Protein AF-0000000080717511 (afdb_homodimer)

InterPro domains:
  IPR002204 3-hydroxyisobutyrate dehydrogenase-related, conserved site [PS00895] (6-19)
  IPR006115 6-phosphogluconate dehydrogenase, NADP-binding [PF03446] (3-182)
  IPR008927 6-phosphogluconate dehydrogenase-like, C-terminal domain superfamily [SSF48179] (184-317)
  IPR013328 6-phosphogluconate dehydrogenase, domain 2 [G3DSA:1.10.1040.10] (183-320)
  IPR015815 3-hydroxyisobutyrate dehydrogenase-related [PIRSF000103] (1-317)
  IPR029154 3-hydroxyisobutyrate dehydrogenase-like, NAD-binding domain [PF14833] (185-311)
  IPR036291 NAD(P)-binding domain superfamily [SSF51735] (3-183)

Nearest PDB structures (foldseek):
  3w6z-assembly1_A  TM=9.428E-01  e=1.116E-25  Pyrobaculum calidifontis JCM 11548
  1vpd-assembly1_A  TM=9.457E-01  e=1.893E-23  Salmonella enterica subsp. enterica serovar Typhimurium
  3obb-assembly1_A  TM=8.689E-01  e=4.258E-23  Pseudomonas aeruginosa
  3q3c-assembly1_A  TM=8.573E-01  e=1.324E-22  Pseudomonas aeruginosa
  6sgb-assembly1_FN  TM=7.618E-01  e=2.979E-22  Trypanosoma brucei brucei

Sequence (660 aa):
MLRVGVVGLGRMGSGMALNVAKAGFPLAIYDAEEGRTQELREGWVKDKHLPTGPGGLSTPHLHLLESPADVMLASDVCLVCVHTEQQSVEALAGEDGLLAVGSKVMADKIIVDHGTVSPSFARSMSKAVIKGGGAFLDAPISGGPQGALEGTLSIMVGGKGEHLKTCLPVLEAMGSRIEHMGGYGAGAAAKLVNQHLVIINTVAACEAYVLARRLGLSDMGKLKALLGASWGHSQMLDQVLGDLLKVEEAGDDVEVLRRSLAPIRTLGKDAAILARAAAESGASSSLLESAQAQIDETVRSGYSDCSFASVATTIEEEFCEAVDKEGDPRMLRVGVVGLGRMGSGMALNVAKAGFPLAIYDAEEGRTQELREGWVKDKHLPTGPGGLSTPHLHLLESPADVMLASDVCLVCVHTEQQSVEALAGEDGLLAVGSKVMADKIIVDHGTVSPSFARSMSKAVIKGGGAFLDAPISGGPQGALEGTLSIMVGGKGEHLKTCLPVLEAMGSRIEHMGGYGAGAAAKLVNQHLVIINTVAACEAYVLARRLGLSDMGKLKALLGASWGHSQMLDQVLGDLLKVEEAGDDVEVLRRSLAPIRTLGKDAAILARAAAESGASSSLLESAQAQIDETVRSGYSDCSFASVATTIEEEFCEAVDKEGDPR

Secondary structure (DSSP, 8-state):
---EEEE--SHHHHHHHHHHHHTT--EEEE-SSTTHHHHHHHHHHHTTSS---TTS--SS-EEE-SSHHHHHHT-SEEEE--SSHHHHHHHHHSTTSGGGG-HHHHTT-EEEE-S---HHHHHHHHHHHHHTT-EEEE--EESHHHHHHHT-EEEEEEE-HHHHHHHHHHHHHHEEEEEEEESTTHHHHHHHHHHHHHHHHHHHHHHHHHHHHHTT---HHHHHHHHTTSTT-BHHHHHHHHHHHHHHHHS-HHHHHHT-SSBHHHHHHHHHHHHHHHHHTT---HHHHHHHHHHHHHHHTT-TTSBTTHHHHHHHHHHHHHHHHHH---/---EEEE--SHHHHHHHHHHHHTT--EEEE-SSTTHHHHHHHHHHHTT-S---TTS--SS-EEE-SSHHHHHHT-SEEEE--SSHHHHHHHHHSTTSGGGG-HHHHTT-EEEE-S---HHHHHHHHHHHHHTT-EEEE--EESHHHHHHHT-EEEEEEE-HHHHHHHHHHHHHHEEEEEEEESTTHHHHHHHHHHHHHHHHHHHHHHHHHHHHHTT---HHHHHHHHTTSTT-BHHHHHHHHHHHHHHHHT-HHHHHHT-SSBHHHHHHHHHHHHHHHHHTT---HHHHHHHHHHHHHHHTT-TTSBTTHHHHHHHHHHHHHHHHHH---

Organism: Ectocarpus siliculosus (NCBI:txid2880)

Structure (mmCIF, N/CA/C/O backbone):
data_AF-0000000080717511-model_v1
#
loop_
_entity.id
_entity.type
_entity.pdbx_description
1 polymer '6-phosphogluconate dehydrogenase NAD-binding'
#
loop_
_atom_site.group_PDB
_atom_site.id
_atom_site.type_symbol
_atom_site.label_atom_id
_atom_site.label_alt_id
_atom_site.label_comp_id
_atom_site.label_asym_id
_atom_site.label_entity_id
_atom_site.label_seq_id
_atom_site.pdbx_PDB_ins_code
_atom_site.Cartn_x
_atom_site.Cartn_y
_atom_site.Cartn_z
_atom_site.occupancy
_atom_site.B_iso_or_equiv
_atom_site.auth_seq_id
_atom_site.auth_comp_id
_atom_site.auth_asym_id
_atom_site.auth_atom_id
_atom_site.pdbx_PDB_model_num
ATOM 1 N N . MET A 1 1 ? -9.035 39.704 -3.276 1 82.25 1 MET A N 1
ATOM 2 C CA . MET A 1 1 ? -8.324 38.437 -3.133 1 82.25 1 MET A CA 1
ATOM 3 C C . MET A 1 1 ? -7.792 38.268 -1.714 1 82.25 1 MET A C 1
ATOM 5 O O . MET A 1 1 ? -7.406 39.245 -1.071 1 82.25 1 MET A O 1
ATOM 9 N N . LEU A 1 2 ? -7.779 36.978 -1.157 1 93.87 2 LEU A N 1
ATOM 10 C CA . LEU A 1 2 ? -7.332 36.715 0.206 1 93.87 2 LEU A CA 1
ATOM 11 C C . LEU A 1 2 ? -5.838 36.982 0.349 1 93.87 2 LEU A C 1
ATOM 13 O O . LEU A 1 2 ? -5.055 36.646 -0.543 1 93.87 2 LEU A O 1
ATOM 17 N N . ARG A 1 3 ? -5.501 37.712 1.379 1 97.19 3 ARG A N 1
ATOM 18 C CA . ARG A 1 3 ? -4.099 37.767 1.779 1 97.19 3 ARG A CA 1
ATOM 19 C C . ARG A 1 3 ? -3.715 36.54 2.6 1 97.19 3 ARG A C 1
ATOM 21 O O . ARG A 1 3 ? -4.401 36.192 3.563 1 97.19 3 ARG A O 1
ATOM 28 N N . VAL A 1 4 ? -2.586 35.943 2.169 1 98.16 4 VAL A N 1
ATOM 29 C CA . VAL A 1 4 ? -2.25 34.665 2.788 1 98.16 4 VAL A CA 1
ATOM 30 C C . VAL A 1 4 ? -0.931 34.789 3.547 1 98.16 4 VAL A C 1
ATOM 32 O O . VAL A 1 4 ? 0.013 35.419 3.064 1 98.16 4 VAL A O 1
ATOM 35 N N . GLY A 1 5 ? -0.902 34.281 4.752 1 98.27 5 GLY A N 1
ATOM 36 C CA . GLY A 1 5 ? 0.32 34.142 5.528 1 98.27 5 GLY A CA 1
ATOM 37 C C . GLY A 1 5 ? 0.773 32.702 5.676 1 98.27 5 GLY A C 1
ATOM 38 O O . GLY A 1 5 ? -0.054 31.791 5.756 1 98.27 5 GLY A O 1
ATOM 39 N N . VAL A 1 6 ? 2.12 32.48 5.707 1 98.45 6 VAL A N 1
ATOM 40 C CA . VAL A 1 6 ? 2.675 31.159 5.981 1 98.45 6 VAL A CA 1
ATOM 41 C C . VAL A 1 6 ? 3.715 31.256 7.095 1 98.45 6 VAL A C 1
ATOM 43 O O . VAL A 1 6 ? 4.678 32.019 6.989 1 98.45 6 VAL A O 1
ATOM 46 N N . VAL A 1 7 ? 3.432 30.545 8.141 1 98.51 7 VAL A N 1
ATOM 47 C CA . VAL A 1 7 ? 4.367 30.427 9.255 1 98.51 7 VAL A CA 1
ATOM 48 C C . VAL A 1 7 ? 4.984 29.03 9.268 1 98.51 7 VAL A C 1
ATOM 50 O O . VAL A 1 7 ? 4.28 28.036 9.461 1 98.51 7 VAL A O 1
ATOM 53 N N . GLY A 1 8 ? 6.272 28.931 9.175 1 97.96 8 GLY A N 1
ATOM 54 C CA . GLY A 1 8 ? 6.974 27.672 8.982 1 97.96 8 GLY A CA 1
ATOM 55 C C . GLY A 1 8 ? 7.318 27.398 7.53 1 97.96 8 GLY A C 1
ATOM 56 O O . GLY A 1 8 ? 6.436 27.101 6.722 1 97.96 8 GLY A O 1
ATOM 57 N N . LEU A 1 9 ? 8.626 27.491 7.258 1 96.91 9 LEU A N 1
ATOM 58 C CA . LEU A 1 9 ? 9.072 27.393 5.872 1 96.91 9 LEU A CA 1
ATOM 59 C C . LEU A 1 9 ? 10.099 26.277 5.71 1 96.91 9 LEU A C 1
ATOM 61 O O . LEU A 1 9 ? 11.15 26.481 5.099 1 96.91 9 LEU A O 1
ATOM 65 N N . GLY A 1 10 ? 9.76 25.183 6.393 1 91.97 10 GLY A N 1
ATOM 66 C CA . GLY A 1 10 ? 10.558 23.985 6.185 1 91.97 10 GLY A CA 1
ATOM 67 C C . GLY A 1 10 ? 10.309 23.329 4.84 1 91.97 10 GLY A C 1
ATOM 68 O O . GLY A 1 10 ? 9.903 23.993 3.885 1 91.97 10 GLY A O 1
ATOM 69 N N . ARG A 1 11 ? 10.538 22.066 4.762 1 87.49 11 ARG A N 1
ATOM 70 C CA . ARG A 1 11 ? 10.446 21.31 3.517 1 87.49 11 ARG A CA 1
ATOM 71 C C . ARG A 1 11 ? 9.043 21.396 2.927 1 87.49 11 ARG A C 1
ATOM 73 O O . ARG A 1 11 ? 8.877 21.411 1.706 1 87.49 11 ARG A O 1
ATOM 80 N N . MET A 1 12 ? 8.069 21.346 3.796 1 93.72 12 MET A N 1
ATOM 81 C CA . MET A 1 12 ? 6.684 21.375 3.336 1 93.72 12 MET A CA 1
ATOM 82 C C . MET A 1 12 ? 6.2 22.81 3.156 1 93.72 12 MET A C 1
ATOM 84 O O . MET A 1 12 ? 5.695 23.17 2.091 1 93.72 12 MET A O 1
ATOM 88 N N . GLY A 1 13 ? 6.454 23.643 4.144 1 96.53 13 GLY A N 1
ATOM 89 C CA . GLY A 1 13 ? 5.947 25.006 4.139 1 96.53 13 GLY A CA 1
ATOM 90 C C . GLY A 1 13 ? 6.483 25.837 2.989 1 96.53 13 GLY A C 1
ATOM 91 O O . GLY A 1 13 ? 5.771 26.681 2.441 1 96.53 13 GLY A O 1
ATOM 92 N N . SER A 1 14 ? 7.724 25.63 2.633 1 94.97 14 SER A N 1
ATOM 93 C CA . SER A 1 14 ? 8.333 26.405 1.557 1 94.97 14 SER A CA 1
ATOM 94 C C . SER A 1 14 ? 7.666 26.111 0.218 1 94.97 14 SER A C 1
ATOM 96 O O . SER A 1 14 ? 7.401 27.027 -0.564 1 94.97 14 SER A O 1
ATOM 98 N N . GLY A 1 15 ? 7.404 24.807 -0.085 1 94.65 15 GLY A N 1
ATOM 99 C CA . GLY A 1 15 ? 6.709 24.444 -1.31 1 94.65 15 GLY A CA 1
ATOM 100 C C . GLY A 1 15 ? 5.282 24.954 -1.359 1 94.65 15 GLY A C 1
ATOM 101 O O . GLY A 1 15 ? 4.824 25.434 -2.398 1 94.65 15 GLY A O 1
ATOM 102 N N . MET A 1 16 ? 4.641 24.866 -0.239 1 97.11 16 MET A N 1
ATOM 103 C CA . MET A 1 16 ? 3.276 25.375 -0.139 1 97.11 16 MET A CA 1
ATOM 104 C C . MET A 1 16 ? 3.235 26.877 -0.397 1 97.11 16 MET A C 1
ATOM 106 O O . MET A 1 16 ? 2.41 27.356 -1.177 1 97.11 16 MET A O 1
ATOM 110 N N . ALA A 1 17 ? 4.127 27.591 0.231 1 96.37 17 ALA A N 1
ATOM 111 C CA . ALA A 1 17 ? 4.207 29.041 0.071 1 96.37 17 ALA A CA 1
ATOM 112 C C . ALA A 1 17 ? 4.463 29.418 -1.386 1 96.37 17 ALA A C 1
ATOM 114 O O . ALA A 1 17 ? 3.855 30.357 -1.906 1 96.37 17 ALA A O 1
ATOM 115 N N . LEU A 1 18 ? 5.323 28.708 -2.009 1 93.85 18 LEU A N 1
ATOM 116 C CA . LEU A 1 18 ? 5.637 28.959 -3.411 1 93.85 18 LEU A CA 1
ATOM 117 C C . LEU A 1 18 ? 4.395 28.803 -4.282 1 93.85 18 LEU A C 1
ATOM 119 O O . LEU A 1 18 ? 4.141 29.629 -5.162 1 93.85 18 LEU A O 1
ATOM 123 N N . ASN A 1 19 ? 3.643 27.777 -4.059 1 95.42 19 ASN A N 1
ATOM 124 C CA . ASN A 1 19 ? 2.451 27.521 -4.86 1 95.42 19 ASN A CA 1
ATOM 125 C C . ASN A 1 19 ? 1.378 28.579 -4.621 1 95.42 19 ASN A C 1
ATOM 127 O O . ASN A 1 19 ? 0.664 28.966 -5.549 1 95.42 19 ASN A O 1
ATOM 131 N N . VAL A 1 20 ? 1.265 29.035 -3.424 1 95.59 20 VAL A N 1
ATOM 132 C CA . VAL A 1 20 ? 0.33 30.106 -3.095 1 95.59 20 VAL A CA 1
ATOM 133 C C . VAL A 1 20 ? 0.725 31.382 -3.834 1 95.59 20 VAL A C 1
ATOM 135 O O . VAL A 1 20 ? -0.128 32.067 -4.404 1 95.59 20 VAL A O 1
ATOM 138 N N . ALA A 1 21 ? 1.976 31.665 -3.827 1 92.94 21 ALA A N 1
ATOM 139 C CA . ALA A 1 21 ? 2.484 32.832 -4.544 1 92.94 21 ALA A CA 1
ATOM 140 C C . ALA A 1 21 ? 2.227 32.708 -6.043 1 92.94 21 ALA A C 1
ATOM 142 O O . ALA A 1 21 ? 1.785 33.664 -6.684 1 92.94 21 ALA A O 1
ATOM 143 N N . LYS A 1 22 ? 2.487 31.551 -6.583 1 91.27 22 LYS A N 1
ATOM 144 C CA . LYS A 1 22 ? 2.298 31.305 -8.01 1 91.27 22 LYS A CA 1
ATOM 145 C C . LYS A 1 22 ? 0.833 31.463 -8.406 1 91.27 22 LYS A C 1
ATOM 147 O O . LYS A 1 22 ? 0.528 31.873 -9.528 1 91.27 22 LYS A O 1
ATOM 152 N N . ALA A 1 23 ? 0.002 31.144 -7.469 1 93.25 23 ALA A N 1
ATOM 153 C CA . ALA A 1 23 ? -1.432 31.231 -7.734 1 93.25 23 ALA A CA 1
ATOM 154 C C . ALA A 1 23 ? -1.914 32.678 -7.678 1 93.25 23 ALA A C 1
ATOM 156 O O . ALA A 1 23 ? -3.084 32.959 -7.945 1 93.25 23 ALA A O 1
ATOM 157 N N . GLY A 1 24 ? -1.091 33.6 -7.212 1 90.84 24 GLY A N 1
ATOM 158 C CA . GLY A 1 24 ? -1.395 35.018 -7.318 1 90.84 24 GLY A CA 1
ATOM 159 C C . GLY A 1 24 ? -1.83 35.635 -6.002 1 90.84 24 GLY A C 1
ATOM 160 O O . GLY A 1 24 ? -2.204 36.808 -5.955 1 90.84 24 GLY A O 1
ATOM 161 N N . PHE A 1 25 ? -1.744 34.939 -4.914 1 94.26 25 PHE A N 1
ATOM 162 C CA . PHE A 1 25 ? -2.139 35.489 -3.623 1 94.26 25 PHE A CA 1
ATOM 163 C C . PHE A 1 25 ? -1.042 36.383 -3.056 1 94.26 25 PHE A C 1
ATOM 165 O O . PHE A 1 25 ? 0.143 36.057 -3.153 1 94.26 25 PHE A O 1
ATOM 172 N N . PRO A 1 26 ? -1.459 37.59 -2.528 1 94.87 26 PRO A N 1
ATOM 173 C CA . PRO A 1 26 ? -0.473 38.265 -1.681 1 94.87 26 PRO A CA 1
ATOM 174 C C . PRO A 1 26 ? 0.005 37.394 -0.522 1 94.87 26 PRO A C 1
ATOM 176 O O . PRO A 1 26 ? -0.809 36.761 0.156 1 94.87 26 PRO A O 1
ATOM 179 N N . LEU A 1 27 ? 1.338 37.353 -0.359 1 95.73 27 LEU A N 1
ATOM 180 C CA . LEU A 1 27 ? 1.892 36.353 0.549 1 95.73 27 LEU A CA 1
ATOM 181 C C . LEU A 1 27 ? 2.8 37.005 1.586 1 95.73 27 LEU A C 1
ATOM 183 O O . LEU A 1 27 ? 3.661 37.818 1.241 1 95.73 27 LEU A O 1
ATOM 187 N N . ALA A 1 28 ? 2.569 36.752 2.84 1 96.6 28 ALA A N 1
ATOM 188 C CA . ALA A 1 28 ? 3.46 37.089 3.947 1 96.6 28 ALA A CA 1
ATOM 189 C C . ALA A 1 28 ? 4.06 35.833 4.571 1 96.6 28 ALA A C 1
ATOM 191 O O . ALA A 1 28 ? 3.341 34.877 4.871 1 96.6 28 ALA A O 1
ATOM 192 N N . ILE A 1 29 ? 5.424 35.838 4.792 1 97.17 29 ILE A N 1
ATOM 193 C CA . ILE A 1 29 ? 6.032 34.596 5.256 1 97.17 29 ILE A CA 1
ATOM 194 C C . ILE A 1 29 ? 6.914 34.876 6.471 1 97.17 29 ILE A C 1
ATOM 196 O O . ILE A 1 29 ? 7.439 35.981 6.623 1 97.17 29 ILE A O 1
ATOM 200 N N . TYR A 1 30 ? 7.041 33.805 7.302 1 97.54 30 TYR A N 1
ATOM 201 C CA . TYR A 1 30 ? 7.916 33.825 8.47 1 97.54 30 TYR A CA 1
ATOM 202 C C . TYR A 1 30 ? 8.425 32.425 8.794 1 97.54 30 TYR A C 1
ATOM 204 O O . TYR A 1 30 ? 7.694 31.443 8.648 1 97.54 30 TYR A O 1
ATOM 212 N N . ASP A 1 31 ? 9.657 32.38 9.214 1 97.88 31 ASP A N 1
ATOM 213 C CA . ASP A 1 31 ? 10.243 31.18 9.803 1 97.88 31 ASP A CA 1
ATOM 214 C C . ASP A 1 31 ? 11.088 31.526 11.028 1 97.88 31 ASP A C 1
ATOM 216 O O . ASP A 1 31 ? 11.762 32.558 11.052 1 97.88 31 ASP A O 1
ATOM 220 N N . ALA A 1 32 ? 11.077 30.644 11.967 1 95.53 32 ALA A N 1
ATOM 221 C CA . ALA A 1 32 ? 11.81 30.889 13.206 1 95.53 32 ALA A CA 1
ATOM 222 C C . ALA A 1 32 ? 13.316 30.785 12.983 1 95.53 32 ALA A C 1
ATOM 224 O O . ALA A 1 32 ? 14.104 31.328 13.761 1 95.53 32 ALA A O 1
ATOM 225 N N . GLU A 1 33 ? 13.7 30.01 12 1 93.87 33 GLU A N 1
ATOM 226 C CA . GLU A 1 33 ? 15.119 29.904 11.672 1 93.87 33 GLU A CA 1
ATOM 227 C C . GLU A 1 33 ? 15.628 31.18 11.007 1 93.87 33 GLU A C 1
ATOM 229 O O . GLU A 1 33 ? 15.103 31.599 9.974 1 93.87 33 GLU A O 1
ATOM 234 N N . GLU A 1 34 ? 16.672 31.681 11.544 1 91.16 34 GLU A N 1
ATOM 235 C CA . GLU A 1 34 ? 17.236 32.934 11.047 1 91.16 34 GLU A CA 1
ATOM 236 C C . GLU A 1 34 ? 17.713 32.791 9.605 1 91.16 34 GLU A C 1
ATOM 238 O O . GLU A 1 34 ? 18.396 31.822 9.265 1 91.16 34 GLU A O 1
ATOM 243 N N . GLY A 1 35 ? 17.248 33.727 8.84 1 91.89 35 GLY A N 1
ATOM 244 C CA . GLY A 1 35 ? 17.75 33.783 7.476 1 91.89 35 GLY A CA 1
ATOM 245 C C . GLY A 1 35 ? 16.956 32.923 6.512 1 91.89 35 GLY A C 1
ATOM 246 O O . GLY A 1 35 ? 17.114 33.038 5.295 1 91.89 35 GLY A O 1
ATOM 247 N N . ARG A 1 36 ? 16.075 32.148 6.99 1 93.08 36 ARG A N 1
ATOM 248 C CA . ARG A 1 36 ? 15.338 31.204 6.157 1 93.08 36 ARG A CA 1
ATOM 249 C C . ARG A 1 36 ? 14.468 31.934 5.139 1 93.08 36 ARG A C 1
ATOM 251 O O . ARG A 1 36 ? 14.423 31.555 3.967 1 93.08 36 ARG A O 1
ATOM 258 N N . THR A 1 37 ? 13.782 32.969 5.52 1 93.09 37 THR A N 1
ATOM 259 C CA . THR A 1 37 ? 12.879 33.691 4.63 1 93.09 37 THR A CA 1
ATOM 260 C C . THR A 1 37 ? 13.651 34.329 3.479 1 93.09 37 THR A C 1
ATOM 262 O O . THR A 1 37 ? 13.213 34.28 2.328 1 93.09 37 THR A O 1
ATOM 265 N N . GLN A 1 38 ? 14.782 34.848 3.792 1 90.8 38 GLN A N 1
ATOM 266 C CA . GLN A 1 38 ? 15.607 35.471 2.762 1 90.8 38 GLN A CA 1
ATOM 267 C C . GLN A 1 38 ? 16.163 34.428 1.797 1 90.8 38 GLN A C 1
ATOM 269 O O . GLN A 1 38 ? 16.179 34.642 0.584 1 90.8 38 GLN A O 1
ATOM 274 N N . GLU A 1 39 ? 16.609 33.409 2.345 1 90.58 39 GLU A N 1
ATOM 275 C CA . GLU A 1 39 ? 17.143 32.323 1.529 1 90.58 39 GLU A CA 1
ATOM 276 C C . GLU A 1 39 ? 16.094 31.799 0.553 1 90.58 39 GLU A C 1
ATOM 278 O O . GLU A 1 39 ? 16.402 31.523 -0.609 1 90.58 39 GLU A O 1
ATOM 283 N N . LEU A 1 40 ? 14.974 31.633 1.072 1 89.86 40 LEU A N 1
ATOM 284 C CA . LEU A 1 40 ? 13.881 31.121 0.252 1 89.86 40 LEU A CA 1
ATOM 285 C C . LEU A 1 40 ? 13.545 32.093 -0.874 1 89.86 40 LEU A C 1
ATOM 287 O O . LEU A 1 40 ? 13.352 31.68 -2.019 1 89.86 40 LEU A O 1
ATOM 291 N N . ARG A 1 41 ? 13.405 33.33 -0.563 1 86.59 41 ARG A N 1
ATOM 292 C CA . ARG A 1 41 ? 13.118 34.347 -1.57 1 86.59 41 ARG A CA 1
ATOM 293 C C . ARG A 1 41 ? 14.167 34.334 -2.676 1 86.59 41 ARG A C 1
ATOM 295 O O . ARG A 1 41 ? 13.827 34.345 -3.861 1 86.59 41 ARG A O 1
ATOM 302 N N . GLU A 1 42 ? 15.356 34.251 -2.296 1 85.88 42 GLU A N 1
ATOM 303 C CA . GLU A 1 42 ? 16.451 34.243 -3.261 1 85.88 42 GLU A CA 1
ATOM 304 C C . GLU A 1 42 ? 16.398 33.002 -4.147 1 85.88 42 GLU A C 1
ATOM 306 O O . GLU A 1 42 ? 16.647 33.081 -5.352 1 85.88 42 GLU A O 1
ATOM 311 N N . GLY A 1 43 ? 16.051 31.931 -3.528 1 85.17 43 GLY A N 1
ATOM 312 C CA . GLY A 1 43 ? 15.921 30.699 -4.291 1 85.17 43 GLY A CA 1
ATOM 313 C C . GLY A 1 43 ? 14.793 30.742 -5.304 1 85.17 43 GLY A C 1
ATOM 314 O O . GLY A 1 43 ? 14.956 30.295 -6.441 1 85.17 43 GLY A O 1
ATOM 315 N N . TRP A 1 44 ? 13.688 31.258 -4.863 1 82.73 44 TRP A N 1
ATOM 316 C CA . TRP A 1 44 ? 12.518 31.326 -5.731 1 82.73 44 TRP A CA 1
ATOM 317 C C . TRP A 1 44 ? 12.776 32.242 -6.923 1 82.73 44 TRP A C 1
ATOM 319 O O . TRP A 1 44 ? 12.28 31.993 -8.024 1 82.73 44 TRP A O 1
ATOM 329 N N . VAL A 1 45 ? 13.522 33.19 -6.696 1 74.41 45 VAL A N 1
ATOM 330 C CA . VAL A 1 45 ? 13.867 34.127 -7.76 1 74.41 45 VAL A CA 1
ATOM 331 C C . VAL A 1 45 ? 14.875 33.483 -8.71 1 74.41 45 VAL A C 1
ATOM 333 O O . VAL A 1 45 ? 14.703 33.528 -9.93 1 74.41 45 VAL A O 1
ATOM 336 N N . LYS A 1 46 ? 15.852 32.896 -8.173 1 73.21 46 LYS A N 1
ATOM 337 C CA . LYS A 1 46 ? 16.91 32.265 -8.957 1 73.21 46 LYS A CA 1
ATOM 338 C C . LYS A 1 46 ? 16.346 31.172 -9.861 1 73.21 46 LYS A C 1
ATOM 340 O O . LYS A 1 46 ? 16.739 31.057 -11.024 1 73.21 46 LYS A O 1
ATOM 345 N N . ASP A 1 47 ? 15.418 30.489 -9.287 1 73.87 47 ASP A N 1
ATOM 346 C CA . ASP A 1 47 ? 14.875 29.352 -10.025 1 73.87 47 ASP A CA 1
ATOM 347 C C . ASP A 1 47 ? 13.715 29.782 -10.92 1 73.87 47 ASP A C 1
ATOM 349 O O . ASP A 1 47 ? 13.086 28.947 -11.573 1 73.87 47 ASP A O 1
ATOM 353 N N . LYS A 1 48 ? 13.398 31.128 -11.01 1 66.45 48 LYS A N 1
ATOM 354 C CA . LYS A 1 48 ? 12.42 31.754 -11.895 1 66.45 48 LYS A CA 1
ATOM 355 C C . LYS A 1 48 ? 11.013 31.234 -11.615 1 66.45 48 LYS A C 1
ATOM 357 O O . LYS A 1 48 ? 10.213 31.062 -12.537 1 66.45 48 LYS A O 1
ATOM 362 N N . HIS A 1 49 ? 10.877 30.745 -10.471 1 71.42 49 HIS A N 1
ATOM 363 C CA . HIS A 1 49 ? 9.533 30.313 -10.104 1 71.42 49 HIS A CA 1
ATOM 364 C C . HIS A 1 49 ? 8.597 31.505 -9.939 1 71.42 49 HIS A C 1
ATOM 366 O O . HIS A 1 49 ? 7.383 31.376 -10.116 1 71.42 49 HIS A O 1
ATOM 372 N N . LEU A 1 50 ? 9.102 32.601 -9.62 1 64.38 50 LEU A N 1
ATOM 373 C CA . LEU A 1 50 ? 8.327 33.826 -9.456 1 64.38 50 LEU A CA 1
ATOM 374 C C . LEU A 1 50 ? 8.874 34.939 -10.343 1 64.38 50 LEU A C 1
ATOM 376 O O . LEU A 1 50 ? 10.09 35.085 -10.484 1 64.38 50 LEU A O 1
ATOM 380 N N . PRO A 1 51 ? 7.95 35.375 -11.5 1 55.54 51 PRO A N 1
ATOM 381 C CA . PRO A 1 51 ? 8.455 36.426 -12.386 1 55.54 51 PRO A CA 1
ATOM 382 C C . PRO A 1 51 ? 9.066 37.598 -11.621 1 55.54 51 PRO A C 1
ATOM 384 O O . PRO A 1 51 ? 8.632 37.908 -10.509 1 55.54 51 PRO A O 1
ATOM 387 N N . THR A 1 52 ? 10.344 37.827 -12.131 1 48.95 52 THR A N 1
ATOM 388 C CA . THR A 1 52 ? 10.908 39.082 -11.648 1 48.95 52 THR A CA 1
ATOM 389 C C . THR A 1 52 ? 10.332 40.267 -12.419 1 48.95 52 THR A C 1
ATOM 391 O O . THR A 1 52 ? 10.36 40.284 -13.651 1 48.95 52 THR A O 1
ATOM 394 N N . GLY A 1 53 ? 9.002 40.551 -12.418 1 41.95 53 GLY A N 1
ATOM 395 C CA . GLY A 1 53 ? 8.564 41.7 -13.195 1 41.95 53 GLY A CA 1
ATOM 396 C C . GLY A 1 53 ? 9.61 42.795 -13.281 1 41.95 53 GLY A C 1
ATOM 397 O O . GLY A 1 53 ? 10.589 42.786 -12.533 1 41.95 53 GLY A O 1
ATOM 398 N N . PRO A 1 54 ? 9.57 43.61 -14.472 1 36.06 54 PRO A N 1
ATOM 399 C CA . PRO A 1 54 ? 10.228 44.918 -14.438 1 36.06 54 PRO A CA 1
ATOM 400 C C . PRO A 1 54 ? 9.957 45.682 -13.144 1 36.06 54 PRO A C 1
ATOM 402 O O . PRO A 1 54 ? 8.81 45.755 -12.695 1 36.06 54 PRO A O 1
ATOM 405 N N . GLY A 1 55 ? 10.782 45.932 -12.282 1 36.37 55 GLY A N 1
ATOM 406 C CA . GLY A 1 55 ? 11.02 46.322 -10.902 1 36.37 55 GLY A CA 1
ATOM 407 C C . GLY A 1 55 ? 11.131 45.139 -9.958 1 36.37 55 GLY A C 1
ATOM 408 O O . GLY A 1 55 ? 11.183 45.314 -8.739 1 36.37 55 GLY A O 1
ATOM 409 N N . GLY A 1 56 ? 11.55 43.954 -10.506 1 38.07 56 GLY A N 1
ATOM 410 C CA . GLY A 1 56 ? 11.883 42.686 -9.877 1 38.07 56 GLY A CA 1
ATOM 411 C C . GLY A 1 56 ? 10.683 41.993 -9.258 1 38.07 56 GLY A C 1
ATOM 412 O O . GLY A 1 56 ? 10.728 40.793 -8.979 1 38.07 56 GLY A O 1
ATOM 413 N N . LEU A 1 57 ? 9.961 42.559 -8.412 1 39.77 57 LEU A N 1
ATOM 414 C CA . LEU A 1 57 ? 8.92 42.096 -7.501 1 39.77 57 LEU A CA 1
ATOM 415 C C . LEU A 1 57 ? 7.673 41.673 -8.27 1 39.77 57 LEU A C 1
ATOM 417 O O . LEU A 1 57 ? 6.571 41.663 -7.717 1 39.77 57 LEU A O 1
ATOM 421 N N . SER A 1 58 ? 7.672 41.549 -9.549 1 42 58 SER A N 1
ATOM 422 C CA . SER A 1 58 ? 6.269 41.495 -9.946 1 42 58 SER A CA 1
ATOM 423 C C . SER A 1 58 ? 5.517 40.414 -9.177 1 42 58 SER A C 1
ATOM 425 O O . SER A 1 58 ? 4.369 40.101 -9.498 1 42 58 SER A O 1
ATOM 427 N N . THR A 1 59 ? 6.115 39.244 -8.865 1 47.89 59 THR A N 1
ATOM 428 C CA . THR A 1 59 ? 5.238 38.325 -8.15 1 47.89 59 THR A CA 1
ATOM 429 C C . THR A 1 59 ? 4.367 39.077 -7.148 1 47.89 59 THR A C 1
ATOM 431 O O . THR A 1 59 ? 4.827 40.023 -6.504 1 47.89 59 THR A O 1
ATOM 434 N N . PRO A 1 60 ? 3.117 39.168 -7.427 1 53.73 60 PRO A N 1
ATOM 435 C CA . PRO A 1 60 ? 2.256 39.755 -6.398 1 53.73 60 PRO A CA 1
ATOM 436 C C . PRO A 1 60 ? 2.816 39.577 -4.988 1 53.73 60 PRO A C 1
ATOM 438 O O . PRO A 1 60 ? 3.299 38.496 -4.644 1 53.73 60 PRO A O 1
ATOM 441 N N . HIS A 1 61 ? 3.021 40.658 -3.915 1 78.3 61 HIS A N 1
ATOM 442 C CA . HIS A 1 61 ? 3.166 41.185 -2.563 1 78.3 61 HIS A CA 1
ATOM 443 C C . HIS A 1 61 ? 3.648 40.107 -1.599 1 78.3 61 HIS A C 1
ATOM 445 O O . HIS A 1 61 ? 2.872 39.604 -0.783 1 78.3 61 HIS A O 1
ATOM 451 N N . LEU A 1 62 ? 4.94 39.647 -1.922 1 88.53 62 LEU A N 1
ATOM 452 C CA . LEU A 1 62 ? 5.599 38.796 -0.936 1 88.53 62 LEU A CA 1
ATOM 453 C C . LEU A 1 62 ? 6.227 39.635 0.172 1 88.53 62 LEU A C 1
ATOM 455 O O . LEU A 1 62 ? 7.089 40.476 -0.093 1 88.53 62 LEU A O 1
ATOM 459 N N . HIS A 1 63 ? 5.866 39.438 1.299 1 92.86 63 HIS A N 1
ATOM 460 C CA . HIS A 1 63 ? 6.368 40.15 2.47 1 92.86 63 HIS A CA 1
ATOM 461 C C . HIS A 1 63 ? 7.093 39.204 3.421 1 92.86 63 HIS A C 1
ATOM 463 O O . HIS A 1 63 ? 6.535 38.184 3.832 1 92.86 63 HIS A O 1
ATOM 469 N N . LEU A 1 64 ? 8.325 39.569 3.668 1 95.1 64 LEU A N 1
ATOM 470 C CA . LEU A 1 64 ? 9.077 38.862 4.699 1 95.1 64 LEU A CA 1
ATOM 471 C C . LEU A 1 64 ? 8.897 39.529 6.058 1 95.1 64 LEU A C 1
ATOM 473 O O . LEU A 1 64 ? 9.212 40.711 6.221 1 95.1 64 LEU A O 1
ATOM 477 N N . LEU A 1 65 ? 8.397 38.746 6.937 1 96.22 65 LEU A N 1
ATOM 478 C CA . LEU A 1 65 ? 8.05 39.369 8.21 1 96.22 65 LEU A CA 1
ATOM 479 C C . LEU A 1 65 ? 8.878 38.78 9.347 1 96.22 65 LEU A C 1
ATOM 481 O O . LEU A 1 65 ? 9.579 37.784 9.158 1 96.22 65 LEU A O 1
ATOM 485 N N . GLU A 1 66 ? 8.8 39.364 10.583 1 95.05 66 GLU A N 1
ATOM 486 C CA . GLU A 1 66 ? 9.769 39.062 11.632 1 95.05 66 GLU A CA 1
ATOM 487 C C . GLU A 1 66 ? 9.134 38.236 12.748 1 95.05 66 GLU A C 1
ATOM 489 O O . GLU A 1 66 ? 9.833 37.741 13.635 1 95.05 66 GLU A O 1
ATOM 494 N N . SER A 1 67 ? 7.817 38.157 12.672 1 97.25 67 SER A N 1
ATOM 495 C CA . SER A 1 67 ? 7.131 37.362 13.685 1 97.25 67 SER A CA 1
ATOM 496 C C . SER A 1 67 ? 5.811 36.811 13.156 1 97.25 67 SER A C 1
ATOM 498 O O . SER A 1 67 ? 5.256 37.337 12.188 1 97.25 67 SER A O 1
ATOM 500 N N . PRO A 1 68 ? 5.276 35.765 13.872 1 98.53 68 PRO A N 1
ATOM 501 C CA . PRO A 1 68 ? 3.951 35.273 13.489 1 98.53 68 PRO A CA 1
ATOM 502 C C . PRO A 1 68 ? 2.862 36.333 13.635 1 98.53 68 PRO A C 1
ATOM 504 O O . PRO A 1 68 ? 1.939 36.392 12.819 1 98.53 68 PRO A O 1
ATOM 507 N N . ALA A 1 69 ? 2.942 37.165 14.621 1 98.3 69 ALA A N 1
ATOM 508 C CA . ALA A 1 69 ? 1.971 38.239 14.811 1 98.3 69 ALA A CA 1
ATOM 509 C C . ALA A 1 69 ? 1.952 39.181 13.611 1 98.3 69 ALA A C 1
ATOM 511 O O . ALA A 1 69 ? 0.883 39.592 13.153 1 98.3 69 ALA A O 1
ATOM 512 N N . ASP A 1 70 ? 3.147 39.512 13.127 1 97.91 70 ASP A N 1
ATOM 513 C CA . ASP A 1 70 ? 3.245 40.37 11.95 1 97.91 70 ASP A CA 1
ATOM 514 C C . ASP A 1 70 ? 2.593 39.711 10.736 1 97.91 70 ASP A C 1
ATOM 516 O O . ASP A 1 70 ? 1.954 40.386 9.926 1 97.91 70 ASP A O 1
ATOM 520 N N . VAL A 1 71 ? 2.772 38.424 10.629 1 98.11 71 VAL A N 1
ATOM 521 C CA . VAL A 1 71 ? 2.166 37.678 9.531 1 98.11 71 VAL A CA 1
ATOM 522 C C . VAL A 1 71 ? 0.644 37.744 9.64 1 98.11 71 VAL A C 1
ATOM 524 O O . VAL A 1 71 ? -0.047 37.966 8.643 1 98.11 71 VAL A O 1
ATOM 527 N N . MET A 1 72 ? 0.154 37.524 10.835 1 98.25 72 MET A N 1
ATOM 528 C CA . MET A 1 72 ? -1.294 37.538 11.027 1 98.25 72 MET A CA 1
ATOM 529 C C . MET A 1 72 ? -1.874 38.907 10.686 1 98.25 72 MET A C 1
ATOM 531 O O . MET A 1 72 ? -2.95 38.998 10.092 1 98.25 72 MET A O 1
ATOM 535 N N . LEU A 1 73 ? -1.175 39.987 11.035 1 97.22 73 LEU A N 1
ATOM 536 C CA . LEU A 1 73 ? -1.618 41.344 10.735 1 97.22 73 LEU A CA 1
ATOM 537 C C . LEU A 1 73 ? -1.71 41.565 9.229 1 97.22 73 LEU A C 1
ATOM 539 O O . LEU A 1 73 ? -2.576 42.306 8.758 1 97.22 73 LEU A O 1
ATOM 543 N N . ALA A 1 74 ? -0.915 40.867 8.531 1 96.46 74 ALA A N 1
ATOM 544 C CA . ALA A 1 74 ? -0.792 41.103 7.095 1 96.46 74 ALA A CA 1
ATOM 545 C C . ALA A 1 74 ? -1.607 40.088 6.3 1 96.46 74 ALA A C 1
ATOM 547 O O . ALA A 1 74 ? -1.535 40.051 5.069 1 96.46 74 ALA A O 1
ATOM 548 N N . SER A 1 75 ? -2.423 39.226 6.979 1 97.37 75 SER A N 1
ATOM 549 C CA . SER A 1 75 ? -3.079 38.142 6.254 1 97.37 75 SER A CA 1
ATOM 550 C C . SER A 1 75 ? -4.534 37.99 6.686 1 97.37 75 SER A C 1
ATOM 552 O O . SER A 1 75 ? -4.922 38.464 7.756 1 97.37 75 SER A O 1
ATOM 554 N N . ASP A 1 76 ? -5.329 37.388 5.826 1 98.14 76 ASP A N 1
ATOM 555 C CA . ASP A 1 76 ? -6.693 36.966 6.13 1 98.14 76 ASP A CA 1
ATOM 556 C C . ASP A 1 76 ? -6.733 35.498 6.551 1 98.14 76 ASP A C 1
ATOM 558 O O . ASP A 1 76 ? -7.531 35.115 7.409 1 98.14 76 ASP A O 1
ATOM 562 N N . VAL A 1 77 ? -5.912 34.722 5.935 1 98.55 77 VAL A N 1
ATOM 563 C CA . VAL A 1 77 ? -5.723 33.303 6.22 1 98.55 77 VAL A CA 1
ATOM 564 C C . VAL A 1 77 ? -4.248 33.025 6.504 1 98.55 77 VAL A C 1
ATOM 566 O O . VAL A 1 77 ? -3.376 33.402 5.717 1 98.55 77 VAL A O 1
ATOM 569 N N . CYS A 1 78 ? -4.018 32.403 7.597 1 98.75 78 CYS A N 1
ATOM 570 C CA . CYS A 1 78 ? -2.637 32.086 7.943 1 98.75 78 CYS A CA 1
ATOM 571 C C . CYS A 1 78 ? -2.426 30.578 8.016 1 98.75 78 CYS A C 1
ATOM 573 O O . CYS A 1 78 ? -3.09 29.891 8.794 1 98.75 78 CYS A O 1
ATOM 575 N N . LEU A 1 79 ? -1.506 30.058 7.211 1 98.83 79 LEU A N 1
ATOM 576 C CA . LEU A 1 79 ? -1.117 28.652 7.202 1 98.83 79 LEU A CA 1
ATOM 577 C C . LEU A 1 79 ? 0.046 28.404 8.156 1 98.83 79 LEU A C 1
ATOM 579 O O . LEU A 1 79 ? 1.073 29.083 8.08 1 98.83 79 LEU A O 1
ATOM 583 N N . VAL A 1 80 ? -0.149 27.49 9.045 1 98.78 80 VAL A N 1
ATOM 584 C CA . VAL A 1 80 ? 0.907 27.118 9.981 1 98.78 80 VAL A CA 1
ATOM 585 C C . VAL A 1 80 ? 1.432 25.725 9.641 1 98.78 80 VAL A C 1
ATOM 587 O O . VAL A 1 80 ? 0.68 24.749 9.663 1 98.78 80 VAL A O 1
ATOM 590 N N . CYS A 1 81 ? 2.662 25.609 9.32 1 98.04 81 CYS A N 1
ATOM 591 C CA . CYS A 1 81 ? 3.302 24.35 8.954 1 98.04 81 CYS A CA 1
ATOM 592 C C . CYS A 1 81 ? 4.615 24.168 9.704 1 98.04 81 CYS A C 1
ATOM 594 O O . CYS A 1 81 ? 5.679 24.533 9.2 1 98.04 81 CYS A O 1
ATOM 596 N N . VAL A 1 82 ? 4.5 23.574 10.914 1 96.51 82 VAL A N 1
ATOM 597 C CA . VAL A 1 82 ? 5.664 23.386 11.773 1 96.51 82 VAL A CA 1
ATOM 598 C C . VAL A 1 82 ? 5.774 21.918 12.181 1 96.51 82 VAL A C 1
ATOM 600 O O . VAL A 1 82 ? 4.865 21.126 11.92 1 96.51 82 VAL A O 1
ATOM 603 N N . HIS A 1 83 ? 6.818 21.49 12.824 1 92.28 83 HIS A N 1
ATOM 604 C CA . HIS A 1 83 ? 7.205 20.09 12.96 1 92.28 83 HIS A CA 1
ATOM 605 C C . HIS A 1 83 ? 6.551 19.454 14.182 1 92.28 83 HIS A C 1
ATOM 607 O O . HIS A 1 83 ? 6.19 18.275 14.155 1 92.28 83 HIS A O 1
ATOM 613 N N . THR A 1 84 ? 6.432 20.22 15.273 1 93.55 84 THR A N 1
ATOM 614 C CA . THR A 1 84 ? 5.995 19.611 16.524 1 93.55 84 THR A CA 1
ATOM 615 C C . THR A 1 84 ? 4.79 20.353 17.095 1 93.55 84 THR A C 1
ATOM 617 O O . THR A 1 84 ? 4.532 21.502 16.73 1 93.55 84 THR A O 1
ATOM 620 N N . GLU A 1 85 ? 4.137 19.682 17.987 1 95.23 85 GLU A N 1
ATOM 621 C CA . GLU A 1 85 ? 3.036 20.319 18.704 1 95.23 85 GLU A CA 1
ATOM 622 C C . GLU A 1 85 ? 3.52 21.533 19.492 1 95.23 85 GLU A C 1
ATOM 624 O O . GLU A 1 85 ? 2.832 22.554 19.553 1 95.23 85 GLU A O 1
ATOM 629 N N . GLN A 1 86 ? 4.676 21.459 20.049 1 95.15 86 GLN A N 1
ATOM 630 C CA . GLN A 1 86 ? 5.249 22.582 20.783 1 95.15 86 GLN A CA 1
ATOM 631 C C . GLN A 1 86 ? 5.473 23.781 19.866 1 95.15 86 GLN A C 1
ATOM 633 O O . GLN A 1 86 ? 5.194 24.92 20.246 1 95.15 86 GLN A O 1
ATOM 638 N N . GLN A 1 87 ? 5.962 23.535 18.737 1 96.28 87 GLN A N 1
ATOM 639 C CA . GLN A 1 87 ? 6.176 24.609 17.773 1 96.28 87 GLN A CA 1
ATOM 640 C C . GLN A 1 87 ? 4.852 25.235 17.343 1 96.28 87 GLN A C 1
ATOM 642 O O . GLN A 1 87 ? 4.783 26.438 17.083 1 96.28 87 GLN A O 1
ATOM 647 N N . SER A 1 88 ? 3.848 24.432 17.239 1 96.85 88 SER A N 1
ATOM 648 C CA . SER A 1 88 ? 2.521 24.961 16.943 1 96.85 88 SER A CA 1
ATOM 649 C C . SER A 1 88 ? 2.037 25.891 18.05 1 96.85 88 SER A C 1
ATOM 651 O O . SER A 1 88 ? 1.484 26.958 17.774 1 96.85 88 SER A O 1
ATOM 653 N N . VAL A 1 89 ? 2.215 25.469 19.267 1 96.85 89 VAL A N 1
ATOM 654 C CA . VAL A 1 89 ? 1.829 26.294 20.407 1 96.85 89 VAL A CA 1
ATOM 655 C C . VAL A 1 89 ? 2.579 27.623 20.362 1 96.85 89 VAL A C 1
ATOM 657 O O . VAL A 1 89 ? 1.984 28.686 20.555 1 96.85 89 VAL A O 1
ATOM 660 N N . GLU A 1 90 ? 3.847 27.554 20.107 1 96.75 90 GLU A N 1
ATOM 661 C CA . GLU A 1 90 ? 4.664 28.761 20.042 1 96.75 90 GLU A CA 1
ATOM 662 C C . GLU A 1 90 ? 4.203 29.68 18.915 1 96.75 90 GLU A C 1
ATOM 664 O O . GLU A 1 90 ? 4.126 30.898 19.092 1 96.75 90 GLU A O 1
ATOM 669 N N . ALA A 1 91 ? 3.918 29.146 17.786 1 97.61 91 ALA A N 1
ATOM 670 C CA . ALA A 1 91 ? 3.478 29.924 16.631 1 97.61 91 ALA A CA 1
ATOM 671 C C . ALA A 1 91 ? 2.125 30.579 16.893 1 97.61 91 ALA A C 1
ATOM 673 O O . ALA A 1 91 ? 1.887 31.714 16.475 1 97.61 91 ALA A O 1
ATOM 674 N N . LEU A 1 92 ? 1.279 29.92 17.595 1 96.96 92 LEU A N 1
ATOM 675 C CA . LEU A 1 92 ? -0.089 30.384 17.797 1 96.96 92 LEU A CA 1
ATOM 676 C C . LEU A 1 92 ? -0.18 31.294 19.017 1 96.96 92 LEU A C 1
ATOM 678 O O . LEU A 1 92 ? -0.637 32.435 18.913 1 96.96 92 LEU A O 1
ATOM 682 N N . ALA A 1 93 ? 0.353 30.82 20.164 1 94.65 93 ALA A N 1
ATOM 683 C CA . ALA A 1 93 ? 0.028 31.443 21.444 1 94.65 93 ALA A CA 1
ATOM 684 C C . ALA A 1 93 ? 1.283 31.977 22.129 1 94.65 93 ALA A C 1
ATOM 686 O O . ALA A 1 93 ? 1.226 32.437 23.272 1 94.65 93 ALA A O 1
ATOM 687 N N . GLY A 1 94 ? 2.349 31.824 21.53 1 94.41 94 GLY A N 1
ATOM 688 C CA . GLY A 1 94 ? 3.544 32.43 22.096 1 94.41 94 GLY A CA 1
ATOM 689 C C . GLY A 1 94 ? 3.448 33.939 22.216 1 94.41 94 GLY A C 1
ATOM 690 O O . GLY A 1 94 ? 2.476 34.543 21.759 1 94.41 94 GLY A O 1
ATOM 691 N N . GLU A 1 95 ? 4.466 34.597 22.763 1 94.15 95 GLU A N 1
ATOM 692 C CA . GLU A 1 95 ? 4.49 36.036 23.007 1 94.15 95 GLU A CA 1
ATOM 693 C C . GLU A 1 95 ? 4.289 36.819 21.713 1 94.15 95 GLU A C 1
ATOM 695 O O . GLU A 1 95 ? 3.547 37.802 21.685 1 94.15 95 GLU A O 1
ATOM 700 N N . ASP A 1 96 ? 4.896 36.437 20.637 1 96.36 96 ASP A N 1
ATOM 701 C CA . ASP A 1 96 ? 4.749 37.058 19.324 1 96.36 96 ASP A CA 1
ATOM 702 C C . ASP A 1 96 ? 4.018 36.13 18.356 1 96.36 96 ASP A C 1
ATOM 704 O O . ASP A 1 96 ? 4.305 36.124 17.157 1 96.36 96 ASP A O 1
ATOM 708 N N . GLY A 1 97 ? 3.131 35.317 18.993 1 98.04 97 GLY A N 1
ATOM 709 C CA . GLY A 1 97 ? 2.384 34.365 18.187 1 98.04 97 GLY A CA 1
ATOM 710 C C . GLY A 1 97 ? 1.227 34.997 17.436 1 98.04 97 GLY A C 1
ATOM 711 O O . GLY A 1 97 ? 0.972 36.196 17.573 1 98.04 97 GLY A O 1
ATOM 712 N N . LEU A 1 98 ? 0.543 34.25 16.674 1 98.32 98 LEU A N 1
ATOM 713 C CA . LEU A 1 98 ? -0.539 34.704 15.807 1 98.32 98 LEU A CA 1
ATOM 714 C C . LEU A 1 98 ? -1.652 35.354 16.622 1 98.32 98 LEU A C 1
ATOM 716 O O . LEU A 1 98 ? -2.293 36.301 16.161 1 98.32 98 LEU A O 1
ATOM 720 N N . LEU A 1 99 ? -1.902 34.883 17.812 1 97.58 99 LEU A N 1
ATOM 721 C CA . LEU A 1 99 ? -3.022 35.348 18.623 1 97.58 99 LEU A CA 1
ATOM 722 C C . LEU A 1 99 ? -2.666 36.639 19.353 1 97.58 99 LEU A C 1
ATOM 724 O O . LEU A 1 99 ? -3.54 37.295 19.923 1 97.58 99 LEU A O 1
ATOM 728 N N . ALA A 1 100 ? -1.439 36.993 19.304 1 97.06 100 ALA A N 1
ATOM 729 C CA . ALA A 1 100 ? -0.981 38.186 20.011 1 97.06 100 ALA A CA 1
ATOM 730 C C . ALA A 1 100 ? -1.556 39.451 19.382 1 97.06 100 ALA A C 1
ATOM 732 O O . ALA A 1 100 ? -1.508 40.528 19.982 1 97.06 100 ALA A O 1
ATOM 733 N N . VAL A 1 101 ? -2.164 39.393 18.21 1 96.44 101 VAL A N 1
ATOM 734 C CA . VAL A 1 101 ? -2.675 40.553 17.486 1 96.44 101 VAL A CA 1
ATOM 735 C C . VAL A 1 101 ? -3.966 41.043 18.139 1 96.44 101 VAL A C 1
ATOM 737 O O . VAL A 1 101 ? -4.428 42.152 17.861 1 96.44 101 VAL A O 1
ATOM 740 N N . GLY A 1 102 ? -4.595 40.205 18.951 1 94.65 102 GLY A N 1
ATOM 741 C CA . GLY A 1 102 ? -5.785 40.603 19.686 1 94.65 102 GLY A CA 1
ATOM 742 C C . GLY A 1 102 ? -7.074 40.193 19.001 1 94.65 102 GLY A C 1
ATOM 743 O O . GLY A 1 102 ? -7.103 40.001 17.783 1 94.65 102 GLY A O 1
ATOM 744 N N . SER A 1 103 ? -8.132 40.147 19.745 1 94.86 103 SER A N 1
ATOM 745 C CA . SER A 1 103 ? -9.408 39.576 19.327 1 94.86 103 SER A CA 1
ATOM 746 C C . SER A 1 103 ? -10.054 40.413 18.228 1 94.86 103 SER A C 1
ATOM 748 O O . SER A 1 103 ? -10.714 39.874 17.337 1 94.86 103 SER A O 1
ATOM 750 N N . LYS A 1 104 ? -9.919 41.623 18.284 1 95.05 104 LYS A N 1
ATOM 751 C CA . LYS A 1 104 ? -10.53 42.489 17.28 1 95.05 104 LYS A CA 1
ATOM 752 C C . LYS A 1 104 ? -9.963 42.206 15.892 1 95.05 104 LYS A C 1
ATOM 754 O O . LYS A 1 104 ? -10.708 42.146 14.912 1 95.05 104 LYS A O 1
ATOM 759 N N . VAL A 1 105 ? -8.701 42.04 15.842 1 95.59 105 VAL A N 1
ATOM 760 C CA . VAL A 1 105 ? -8.036 41.757 14.574 1 95.59 105 VAL A CA 1
ATOM 761 C C . VAL A 1 105 ? -8.374 40.34 14.118 1 95.59 105 VAL A C 1
ATOM 763 O O . VAL A 1 105 ? -8.568 40.095 12.925 1 95.59 105 VAL A O 1
ATOM 766 N N . MET A 1 106 ? -8.568 39.453 15.057 1 96.46 106 MET A N 1
ATOM 767 C CA . MET A 1 106 ? -8.747 38.033 14.771 1 96.46 106 MET A CA 1
ATOM 768 C C . MET A 1 106 ? -10.142 37.761 14.217 1 96.46 106 MET A C 1
ATOM 770 O O . MET A 1 106 ? -10.373 36.729 13.584 1 96.46 106 MET A O 1
ATOM 774 N N . ALA A 1 107 ? -11.123 38.553 14.432 1 93.81 107 ALA A N 1
ATOM 775 C CA . ALA A 1 107 ? -12.535 38.319 14.141 1 93.81 107 ALA A CA 1
ATOM 776 C C . ALA A 1 107 ? -12.731 37.881 12.693 1 93.81 107 ALA A C 1
ATOM 778 O O . ALA A 1 107 ? -13.616 37.074 12.397 1 93.81 107 ALA A O 1
ATOM 779 N N . ASP A 1 108 ? -11.91 38.296 11.741 1 90.6 108 ASP A N 1
ATOM 780 C CA . ASP A 1 108 ? -12.103 37.92 10.344 1 90.6 108 ASP A CA 1
ATOM 781 C C . ASP A 1 108 ? -10.922 37.103 9.827 1 90.6 108 ASP A C 1
ATOM 783 O O . ASP A 1 108 ? -10.682 37.045 8.619 1 90.6 108 ASP A O 1
ATOM 787 N N . LYS A 1 109 ? -10.233 36.492 10.797 1 97.82 109 LYS A N 1
ATOM 788 C CA . LYS A 1 109 ? -9.037 35.753 10.404 1 97.82 109 LYS A CA 1
ATOM 789 C C . LYS A 1 109 ? -9.242 34.249 10.564 1 97.82 109 LYS A C 1
ATOM 791 O O . LYS A 1 109 ? -10.002 33.81 11.43 1 97.82 109 LYS A O 1
ATOM 796 N N . ILE A 1 110 ? -8.654 33.469 9.716 1 98.69 110 ILE A N 1
ATOM 797 C CA . ILE A 1 110 ? -8.684 32.013 9.791 1 98.69 110 ILE A CA 1
ATOM 798 C C . ILE A 1 110 ? -7.261 31.472 9.907 1 98.69 110 ILE A C 1
ATOM 800 O O . ILE A 1 110 ? -6.378 31.861 9.138 1 98.69 110 ILE A O 1
ATOM 804 N N . ILE A 1 111 ? -7.044 30.651 10.89 1 98.82 111 ILE A N 1
ATOM 805 C CA . ILE A 1 111 ? -5.784 29.929 11.025 1 98.82 111 ILE A CA 1
ATOM 806 C C . ILE A 1 111 ? -5.963 28.486 10.557 1 98.82 111 ILE A C 1
ATOM 808 O O . ILE A 1 111 ? -6.911 27.809 10.961 1 98.82 111 ILE A O 1
ATOM 812 N N . VAL A 1 112 ? -5.094 28.05 9.673 1 98.84 112 VAL A N 1
ATOM 813 C CA . VAL A 1 112 ? -5.088 26.682 9.166 1 98.84 112 VAL A CA 1
ATOM 814 C C . VAL A 1 112 ? -3.816 25.968 9.62 1 98.84 112 VAL A C 1
ATOM 816 O O . VAL A 1 112 ? -2.712 26.33 9.205 1 98.84 112 VAL A O 1
ATOM 819 N N . ASP A 1 113 ? -3.949 24.996 10.417 1 98.64 113 ASP A N 1
ATOM 820 C CA . ASP A 1 113 ? -2.802 24.254 10.931 1 98.64 113 ASP A CA 1
ATOM 821 C C . ASP A 1 113 ? -2.552 22.991 10.11 1 98.64 113 ASP A C 1
ATOM 823 O O . ASP A 1 113 ? -3.408 22.107 10.045 1 98.64 113 ASP A O 1
ATOM 827 N N . HIS A 1 114 ? -1.355 22.841 9.572 1 98.41 114 HIS A N 1
ATOM 828 C CA . HIS A 1 114 ? -1.039 21.738 8.671 1 98.41 114 HIS A CA 1
ATOM 829 C C . HIS A 1 114 ? -0.148 20.706 9.354 1 98.41 114 HIS A C 1
ATOM 831 O O . HIS A 1 114 ? 0.343 19.779 8.707 1 98.41 114 HIS A O 1
ATOM 837 N N . GLY A 1 115 ? 0.1 20.864 10.596 1 95.49 115 GLY A N 1
ATOM 838 C CA . GLY A 1 115 ? 1.002 19.978 11.314 1 95.49 115 GLY A CA 1
ATOM 839 C C . GLY A 1 115 ? 0.4 18.616 11.598 1 95.49 115 GLY A C 1
ATOM 840 O O . GLY A 1 115 ? -0.82 18.447 11.547 1 95.49 115 GLY A O 1
ATOM 841 N N . THR A 1 116 ? 1.281 17.634 11.81 1 95.3 116 THR A N 1
ATOM 842 C CA . THR A 1 116 ? 0.864 16.327 12.306 1 95.3 116 THR A CA 1
ATOM 843 C C . THR A 1 116 ? 0.723 16.345 13.825 1 95.3 116 THR A C 1
ATOM 845 O O . THR A 1 116 ? 1.721 16.411 14.546 1 95.3 116 THR A O 1
ATOM 848 N N . VAL A 1 117 ? -0.503 16.281 14.294 1 96.62 117 VAL A N 1
ATOM 849 C CA . VAL A 1 117 ? -0.794 16.398 15.719 1 96.62 117 VAL A CA 1
ATOM 850 C C . VAL A 1 117 ? -1.907 15.424 16.101 1 96.62 117 VAL A C 1
ATOM 852 O O . VAL A 1 117 ? -2.548 14.832 15.23 1 96.62 117 VAL A O 1
ATOM 855 N N . SER A 1 118 ? -2.106 15.229 17.37 1 96.57 118 SER A N 1
ATOM 856 C CA . SER A 1 118 ? -3.218 14.411 17.843 1 96.57 118 SER A CA 1
ATOM 857 C C . SER A 1 118 ? -4.547 15.145 17.695 1 96.57 118 SER A C 1
ATOM 859 O O . SER A 1 118 ? -4.582 16.377 17.675 1 96.57 118 SER A O 1
ATOM 861 N N . PRO A 1 119 ? -5.618 14.377 17.581 1 96.97 119 PRO A N 1
ATOM 862 C CA . PRO A 1 119 ? -6.938 15.01 17.519 1 96.97 119 PRO A CA 1
ATOM 863 C C . PRO A 1 119 ? -7.235 15.877 18.741 1 96.97 119 PRO A C 1
ATOM 865 O O . PRO A 1 119 ? -7.797 16.967 18.606 1 96.97 119 PRO A O 1
ATOM 868 N N . SER A 1 120 ? -6.863 15.4 19.893 1 96.37 120 SER A N 1
ATOM 869 C CA . SER A 1 120 ? -7.082 16.162 21.119 1 96.37 120 SER A CA 1
ATOM 870 C C . SER A 1 120 ? -6.322 17.484 21.091 1 96.37 120 SER A C 1
ATOM 872 O O . SER A 1 120 ? -6.846 18.516 21.515 1 96.37 120 SER A O 1
ATOM 874 N N . PHE A 1 121 ? -5.118 17.467 20.655 1 96.77 121 PHE A N 1
ATOM 875 C CA . PHE A 1 121 ? -4.331 18.688 20.529 1 96.77 121 PHE A CA 1
ATOM 876 C C . PHE A 1 121 ? -4.988 19.657 19.553 1 96.77 121 PHE A C 1
ATOM 878 O O . PHE A 1 121 ? -5.096 20.853 19.834 1 96.77 121 PHE A O 1
ATOM 885 N N . ALA A 1 122 ? -5.41 19.183 18.381 1 97.85 122 ALA A N 1
ATOM 886 C CA . ALA A 1 122 ? -6.065 20.024 17.382 1 97.85 122 ALA A CA 1
ATOM 887 C C . ALA A 1 122 ? -7.309 20.693 17.959 1 97.85 122 ALA A C 1
ATOM 889 O O . ALA A 1 122 ? -7.565 21.872 17.7 1 97.85 122 ALA A O 1
ATOM 890 N N . ARG A 1 123 ? -8.092 19.947 18.693 1 97.97 123 ARG A N 1
ATOM 891 C CA . ARG A 1 123 ? -9.279 20.5 19.338 1 97.97 123 ARG A CA 1
ATOM 892 C C . ARG A 1 123 ? -8.901 21.587 20.339 1 97.97 123 ARG A C 1
ATOM 894 O O . ARG A 1 123 ? -9.571 22.619 20.425 1 97.97 123 ARG A O 1
ATOM 901 N N . SER A 1 124 ? -7.85 21.317 21.088 1 97.99 124 SER A N 1
ATOM 902 C CA . SER A 1 124 ? -7.385 22.314 22.047 1 97.99 124 SER A CA 1
ATOM 903 C C . SER A 1 124 ? -6.956 23.598 21.345 1 97.99 124 SER A C 1
ATOM 905 O O . SER A 1 124 ? -7.245 24.698 21.821 1 97.99 124 SER A O 1
ATOM 907 N N . MET A 1 125 ? -6.254 23.498 20.279 1 97.73 125 MET A N 1
ATOM 908 C CA . MET A 1 125 ? -5.825 24.666 19.516 1 97.73 125 MET A CA 1
ATOM 909 C C . MET A 1 125 ? -7.026 25.415 18.947 1 97.73 125 MET A C 1
ATOM 911 O O . MET A 1 125 ? -7.045 26.647 18.934 1 97.73 125 MET A O 1
ATOM 915 N N . SER A 1 126 ? -7.994 24.658 18.432 1 98.28 126 SER A N 1
ATOM 916 C CA . SER A 1 126 ? -9.196 25.295 17.906 1 98.28 126 SER A CA 1
ATOM 917 C C . SER A 1 126 ? -9.893 26.13 18.975 1 98.28 126 SER A C 1
ATOM 919 O O . SER A 1 126 ? -10.328 27.252 18.708 1 98.28 126 SER A O 1
ATOM 921 N N . LYS A 1 127 ? -9.988 25.625 20.179 1 98.13 127 LYS A N 1
ATOM 922 C CA . LYS A 1 127 ? -10.605 26.351 21.285 1 98.13 127 LYS A CA 1
ATOM 923 C C . LYS A 1 127 ? -9.846 27.64 21.587 1 98.13 127 LYS A C 1
ATOM 925 O O . LYS A 1 127 ? -10.456 28.683 21.832 1 98.13 127 LYS A O 1
ATOM 930 N N . ALA A 1 128 ? -8.556 27.533 21.602 1 97.56 128 ALA A N 1
ATOM 931 C CA . ALA A 1 128 ? -7.723 28.701 21.876 1 97.56 128 ALA A CA 1
ATOM 932 C C . ALA A 1 128 ? -7.94 29.787 20.826 1 97.56 128 ALA A C 1
ATOM 934 O O . ALA A 1 128 ? -8.056 30.968 21.16 1 97.56 128 ALA A O 1
ATOM 935 N N . VAL A 1 129 ? -8.008 29.441 19.582 1 98.26 129 VAL A N 1
ATOM 936 C CA . VAL A 1 129 ? -8.15 30.394 18.486 1 98.26 129 VAL A CA 1
ATOM 937 C C . VAL A 1 129 ? -9.537 31.029 18.53 1 98.26 129 VAL A C 1
ATOM 939 O O . VAL A 1 129 ? -9.679 32.24 18.344 1 98.26 129 VAL A O 1
ATOM 942 N N . ILE A 1 130 ? -10.546 30.17 18.751 1 97.48 130 ILE A N 1
ATOM 943 C CA . ILE A 1 130 ? -11.919 30.657 18.818 1 97.48 130 ILE A CA 1
ATOM 944 C C . ILE A 1 130 ? -12.068 31.623 19.991 1 97.48 130 ILE A C 1
ATOM 946 O O . ILE A 1 130 ? -12.697 32.676 19.861 1 97.48 130 ILE A O 1
ATOM 950 N N . LYS A 1 131 ? -11.463 31.273 21.113 1 96.97 131 LYS A N 1
ATOM 951 C CA . LYS A 1 131 ? -11.467 32.162 22.271 1 96.97 131 LYS A CA 1
ATOM 952 C C . LYS A 1 131 ? -10.79 33.491 21.947 1 96.97 131 LYS A C 1
ATOM 954 O O . LYS A 1 131 ? -11.194 34.539 22.454 1 96.97 131 LYS A O 1
ATOM 959 N N . GLY A 1 132 ? -9.819 33.429 21.108 1 96.29 132 GLY A N 1
ATOM 960 C CA . GLY A 1 132 ? -9.11 34.627 20.687 1 96.29 132 GLY A CA 1
ATOM 961 C C . GLY A 1 132 ? -9.858 35.425 19.637 1 96.29 132 GLY A C 1
ATOM 962 O O . GLY A 1 132 ? -9.424 36.512 19.249 1 96.29 132 GLY A O 1
ATOM 963 N N . GLY A 1 133 ? -10.951 34.864 19.093 1 96.89 133 GLY A N 1
ATOM 964 C CA . GLY A 1 133 ? -11.82 35.609 18.197 1 96.89 133 GLY A CA 1
ATOM 965 C C . GLY A 1 133 ? -11.729 35.146 16.755 1 96.89 133 GLY A C 1
ATOM 966 O O . GLY A 1 133 ? -12.441 35.655 15.887 1 96.89 133 GLY A O 1
ATOM 967 N N . GLY A 1 134 ? -10.879 34.237 16.506 1 97.91 134 GLY A N 1
ATOM 968 C CA . GLY A 1 134 ? -10.658 33.804 15.135 1 97.91 134 GLY A CA 1
ATOM 969 C C . GLY A 1 134 ? -11.321 32.478 14.814 1 97.91 134 GLY A C 1
ATOM 970 O O . GLY A 1 134 ? -12.102 31.959 15.614 1 97.91 134 GLY A O 1
ATOM 971 N N . ALA A 1 135 ? -11.085 32 13.616 1 98.56 135 ALA A N 1
ATOM 972 C CA . ALA A 1 135 ? -11.529 30.689 13.151 1 98.56 135 ALA A CA 1
ATOM 973 C C . ALA A 1 135 ? -10.344 29.75 12.943 1 98.56 135 ALA A C 1
ATOM 975 O O . ALA A 1 135 ? -9.208 30.202 12.776 1 98.56 135 ALA A O 1
ATOM 976 N N . PHE A 1 136 ? -10.64 28.431 12.986 1 98.63 136 PHE A N 1
ATOM 977 C CA . PHE A 1 136 ? -9.567 27.445 12.944 1 98.63 136 PHE A CA 1
ATOM 978 C C . PHE A 1 136 ? -9.947 26.269 12.053 1 98.63 136 PHE A C 1
ATOM 980 O O . PHE A 1 136 ? -11.104 25.843 12.038 1 98.63 136 PHE A O 1
ATOM 987 N N . LEU A 1 137 ? -8.979 25.799 11.29 1 98.82 137 LEU A N 1
ATOM 988 C CA . LEU A 1 137 ? -9.046 24.519 10.593 1 98.82 137 LEU A CA 1
ATOM 989 C C . LEU A 1 137 ? -7.817 23.669 10.898 1 98.82 137 LEU A C 1
ATOM 991 O O . LEU A 1 137 ? -6.687 24.158 10.837 1 98.82 137 LEU A O 1
ATOM 995 N N . ASP A 1 138 ? -7.994 22.464 11.387 1 98.7 138 ASP A N 1
ATOM 996 C CA . ASP A 1 138 ? -6.896 21.508 11.284 1 98.7 138 ASP A CA 1
ATOM 997 C C . ASP A 1 138 ? -6.896 20.815 9.923 1 98.7 138 ASP A C 1
ATOM 999 O O . ASP A 1 138 ? -7.863 20.139 9.565 1 98.7 138 ASP A O 1
ATOM 1003 N N . ALA A 1 139 ? -5.788 20.972 9.191 1 98.7 139 ALA A N 1
ATOM 1004 C CA . ALA A 1 139 ? -5.732 20.547 7.794 1 98.7 139 ALA A CA 1
ATOM 1005 C C . ALA A 1 139 ? -4.381 19.917 7.467 1 98.7 139 ALA A C 1
ATOM 1007 O O . ALA A 1 139 ? -3.676 20.378 6.566 1 98.7 139 ALA A O 1
ATOM 1008 N N . PRO A 1 140 ? -4.075 18.829 8.164 1 98.4 140 PRO A N 1
ATOM 1009 C CA . PRO A 1 140 ? -2.814 18.166 7.822 1 98.4 140 PRO A CA 1
ATOM 1010 C C . PRO A 1 140 ? -2.761 17.717 6.363 1 98.4 140 PRO A C 1
ATOM 1012 O O . PRO A 1 140 ? -3.777 17.752 5.665 1 98.4 140 PRO A O 1
ATOM 1015 N N . ILE A 1 141 ? -1.531 17.408 5.957 1 98 141 ILE A N 1
ATOM 1016 C CA . ILE A 1 141 ? -1.302 17.196 4.531 1 98 141 ILE A CA 1
ATOM 1017 C C . ILE A 1 141 ? -0.555 15.882 4.318 1 98 141 ILE A C 1
ATOM 1019 O O . ILE A 1 141 ? 0.07 15.359 5.243 1 98 141 ILE A O 1
ATOM 1023 N N . SER A 1 142 ? -0.691 15.313 3.147 1 97.04 142 SER A N 1
ATOM 1024 C CA . SER A 1 142 ? 0.049 14.148 2.673 1 97.04 142 SER A CA 1
ATOM 1025 C C . SER A 1 142 ? 0.5 14.33 1.228 1 97.04 142 SER A C 1
ATOM 1027 O O . SER A 1 142 ? -0.209 14.937 0.423 1 97.04 142 SER A O 1
ATOM 1029 N N . GLY A 1 143 ? 1.658 13.74 0.853 1 93.77 143 GLY A N 1
ATOM 1030 C CA . GLY A 1 143 ? 2.217 13.841 -0.485 1 93.77 143 GLY A CA 1
ATOM 1031 C C . GLY A 1 143 ? 3.703 14.146 -0.489 1 93.77 143 GLY A C 1
ATOM 1032 O O . GLY A 1 143 ? 4.345 14.117 -1.541 1 93.77 143 GLY A O 1
ATOM 1033 N N . GLY A 1 144 ? 4.227 14.455 0.652 1 90.86 144 GLY A N 1
ATOM 1034 C CA . GLY A 1 144 ? 5.658 14.651 0.819 1 90.86 144 GLY A CA 1
ATOM 1035 C C . GLY A 1 144 ? 6.155 15.954 0.223 1 90.86 144 GLY A C 1
ATOM 1036 O O . GLY A 1 144 ? 5.363 16.762 -0.266 1 90.86 144 GLY A O 1
ATOM 1037 N N . PRO A 1 145 ? 7.428 16.138 0.317 1 90.26 145 PRO A N 1
ATOM 1038 C CA . PRO A 1 145 ? 8.027 17.371 -0.199 1 90.26 145 PRO A CA 1
ATOM 1039 C C . PRO A 1 145 ? 7.766 17.575 -1.69 1 90.26 145 PRO A C 1
ATOM 1041 O O . PRO A 1 145 ? 7.537 18.704 -2.131 1 90.26 145 PRO A O 1
ATOM 1044 N N . GLN A 1 146 ? 7.797 16.53 -2.433 1 89.34 146 GLN A N 1
ATOM 1045 C CA . GLN A 1 146 ? 7.509 16.644 -3.859 1 89.34 146 GLN A CA 1
ATOM 1046 C C . GLN A 1 146 ? 6.077 17.116 -4.095 1 89.34 146 GLN A C 1
ATOM 1048 O O . GLN A 1 146 ? 5.832 17.966 -4.954 1 89.34 146 GLN A O 1
ATOM 1053 N N . GLY A 1 147 ? 5.162 16.52 -3.354 1 93.05 147 GLY A N 1
ATOM 1054 C CA . GLY A 1 147 ? 3.785 16.977 -3.458 1 93.05 147 GLY A CA 1
ATOM 1055 C C . GLY A 1 147 ? 3.611 18.436 -3.083 1 93.05 147 GLY A C 1
ATOM 1056 O O . GLY A 1 147 ? 2.836 19.157 -3.715 1 93.05 147 GLY A O 1
ATOM 1057 N N . ALA A 1 148 ? 4.311 18.891 -2.084 1 94.37 148 ALA A N 1
ATOM 1058 C CA . ALA A 1 148 ? 4.261 20.287 -1.658 1 94.37 148 ALA A CA 1
ATOM 1059 C C . ALA A 1 148 ? 4.789 21.213 -2.751 1 94.37 148 ALA A C 1
ATOM 1061 O O . ALA A 1 148 ? 4.224 22.282 -2.994 1 94.37 148 ALA A O 1
ATOM 1062 N N . LEU A 1 149 ? 5.831 20.772 -3.404 1 92.32 149 LEU A N 1
ATOM 1063 C CA . LEU A 1 149 ? 6.455 21.565 -4.457 1 92.32 149 LEU A CA 1
ATOM 1064 C C . LEU A 1 149 ? 5.564 21.626 -5.693 1 92.32 149 LEU A C 1
ATOM 1066 O O . LEU A 1 149 ? 5.487 22.663 -6.357 1 92.32 149 LEU A O 1
ATOM 1070 N N . GLU A 1 150 ? 4.887 20.535 -5.983 1 94.72 150 GLU A N 1
ATOM 1071 C CA . GLU A 1 150 ? 4.127 20.409 -7.223 1 94.72 150 GLU A CA 1
ATOM 1072 C C . GLU A 1 150 ? 2.684 20.867 -7.034 1 94.72 150 GLU A C 1
ATOM 1074 O O . GLU A 1 150 ? 1.94 21.008 -8.007 1 94.72 150 GLU A O 1
ATOM 1079 N N . GLY A 1 151 ? 2.316 21.097 -5.829 1 96.61 151 GLY A N 1
ATOM 1080 C CA . GLY A 1 151 ? 0.955 21.53 -5.556 1 96.61 151 GLY A CA 1
ATOM 1081 C C . GLY A 1 151 ? -0.064 20.415 -5.69 1 96.61 151 GLY A C 1
ATOM 1082 O O . GLY A 1 151 ? -1.174 20.637 -6.178 1 96.61 151 GLY A O 1
ATOM 1083 N N . THR A 1 152 ? 0.326 19.191 -5.299 1 96.68 152 THR A N 1
ATOM 1084 C CA . THR A 1 152 ? -0.548 18.038 -5.489 1 96.68 152 THR A CA 1
ATOM 1085 C C . THR A 1 152 ? -0.852 17.364 -4.154 1 96.68 152 THR A C 1
ATOM 1087 O O . THR A 1 152 ? -1.201 16.183 -4.115 1 96.68 152 THR A O 1
ATOM 1090 N N . LEU A 1 153 ? -0.801 18.081 -3.09 1 97.77 153 LEU A N 1
ATOM 1091 C CA . LEU A 1 153 ? -0.983 17.519 -1.757 1 97.77 153 LEU A CA 1
ATOM 1092 C C . LEU A 1 153 ? -2.417 17.037 -1.561 1 97.77 153 LEU A C 1
ATOM 1094 O O . LEU A 1 153 ? -3.345 17.575 -2.169 1 97.77 153 LEU A O 1
ATOM 1098 N N . SER A 1 154 ? -2.539 15.989 -0.763 1 98.03 154 SER A N 1
ATOM 1099 C CA . SER A 1 154 ? -3.825 15.662 -0.157 1 98.03 154 SER A CA 1
ATOM 1100 C C . SER A 1 154 ? -4.014 16.392 1.168 1 98.03 154 SER A C 1
ATOM 1102 O O . SER A 1 154 ? -3.151 16.331 2.045 1 98.03 154 SER A O 1
ATOM 1104 N N . ILE A 1 155 ? -5.136 17.085 1.307 1 98.61 155 ILE A N 1
ATOM 1105 C CA . ILE A 1 155 ? -5.372 17.91 2.487 1 98.61 155 ILE A CA 1
ATOM 1106 C C . ILE A 1 155 ? -6.621 17.421 3.217 1 98.61 155 ILE A C 1
ATOM 1108 O O . ILE A 1 155 ? -7.711 17.388 2.64 1 98.61 155 ILE A O 1
ATOM 1112 N N . MET A 1 156 ? -6.486 17.036 4.487 1 98.33 156 MET A N 1
ATOM 1113 C CA . MET A 1 156 ? -7.541 16.54 5.366 1 98.33 156 MET A CA 1
ATOM 1114 C C . MET A 1 156 ? -8.027 17.637 6.306 1 98.33 156 MET A C 1
ATOM 1116 O O . MET A 1 156 ? -7.279 18.097 7.17 1 98.33 156 MET A O 1
ATOM 1120 N N . VAL A 1 157 ? -9.315 17.938 6.197 1 98.6 157 VAL A N 1
ATOM 1121 C CA . VAL A 1 157 ? -9.696 19.179 6.864 1 98.6 157 VAL A CA 1
ATOM 1122 C C . VAL A 1 157 ? -10.723 18.885 7.955 1 98.6 157 VAL A C 1
ATOM 1124 O O . VAL A 1 157 ? -11.753 18.261 7.695 1 98.6 157 VAL A O 1
ATOM 1127 N N . GLY A 1 158 ? -10.438 19.257 9.125 1 98.63 158 GLY A N 1
ATOM 1128 C CA . GLY A 1 158 ? -11.384 19.312 10.228 1 98.63 158 GLY A CA 1
ATOM 1129 C C . GLY A 1 158 ? -11.766 20.728 10.616 1 98.63 158 GLY A C 1
ATOM 1130 O O . GLY A 1 158 ? -10.929 21.632 10.589 1 98.63 158 GLY A O 1
ATOM 1131 N N . GLY A 1 159 ? -12.992 20.952 11.066 1 98.57 159 GLY A N 1
ATOM 1132 C CA . GLY A 1 159 ? -13.504 22.266 11.42 1 98.57 159 GLY A CA 1
ATOM 1133 C C . GLY A 1 159 ? -14.82 22.596 10.741 1 98.57 159 GLY A C 1
ATOM 1134 O O . GLY A 1 159 ? -15.488 21.71 10.205 1 98.57 159 GLY A O 1
ATOM 1135 N N . LYS A 1 160 ? -15.195 23.884 10.715 1 98.25 160 LYS A N 1
ATOM 1136 C CA . LYS A 1 160 ? -16.48 24.305 10.164 1 98.25 160 LYS A CA 1
ATOM 1137 C C . LYS A 1 160 ? -16.412 24.427 8.644 1 98.25 160 LYS A C 1
ATOM 1139 O O . LYS A 1 160 ? -15.461 24.994 8.104 1 98.25 160 LYS A O 1
ATOM 1144 N N . GLY A 1 161 ? -17.413 23.962 8.016 1 97.83 161 GLY A N 1
ATOM 1145 C CA . GLY A 1 161 ? -17.49 23.964 6.564 1 97.83 161 GLY A CA 1
ATOM 1146 C C . GLY A 1 161 ? -17.412 25.356 5.965 1 97.83 161 GLY A C 1
ATOM 1147 O O . GLY A 1 161 ? -16.874 25.537 4.87 1 97.83 161 GLY A O 1
ATOM 1148 N N . GLU A 1 162 ? -17.932 26.323 6.642 1 97.89 162 GLU A N 1
ATOM 1149 C CA . GLU A 1 162 ? -17.931 27.69 6.132 1 97.89 162 GLU A CA 1
ATOM 1150 C C . GLU A 1 162 ? -16.511 28.234 6.011 1 97.89 162 GLU A C 1
ATOM 1152 O O . GLU A 1 162 ? -16.2 28.97 5.073 1 97.89 162 GLU A O 1
ATOM 1157 N N . HIS A 1 163 ? -15.713 27.949 6.973 1 98.26 163 HIS A N 1
ATOM 1158 C CA . HIS A 1 163 ? -14.328 28.405 6.921 1 98.26 163 HIS A CA 1
ATOM 1159 C C . HIS A 1 163 ? -13.545 27.666 5.841 1 98.26 163 HIS A C 1
ATOM 1161 O O . HIS A 1 163 ? -12.667 28.245 5.198 1 98.26 163 HIS A O 1
ATOM 1167 N N . LEU A 1 164 ? -13.859 26.358 5.684 1 98.52 164 LEU A N 1
ATOM 1168 C CA . LEU A 1 164 ? -13.247 25.624 4.582 1 98.52 164 LEU A CA 1
ATOM 1169 C C . LEU A 1 164 ? -13.601 26.26 3.242 1 98.52 164 LEU A C 1
ATOM 1171 O O . LEU A 1 164 ? -12.738 26.414 2.375 1 98.52 164 LEU A O 1
ATOM 1175 N N . LYS A 1 165 ? -14.816 26.594 3.034 1 98.1 165 LYS A N 1
ATOM 1176 C CA . LYS A 1 165 ? -15.246 27.238 1.797 1 98.1 165 LYS A CA 1
ATOM 1177 C C . LYS A 1 165 ? -14.446 28.51 1.532 1 98.1 165 LYS A C 1
ATOM 1179 O O . LYS A 1 165 ? -14.042 28.771 0.397 1 98.1 165 LYS A O 1
ATOM 1184 N N . THR A 1 166 ? -14.222 29.262 2.556 1 97.9 166 THR A N 1
ATOM 1185 C CA . THR A 1 166 ? -13.463 30.502 2.439 1 97.9 166 THR A CA 1
ATOM 1186 C C . THR A 1 166 ? -12.019 30.216 2.037 1 97.9 166 THR A C 1
ATOM 1188 O O . THR A 1 166 ? -11.441 30.94 1.224 1 97.9 166 THR A O 1
ATOM 1191 N N . CYS A 1 167 ? -11.45 29.154 2.533 1 98.32 167 CYS A N 1
ATOM 1192 C CA . CYS A 1 167 ? -10.033 28.858 2.356 1 98.32 167 CYS A CA 1
ATOM 1193 C C . CYS A 1 167 ? -9.802 28.023 1.103 1 98.32 167 CYS A C 1
ATOM 1195 O O . CYS A 1 167 ? -8.658 27.802 0.7 1 98.32 167 CYS A O 1
ATOM 1197 N N . LEU A 1 168 ? -10.798 27.507 0.454 1 98.28 168 LEU A N 1
ATOM 1198 C CA . LEU A 1 168 ? -10.705 26.508 -0.605 1 98.28 168 LEU A CA 1
ATOM 1199 C C . LEU A 1 168 ? -9.786 26.986 -1.724 1 98.28 168 LEU A C 1
ATOM 1201 O O . LEU A 1 168 ? -8.932 26.233 -2.197 1 98.28 168 LEU A O 1
ATOM 1205 N N . PRO A 1 169 ? -9.883 28.267 -2.198 1 98.06 169 PRO A N 1
ATOM 1206 C CA . PRO A 1 169 ? -8.98 28.698 -3.267 1 98.06 169 PRO A CA 1
ATOM 1207 C C . PRO A 1 169 ? -7.508 28.603 -2.87 1 98.06 169 PRO A C 1
ATOM 1209 O O . PRO A 1 169 ? -6.658 28.294 -3.708 1 98.06 169 PRO A O 1
ATOM 1212 N N . VAL A 1 170 ? -7.23 28.871 -1.601 1 98.23 170 VAL A N 1
ATOM 1213 C CA . VAL A 1 170 ? -5.857 28.8 -1.111 1 98.23 170 VAL A CA 1
ATOM 1214 C C . VAL A 1 170 ? -5.403 27.343 -1.054 1 98.23 170 VAL A C 1
ATOM 1216 O O . VAL A 1 170 ? -4.295 27.015 -1.485 1 98.23 170 VAL A O 1
ATOM 1219 N N . LEU A 1 171 ? -6.275 26.456 -0.564 1 98.69 171 LEU A N 1
ATOM 1220 C CA . LEU A 1 171 ? -5.939 25.042 -0.436 1 98.69 171 LEU A CA 1
ATOM 1221 C C . LEU A 1 171 ? -5.773 24.397 -1.807 1 98.69 171 LEU A C 1
ATOM 1223 O O . LEU A 1 171 ? -4.907 23.539 -1.993 1 98.69 171 LEU A O 1
ATOM 1227 N N . GLU A 1 172 ? -6.531 24.795 -2.778 1 98.23 172 GLU A N 1
ATOM 1228 C CA . GLU A 1 172 ? -6.474 24.252 -4.132 1 98.23 172 GLU A CA 1
ATOM 1229 C C . GLU A 1 172 ? -5.175 24.646 -4.83 1 98.23 172 GLU A C 1
ATOM 1231 O O . GLU A 1 172 ? -4.735 23.97 -5.762 1 98.23 172 GLU A O 1
ATOM 1236 N N . ALA A 1 173 ? -4.558 25.724 -4.398 1 97.2 173 ALA A N 1
ATOM 1237 C CA . ALA A 1 173 ? -3.274 26.138 -4.957 1 97.2 173 ALA A CA 1
ATOM 1238 C C . ALA A 1 173 ? -2.164 25.167 -4.564 1 97.2 173 ALA A C 1
ATOM 1240 O O . ALA A 1 173 ? -1.151 25.058 -5.259 1 97.2 173 ALA A O 1
ATOM 1241 N N . MET A 1 174 ? -2.372 24.419 -3.486 1 97.41 174 MET A N 1
ATOM 1242 C CA . MET A 1 174 ? -1.289 23.589 -2.965 1 97.41 174 MET A CA 1
ATOM 1243 C C . MET A 1 174 ? -1.667 22.113 -3.005 1 97.41 174 MET A C 1
ATOM 1245 O O . MET A 1 174 ? -0.826 21.245 -2.764 1 97.41 174 MET A O 1
ATOM 1249 N N . GLY A 1 175 ? -2.95 21.838 -3.236 1 97.22 175 GLY A N 1
ATOM 1250 C CA . GLY A 1 175 ? -3.404 20.459 -3.148 1 97.22 175 GLY A CA 1
ATOM 1251 C C . GLY A 1 175 ? -4.312 20.056 -4.294 1 97.22 175 GLY A C 1
ATOM 1252 O O . GLY A 1 175 ? -5.022 20.893 -4.855 1 97.22 175 GLY A O 1
ATOM 1253 N N . SER A 1 176 ? -4.298 18.732 -4.629 1 94.53 176 SER A N 1
ATOM 1254 C CA . SER A 1 176 ? -5.141 18.206 -5.697 1 94.53 176 SER A CA 1
ATOM 1255 C C . SER A 1 176 ? -6.349 17.465 -5.134 1 94.53 176 SER A C 1
ATOM 1257 O O . SER A 1 176 ? -7.328 17.231 -5.846 1 94.53 176 SER A O 1
ATOM 1259 N N . ARG A 1 177 ? -6.248 17.113 -3.836 1 96.04 177 ARG A N 1
ATOM 1260 C CA . ARG A 1 177 ? -7.366 16.482 -3.143 1 96.04 177 ARG A CA 1
ATOM 1261 C C . ARG A 1 177 ? -7.608 17.134 -1.786 1 96.04 177 ARG A C 1
ATOM 1263 O O . ARG A 1 177 ? -6.733 17.116 -0.918 1 96.04 177 ARG A O 1
ATOM 1270 N N . ILE A 1 178 ? -8.757 17.718 -1.599 1 97.83 178 ILE A N 1
ATOM 1271 C CA . ILE A 1 178 ? -9.151 18.391 -0.366 1 97.83 178 ILE A CA 1
ATOM 1272 C C . ILE A 1 178 ? -10.465 17.803 0.145 1 97.83 178 ILE A C 1
ATOM 1274 O O . ILE A 1 178 ? -11.476 17.818 -0.562 1 97.83 178 ILE A O 1
ATOM 1278 N N . GLU A 1 179 ? -10.48 17.259 1.337 1 97.44 179 GLU A N 1
ATOM 1279 C CA . GLU A 1 179 ? -11.693 16.627 1.849 1 97.44 179 GLU A CA 1
ATOM 1280 C C . GLU A 1 179 ? -12.032 17.135 3.247 1 97.44 179 GLU A C 1
ATOM 1282 O O . GLU A 1 179 ? -11.158 17.214 4.113 1 97.44 179 GLU A O 1
ATOM 1287 N N . HIS A 1 180 ? -13.308 17.535 3.417 1 98.16 180 HIS A N 1
ATOM 1288 C CA . HIS A 1 180 ? -13.822 17.853 4.744 1 98.16 180 HIS A CA 1
ATOM 1289 C C . HIS A 1 180 ? -14.109 16.585 5.542 1 98.16 180 HIS A C 1
ATOM 1291 O O . HIS A 1 180 ? -15.054 15.855 5.235 1 98.16 180 HIS A O 1
ATOM 1297 N N . MET A 1 181 ? -13.393 16.356 6.618 1 97.94 181 MET A N 1
ATOM 1298 C CA . MET A 1 181 ? -13.45 15.088 7.34 1 97.94 181 MET A CA 1
ATOM 1299 C C . MET A 1 181 ? -14.404 15.179 8.526 1 97.94 181 MET A C 1
ATOM 1301 O O . MET A 1 181 ? -14.746 14.162 9.133 1 97.94 181 MET A O 1
ATOM 1305 N N . GLY A 1 182 ? -14.812 16.386 8.899 1 97.83 182 GLY A N 1
ATOM 1306 C CA . GLY A 1 182 ? -15.694 16.577 10.039 1 97.83 182 GLY A CA 1
ATOM 1307 C C . GLY A 1 182 ? -15.359 17.814 10.852 1 97.83 182 GLY A C 1
ATOM 1308 O O . GLY A 1 182 ? -14.835 18.792 10.315 1 97.83 182 GLY A O 1
ATOM 1309 N N . GLY A 1 183 ? -15.759 17.818 12.165 1 98.02 183 GLY A N 1
ATOM 1310 C CA . GLY A 1 183 ? -15.507 18.946 13.047 1 98.02 183 GLY A CA 1
ATOM 1311 C C . GLY A 1 183 ? -14.056 19.057 13.475 1 98.02 183 GLY A C 1
ATOM 1312 O O . GLY A 1 183 ? -13.18 18.416 12.891 1 98.02 183 GLY A O 1
ATOM 1313 N N . TYR A 1 184 ? -13.801 19.875 14.469 1 98.42 184 TYR A N 1
ATOM 1314 C CA . TYR A 1 184 ? -12.446 20.105 14.959 1 98.42 184 TYR A CA 1
ATOM 1315 C C . TYR A 1 184 ? -11.79 18.796 15.382 1 98.42 184 TYR A C 1
ATOM 1317 O O . TYR A 1 184 ? -12.38 18.011 16.128 1 98.42 184 TYR A O 1
ATOM 1325 N N . GLY A 1 185 ? -10.588 18.561 14.875 1 98.12 185 GLY A N 1
ATOM 1326 C CA . GLY A 1 185 ? -9.848 17.358 15.221 1 98.12 185 GLY A CA 1
ATOM 1327 C C . GLY A 1 185 ? -9.998 16.25 14.195 1 98.12 185 GLY A C 1
ATOM 1328 O O . GLY A 1 185 ? -9.2 15.311 14.168 1 98.12 185 GLY A O 1
ATOM 1329 N N . ALA A 1 186 ? -10.932 16.366 13.299 1 98.38 186 ALA A N 1
ATOM 1330 C CA . ALA A 1 186 ? -11.192 15.3 12.335 1 98.38 186 ALA A CA 1
ATOM 1331 C C . ALA A 1 186 ? -10.089 15.23 11.283 1 98.38 186 ALA A C 1
ATOM 1333 O O . ALA A 1 186 ? -9.751 14.147 10.8 1 98.38 186 ALA A O 1
ATOM 1334 N N . GLY A 1 187 ? -9.548 16.368 10.892 1 98.5 187 GLY A N 1
ATOM 1335 C CA . GLY A 1 187 ? -8.393 16.348 10.008 1 98.5 187 GLY A CA 1
ATOM 1336 C C . GLY A 1 187 ? -7.193 15.641 10.611 1 98.5 187 GLY A C 1
ATOM 1337 O O . GLY A 1 187 ? -6.555 14.819 9.95 1 98.5 187 GLY A O 1
ATOM 1338 N N . ALA A 1 188 ? -6.965 15.959 11.863 1 98.31 188 ALA A N 1
ATOM 1339 C CA . ALA A 1 188 ? -5.868 15.319 12.584 1 98.31 188 ALA A CA 1
ATOM 1340 C C . ALA A 1 188 ? -6.09 13.814 12.697 1 98.31 188 ALA A C 1
ATOM 1342 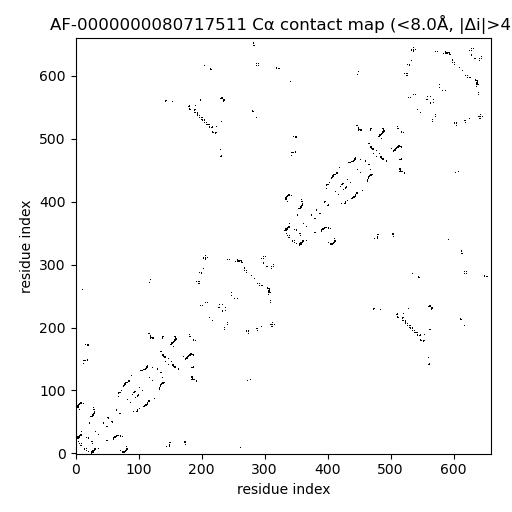O O . ALA A 1 188 ? -5.149 13.029 12.556 1 98.31 188 ALA A O 1
ATOM 1343 N N . ALA A 1 189 ? -7.288 13.422 12.951 1 98.04 189 ALA A N 1
ATOM 1344 C CA . ALA A 1 189 ? -7.613 12.001 13.043 1 98.04 189 ALA A CA 1
ATOM 1345 C C . ALA A 1 189 ? -7.334 11.289 11.722 1 98.04 189 ALA A C 1
ATOM 1347 O O . ALA A 1 189 ? -6.721 10.219 11.705 1 98.04 189 ALA A O 1
ATOM 1348 N N . ALA A 1 190 ? -7.779 11.891 10.652 1 98.44 190 ALA A N 1
ATOM 1349 C CA . ALA A 1 190 ? -7.562 11.311 9.33 1 98.44 190 ALA A CA 1
ATOM 1350 C C . ALA A 1 190 ? -6.072 11.201 9.017 1 98.44 190 ALA A C 1
ATOM 1352 O O . ALA A 1 190 ? -5.627 10.215 8.425 1 98.44 190 ALA A O 1
ATOM 1353 N N . LYS A 1 191 ? -5.314 12.19 9.406 1 98.37 191 LYS A N 1
ATOM 1354 C CA . LYS A 1 191 ? -3.869 12.168 9.202 1 98.37 191 LYS A CA 1
ATOM 1355 C C . LYS A 1 191 ? -3.225 11.004 9.95 1 98.37 191 LYS A C 1
ATOM 1357 O O . LYS A 1 191 ? -2.31 10.358 9.435 1 98.37 191 LYS A O 1
ATOM 1362 N N . LEU A 1 192 ? -3.664 10.816 11.143 1 97.81 192 LEU A N 1
ATOM 1363 C CA . LEU A 1 192 ? -3.079 9.735 11.929 1 97.81 192 LEU A CA 1
ATOM 1364 C C . LEU A 1 192 ? -3.378 8.38 11.296 1 97.81 192 LEU A C 1
ATOM 1366 O O . LEU A 1 192 ? -2.54 7.476 11.328 1 97.81 192 LEU A O 1
ATOM 1370 N N . VAL A 1 193 ? -4.577 8.192 10.753 1 98.1 193 VAL A N 1
ATOM 1371 C CA . VAL A 1 193 ? -4.893 6.968 10.024 1 98.1 193 VAL A CA 1
ATOM 1372 C C . VAL A 1 193 ? -3.954 6.821 8.829 1 98.1 193 VAL A C 1
ATOM 1374 O O . VAL A 1 193 ? -3.424 5.737 8.578 1 98.1 193 VAL A O 1
ATOM 1377 N N . ASN A 1 194 ? -3.754 7.885 8.09 1 98.45 194 ASN A N 1
ATOM 1378 C CA . ASN A 1 194 ? -2.8 7.892 6.985 1 98.45 194 ASN A CA 1
ATOM 1379 C C . ASN A 1 194 ? -1.399 7.507 7.452 1 98.45 194 ASN A C 1
ATOM 1381 O O . ASN A 1 194 ? -0.723 6.706 6.805 1 98.45 194 ASN A O 1
ATOM 1385 N N . GLN A 1 195 ? -0.997 8.072 8.555 1 97.96 195 GLN A N 1
ATOM 1386 C CA . GLN A 1 195 ? 0.357 7.832 9.043 1 97.96 195 GLN A CA 1
ATOM 1387 C C . GLN A 1 195 ? 0.514 6.4 9.545 1 97.96 195 GLN A C 1
ATOM 1389 O O . GLN A 1 195 ? 1.594 5.814 9.439 1 97.96 195 GLN A O 1
ATOM 1394 N N . HIS A 1 196 ? -0.55 5.847 10.129 1 98.15 196 HIS A N 1
ATOM 1395 C CA . HIS A 1 196 ? -0.536 4.427 10.463 1 98.15 196 HIS A CA 1
ATOM 1396 C C . HIS A 1 196 ? -0.13 3.582 9.26 1 98.15 196 HIS A C 1
ATOM 1398 O O . HIS A 1 196 ? 0.736 2.711 9.372 1 98.15 196 HIS A O 1
ATOM 1404 N N . LEU A 1 197 ? -0.715 3.845 8.166 1 98.62 197 LEU A N 1
ATOM 1405 C CA . LEU A 1 197 ? -0.45 3.115 6.931 1 98.62 197 LEU A CA 1
ATOM 1406 C C . LEU A 1 197 ? 0.943 3.434 6.398 1 98.62 197 LEU A C 1
ATOM 1408 O O . LEU A 1 197 ? 1.674 2.532 5.982 1 98.62 197 LEU A O 1
ATOM 1412 N N . VAL A 1 198 ? 1.362 4.686 6.426 1 98.54 198 VAL A N 1
ATOM 1413 C CA . VAL A 1 198 ? 2.672 5.096 5.929 1 98.54 198 VAL A CA 1
ATOM 1414 C C . VAL A 1 198 ? 3.769 4.368 6.702 1 98.54 198 VAL A C 1
ATOM 1416 O O . VAL A 1 198 ? 4.693 3.811 6.105 1 98.54 198 VAL A O 1
ATOM 1419 N N . ILE A 1 199 ? 3.626 4.354 7.992 1 98.31 199 ILE A N 1
ATOM 1420 C CA . ILE A 1 199 ? 4.64 3.782 8.871 1 98.31 199 ILE A CA 1
ATOM 1421 C C . ILE A 1 199 ? 4.777 2.286 8.594 1 98.31 199 ILE A C 1
ATOM 1423 O O . ILE A 1 199 ? 5.877 1.796 8.328 1 98.31 199 ILE A O 1
ATOM 1427 N N . ILE A 1 200 ? 3.699 1.596 8.614 1 98.38 200 ILE A N 1
ATOM 1428 C CA . ILE A 1 200 ? 3.719 0.145 8.464 1 98.38 200 ILE A CA 1
ATOM 1429 C C . ILE A 1 200 ? 4.157 -0.221 7.048 1 98.38 200 ILE A C 1
ATOM 1431 O O . ILE A 1 200 ? 4.996 -1.105 6.86 1 98.38 200 ILE A O 1
ATOM 1435 N N . ASN A 1 201 ? 3.63 0.441 6.025 1 98.63 201 ASN A N 1
ATOM 1436 C CA . ASN A 1 201 ? 3.967 0.132 4.64 1 98.63 201 ASN A CA 1
ATOM 1437 C C . ASN A 1 201 ? 5.429 0.447 4.334 1 98.63 201 ASN A C 1
ATOM 1439 O O . ASN A 1 201 ? 6.041 -0.196 3.481 1 98.63 201 ASN A O 1
ATOM 1443 N N . THR A 1 202 ? 6.016 1.451 5 1 98.22 202 THR A N 1
ATOM 1444 C CA . THR A 1 202 ? 7.433 1.753 4.829 1 98.22 202 THR A CA 1
ATOM 1445 C C . THR A 1 202 ? 8.295 0.584 5.295 1 98.22 202 THR A C 1
ATOM 1447 O O . THR A 1 202 ? 9.166 0.116 4.558 1 98.22 202 THR A O 1
ATOM 1450 N N . VAL A 1 203 ? 8.048 0.145 6.497 1 98.04 203 VAL A N 1
ATOM 1451 C CA . VAL A 1 203 ? 8.849 -0.946 7.042 1 98.04 203 VAL A CA 1
ATOM 1452 C C . VAL A 1 203 ? 8.621 -2.214 6.222 1 98.04 203 VAL A C 1
ATOM 1454 O O . VAL A 1 203 ? 9.566 -2.953 5.934 1 98.04 203 VAL A O 1
ATOM 1457 N N . ALA A 1 204 ? 7.353 -2.448 5.837 1 98.23 204 ALA A N 1
ATOM 1458 C CA . ALA A 1 204 ? 7.036 -3.607 5.007 1 98.23 204 ALA A CA 1
ATOM 1459 C C . ALA A 1 204 ? 7.817 -3.574 3.697 1 98.23 204 ALA A C 1
ATOM 1461 O O . ALA A 1 204 ? 8.33 -4.601 3.246 1 98.23 204 ALA A O 1
ATOM 1462 N N . ALA A 1 205 ? 7.875 -2.406 3.06 1 97.97 205 ALA A N 1
ATOM 1463 C CA . ALA A 1 205 ? 8.611 -2.247 1.808 1 97.97 205 ALA A CA 1
ATOM 1464 C C . ALA A 1 205 ? 10.097 -2.532 2.005 1 97.97 205 ALA A C 1
ATOM 1466 O O . ALA A 1 205 ? 10.731 -3.166 1.159 1 97.97 205 ALA A O 1
ATOM 1467 N N . CYS A 1 206 ? 10.666 -2.069 3.072 1 96.84 206 CYS A N 1
ATOM 1468 C CA . CYS A 1 206 ? 12.074 -2.307 3.371 1 96.84 206 CYS A CA 1
ATOM 1469 C C . CYS A 1 206 ? 12.342 -3.792 3.585 1 96.84 206 CYS A C 1
ATOM 1471 O O . CYS A 1 206 ? 13.323 -4.33 3.069 1 96.84 206 CYS A O 1
ATOM 1473 N N . GLU A 1 207 ? 11.47 -4.431 4.367 1 96.34 207 GLU A N 1
ATOM 1474 C CA . GLU A 1 207 ? 11.603 -5.871 4.567 1 96.34 207 GLU A CA 1
ATOM 1475 C C . GLU A 1 207 ? 11.512 -6.623 3.242 1 96.34 207 GLU A C 1
ATOM 1477 O O . GLU A 1 207 ? 12.25 -7.584 3.016 1 96.34 207 GLU A O 1
ATOM 1482 N N . ALA A 1 208 ? 10.554 -6.193 2.409 1 96.6 208 ALA A N 1
ATOM 1483 C CA . ALA A 1 208 ? 10.362 -6.833 1.11 1 96.6 208 ALA A CA 1
ATOM 1484 C C . ALA A 1 208 ? 11.63 -6.75 0.265 1 96.6 208 ALA A C 1
ATOM 1486 O O . ALA A 1 208 ? 11.993 -7.711 -0.417 1 96.6 208 ALA A O 1
ATOM 1487 N N . TYR A 1 209 ? 12.263 -5.607 0.288 1 96.45 209 TYR A N 1
ATOM 1488 C CA . TYR A 1 209 ? 13.511 -5.415 -0.442 1 96.45 209 TYR A CA 1
ATOM 1489 C C . TYR A 1 209 ? 14.58 -6.389 0.039 1 96.45 209 TYR A C 1
ATOM 1491 O O . TYR A 1 209 ? 15.247 -7.037 -0.77 1 96.45 209 TYR A O 1
ATOM 1499 N N . VAL A 1 210 ? 14.752 -6.433 1.345 1 95.32 210 VAL A N 1
ATOM 1500 C CA . VAL A 1 210 ? 15.771 -7.307 1.917 1 95.32 210 VAL A CA 1
ATOM 1501 C C . VAL A 1 210 ? 15.431 -8.764 1.615 1 95.32 210 VAL A C 1
ATOM 1503 O O . VAL A 1 210 ? 16.31 -9.554 1.264 1 95.32 210 VAL A O 1
ATOM 1506 N N . LEU A 1 211 ? 14.169 -9.115 1.755 1 95.53 211 LEU A N 1
ATOM 1507 C CA . LEU A 1 211 ? 13.71 -10.463 1.437 1 95.53 211 LEU A CA 1
ATOM 1508 C C . LEU A 1 211 ? 14.021 -10.815 -0.014 1 95.53 211 LEU A C 1
ATOM 1510 O O . LEU A 1 211 ? 14.479 -11.923 -0.304 1 95.53 211 LEU A O 1
ATOM 1514 N N . ALA A 1 212 ? 13.696 -9.905 -0.944 1 96.64 212 ALA A N 1
ATOM 1515 C CA . ALA A 1 212 ? 13.952 -10.128 -2.365 1 96.64 212 ALA A CA 1
ATOM 1516 C C . ALA A 1 212 ? 15.42 -10.461 -2.613 1 96.64 212 ALA A C 1
ATOM 1518 O O . ALA A 1 212 ? 15.734 -11.403 -3.344 1 96.64 212 ALA A O 1
ATOM 1519 N N . ARG A 1 213 ? 16.287 -9.731 -1.986 1 94.52 213 ARG A N 1
ATOM 1520 C CA . ARG A 1 213 ? 17.72 -9.963 -2.128 1 94.52 213 ARG A CA 1
ATOM 1521 C C . ARG A 1 213 ? 18.113 -11.325 -1.567 1 94.52 213 ARG A C 1
ATOM 1523 O O . ARG A 1 213 ? 18.889 -12.057 -2.186 1 94.52 213 ARG A O 1
ATOM 1530 N N . ARG A 1 214 ? 17.573 -11.646 -0.491 1 94.19 214 ARG A N 1
ATOM 1531 C CA . ARG A 1 214 ? 17.917 -12.898 0.174 1 94.19 214 ARG A CA 1
ATOM 1532 C C . ARG A 1 214 ? 17.378 -14.096 -0.601 1 94.19 214 ARG A C 1
ATOM 1534 O O . ARG A 1 214 ? 17.95 -15.186 -0.546 1 94.19 214 ARG A O 1
ATOM 1541 N N . LEU A 1 215 ? 16.307 -13.895 -1.328 1 95 215 LEU A N 1
ATOM 1542 C CA . LEU A 1 215 ? 15.718 -14.966 -2.124 1 95 215 LEU A CA 1
ATOM 1543 C C . LEU A 1 215 ? 16.398 -15.069 -3.485 1 95 215 LEU A C 1
ATOM 1545 O O . LEU A 1 215 ? 15.998 -15.879 -4.324 1 95 215 LEU A O 1
ATOM 1549 N N . GLY A 1 216 ? 17.32 -14.161 -3.782 1 94.22 216 GLY A N 1
ATOM 1550 C CA . GLY A 1 216 ? 18.184 -14.295 -4.944 1 94.22 216 GLY A CA 1
ATOM 1551 C C . GLY A 1 216 ? 17.706 -13.492 -6.139 1 94.22 216 GLY A C 1
ATOM 1552 O O . GLY A 1 216 ? 18.187 -13.687 -7.257 1 94.22 216 GLY A O 1
ATOM 1553 N N . LEU A 1 217 ? 16.767 -12.605 -5.915 1 96.33 217 LEU A N 1
ATOM 1554 C CA . LEU A 1 217 ? 16.34 -11.741 -7.01 1 96.33 217 LEU A CA 1
ATOM 1555 C C . LEU A 1 217 ? 17.365 -10.642 -7.267 1 96.33 217 LEU A C 1
ATOM 1557 O O . LEU A 1 217 ? 17.779 -9.944 -6.338 1 96.33 217 LEU A O 1
ATOM 1561 N N . SER A 1 218 ? 17.766 -10.479 -8.522 1 90.85 218 SER A N 1
ATOM 1562 C CA . SER A 1 218 ? 18.909 -9.619 -8.811 1 90.85 218 SER A CA 1
ATOM 1563 C C . SER A 1 218 ? 18.469 -8.318 -9.473 1 90.85 218 SER A C 1
ATOM 1565 O O . SER A 1 218 ? 19.192 -7.32 -9.4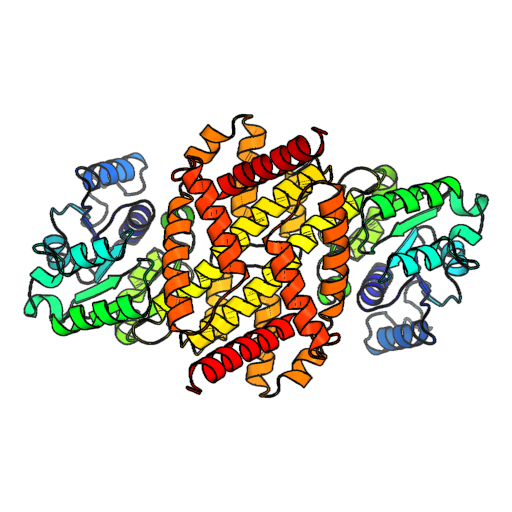35 1 90.85 218 SER A O 1
ATOM 1567 N N . ASP A 1 219 ? 17.375 -8.28 -10.09 1 94.11 219 ASP A N 1
ATOM 1568 C CA . ASP A 1 219 ? 16.929 -7.097 -10.819 1 94.11 219 ASP A CA 1
ATOM 1569 C C . ASP A 1 219 ? 15.795 -6.391 -10.079 1 94.11 219 ASP A C 1
ATOM 1571 O O . ASP A 1 219 ? 14.621 -6.589 -10.397 1 94.11 219 ASP A O 1
ATOM 1575 N N . MET A 1 220 ? 16.187 -5.462 -9.275 1 94.48 220 MET A N 1
ATOM 1576 C CA . MET A 1 220 ? 15.213 -4.777 -8.429 1 94.48 220 MET A CA 1
ATOM 1577 C C . MET A 1 220 ? 14.368 -3.807 -9.249 1 94.48 220 MET A C 1
ATOM 1579 O O . MET A 1 220 ? 13.23 -3.508 -8.884 1 94.48 220 MET A O 1
ATOM 1583 N N . GLY A 1 221 ? 14.917 -3.303 -10.311 1 94.82 221 GLY A N 1
ATOM 1584 C CA . GLY A 1 221 ? 14.128 -2.467 -11.202 1 94.82 221 GLY A CA 1
ATOM 1585 C C . GLY A 1 221 ? 12.942 -3.194 -11.807 1 94.82 221 GLY A C 1
ATOM 1586 O O . GLY A 1 221 ? 11.828 -2.665 -11.829 1 94.82 221 GLY A O 1
ATOM 1587 N N . LYS A 1 222 ? 13.186 -4.433 -12.251 1 94.73 222 LYS A N 1
ATOM 1588 C CA . LYS A 1 222 ? 12.115 -5.259 -12.799 1 94.73 222 LYS A CA 1
ATOM 1589 C C . LYS A 1 222 ? 11.096 -5.625 -11.723 1 94.73 222 LYS A C 1
ATOM 1591 O O . LYS A 1 222 ? 9.891 -5.644 -11.983 1 94.73 222 LYS A O 1
ATOM 1596 N N . LEU A 1 223 ? 11.633 -5.89 -10.601 1 96.14 223 LEU A N 1
ATOM 1597 C CA . LEU A 1 223 ? 10.741 -6.236 -9.5 1 96.14 223 LEU A CA 1
ATOM 1598 C C . LEU A 1 223 ? 9.828 -5.065 -9.152 1 96.14 223 LEU A C 1
ATOM 1600 O O . LEU A 1 223 ? 8.624 -5.248 -8.958 1 96.14 223 LEU A O 1
ATOM 1604 N N . LYS A 1 224 ? 10.415 -3.9 -9.006 1 96.27 224 LYS A N 1
ATOM 1605 C CA . LYS A 1 224 ? 9.63 -2.708 -8.7 1 96.27 224 LYS A CA 1
ATOM 1606 C C . LYS A 1 224 ? 8.526 -2.497 -9.733 1 96.27 224 LYS A C 1
ATOM 1608 O O . LYS A 1 224 ? 7.386 -2.189 -9.377 1 96.27 224 LYS A O 1
ATOM 1613 N N . ALA A 1 225 ? 8.864 -2.62 -10.974 1 94.49 225 ALA A N 1
ATOM 1614 C CA . ALA A 1 225 ? 7.891 -2.43 -12.046 1 94.49 225 ALA A CA 1
ATOM 1615 C C . ALA A 1 225 ? 6.753 -3.441 -11.939 1 94.49 225 ALA A C 1
ATOM 1617 O O . ALA A 1 225 ? 5.582 -3.087 -12.098 1 94.49 225 ALA A O 1
ATOM 1618 N N . LEU A 1 226 ? 7.094 -4.633 -11.682 1 95.21 226 LEU A N 1
ATOM 1619 C CA . LEU A 1 226 ? 6.105 -5.7 -11.567 1 95.21 226 LEU A CA 1
ATOM 1620 C C . LEU A 1 226 ? 5.197 -5.472 -10.363 1 95.21 226 LEU A C 1
ATOM 1622 O O . LEU A 1 226 ? 3.974 -5.592 -10.471 1 95.21 226 LEU A O 1
ATOM 1626 N N . LEU A 1 227 ? 5.788 -5.152 -9.21 1 96.42 227 LEU A N 1
ATOM 1627 C CA . LEU A 1 227 ? 5.021 -4.929 -7.99 1 96.42 227 LEU A CA 1
ATOM 1628 C C . LEU A 1 227 ? 4.108 -3.716 -8.136 1 96.42 227 LEU A C 1
ATOM 1630 O O . LEU A 1 227 ? 3.036 -3.663 -7.528 1 96.42 227 LEU A O 1
ATOM 1634 N N . GLY A 1 228 ? 4.551 -2.766 -8.974 1 95.34 228 GLY A N 1
ATOM 1635 C CA . GLY A 1 228 ? 3.748 -1.584 -9.243 1 95.34 228 GLY A CA 1
ATOM 1636 C C . GLY A 1 228 ? 2.399 -1.907 -9.858 1 95.34 228 GLY A C 1
ATOM 1637 O O . GLY A 1 228 ? 1.456 -1.12 -9.748 1 95.34 228 GLY A O 1
ATOM 1638 N N . ALA A 1 229 ? 2.25 -3.082 -10.431 1 94.22 229 ALA A N 1
ATOM 1639 C CA . ALA A 1 229 ? 1.014 -3.514 -11.078 1 94.22 229 ALA A CA 1
ATOM 1640 C C . ALA A 1 229 ? 0.401 -4.707 -10.349 1 94.22 229 ALA A C 1
ATOM 1642 O O . ALA A 1 229 ? -0.471 -5.39 -10.889 1 94.22 229 ALA A O 1
ATOM 1643 N N . SER A 1 230 ? 0.877 -4.986 -9.18 1 96.84 230 SER A N 1
ATOM 1644 C CA . SER A 1 230 ? 0.451 -6.159 -8.423 1 96.84 230 SER A CA 1
ATOM 1645 C C . SER A 1 230 ? -0.295 -5.758 -7.155 1 96.84 230 SER A C 1
ATOM 1647 O O . SER A 1 230 ? -0.365 -4.574 -6.818 1 96.84 230 SER A O 1
ATOM 1649 N N . TRP A 1 231 ? -0.87 -6.709 -6.472 1 97.17 231 TRP A N 1
ATOM 1650 C CA . TRP A 1 231 ? -1.604 -6.455 -5.237 1 97.17 231 TRP A CA 1
ATOM 1651 C C . TRP A 1 231 ? -0.661 -6.008 -4.125 1 97.17 231 TRP A C 1
ATOM 1653 O O . TRP A 1 231 ? -1.1 -5.447 -3.118 1 97.17 231 TRP A O 1
ATOM 1663 N N . GLY A 1 232 ? 0.639 -6.209 -4.295 1 97.84 232 GLY A N 1
ATOM 1664 C CA . GLY A 1 232 ? 1.612 -5.817 -3.289 1 97.84 232 GLY A CA 1
ATOM 1665 C C . GLY A 1 232 ? 1.966 -4.342 -3.344 1 97.84 232 GLY A C 1
ATOM 1666 O O . GLY A 1 232 ? 2.707 -3.844 -2.494 1 97.84 232 GLY A O 1
ATOM 1667 N N . HIS A 1 233 ? 1.372 -3.613 -4.227 1 98.28 233 HIS A N 1
ATOM 1668 C CA . HIS A 1 233 ? 1.751 -2.225 -4.468 1 98.28 233 HIS A CA 1
ATOM 1669 C C . HIS A 1 233 ? 1.291 -1.322 -3.328 1 98.28 233 HIS A C 1
ATOM 1671 O O . HIS A 1 233 ? 0.189 -1.492 -2.802 1 98.28 233 HIS A O 1
ATOM 1677 N N . SER A 1 234 ? 2.094 -0.336 -3.041 1 98.55 234 SER A N 1
ATOM 1678 C CA . SER A 1 234 ? 1.759 0.799 -2.186 1 98.55 234 SER A CA 1
ATOM 1679 C C . SER A 1 234 ? 2.57 2.034 -2.564 1 98.55 234 SER A C 1
ATOM 1681 O O . SER A 1 234 ? 3.602 1.926 -3.23 1 98.55 234 SER A O 1
ATOM 1683 N N . GLN A 1 235 ? 2.077 3.168 -2.196 1 97.65 235 GLN A N 1
ATOM 1684 C CA . GLN A 1 235 ? 2.829 4.393 -2.446 1 97.65 235 GLN A CA 1
ATOM 1685 C C . GLN A 1 235 ? 4.187 4.356 -1.752 1 97.65 235 GLN A C 1
ATOM 1687 O O . GLN A 1 235 ? 5.19 4.8 -2.315 1 97.65 235 GLN A O 1
ATOM 1692 N N . MET A 1 236 ? 4.248 3.82 -0.574 1 97.7 236 MET A N 1
ATOM 1693 C CA . MET A 1 236 ? 5.507 3.775 0.165 1 97.7 236 MET A CA 1
ATOM 1694 C C . MET A 1 236 ? 6.469 2.771 -0.463 1 97.7 236 MET A C 1
ATOM 1696 O O . MET A 1 236 ? 7.687 2.947 -0.395 1 97.7 236 MET A O 1
ATOM 1700 N N . LEU A 1 237 ? 5.924 1.726 -1.046 1 98.3 237 LEU A N 1
ATOM 1701 C CA . LEU A 1 237 ? 6.784 0.835 -1.816 1 98.3 237 LEU A CA 1
ATOM 1702 C C . LEU A 1 237 ? 7.511 1.598 -2.918 1 98.3 237 LEU A C 1
ATOM 1704 O O . LEU A 1 237 ? 8.719 1.432 -3.102 1 98.3 237 LEU A O 1
ATOM 1708 N N . ASP A 1 238 ? 6.773 2.391 -3.644 1 96.71 238 ASP A N 1
ATOM 1709 C CA . ASP A 1 238 ? 7.363 3.183 -4.719 1 96.71 238 ASP A CA 1
ATOM 1710 C C . ASP A 1 238 ? 8.46 4.102 -4.186 1 96.71 238 ASP A C 1
ATOM 1712 O O . ASP A 1 238 ? 9.535 4.204 -4.781 1 96.71 238 ASP A O 1
ATOM 1716 N N . GLN A 1 239 ? 8.188 4.751 -3.074 1 94.12 239 GLN A N 1
ATOM 1717 C CA . GLN A 1 239 ? 9.141 5.698 -2.504 1 94.12 239 GLN A CA 1
ATOM 1718 C C . GLN A 1 239 ? 10.403 4.987 -2.025 1 94.12 239 GLN A C 1
ATOM 1720 O O . GLN A 1 239 ? 11.517 5.399 -2.355 1 94.12 239 GLN A O 1
ATOM 1725 N N . VAL A 1 240 ? 10.237 3.938 -1.308 1 95.29 240 VAL A N 1
ATOM 1726 C CA . VAL A 1 240 ? 11.341 3.218 -0.681 1 95.29 240 VAL A CA 1
ATOM 1727 C C . VAL A 1 240 ? 12.196 2.547 -1.752 1 95.29 240 VAL A C 1
ATOM 1729 O O . VAL A 1 240 ? 13.42 2.698 -1.764 1 95.29 240 VAL A O 1
ATOM 1732 N N . LEU A 1 241 ? 11.554 1.813 -2.672 1 96.07 241 LEU A N 1
ATOM 1733 C CA . LEU A 1 241 ? 12.324 1.151 -3.719 1 96.07 241 LEU A CA 1
ATOM 1734 C C . LEU A 1 241 ? 12.99 2.173 -4.634 1 96.07 241 LEU A C 1
ATOM 1736 O O . LEU A 1 241 ? 14.091 1.938 -5.136 1 96.07 241 LEU A O 1
ATOM 1740 N N . GLY A 1 242 ? 12.301 3.291 -4.893 1 93.14 242 GLY A N 1
ATOM 1741 C CA . GLY A 1 242 ? 12.93 4.362 -5.649 1 93.14 242 GLY A CA 1
ATOM 1742 C C . GLY A 1 242 ? 14.251 4.815 -5.058 1 93.14 242 GLY A C 1
ATOM 1743 O O . GLY A 1 242 ? 15.247 4.94 -5.774 1 93.14 242 GLY A O 1
ATOM 1744 N N . ASP A 1 243 ? 14.287 5.027 -3.772 1 92.74 243 ASP A N 1
ATOM 1745 C CA . ASP A 1 243 ? 15.5 5.46 -3.084 1 92.74 243 ASP A CA 1
ATOM 1746 C C . ASP A 1 243 ? 16.554 4.356 -3.083 1 92.74 243 ASP A C 1
ATOM 1748 O O . ASP A 1 243 ? 17.741 4.624 -3.28 1 92.74 243 ASP A O 1
ATOM 1752 N N . LEU A 1 244 ? 16.171 3.147 -2.854 1 93.91 244 LEU A N 1
ATOM 1753 C CA . LEU A 1 244 ? 17.113 2.038 -2.75 1 93.91 244 LEU A CA 1
ATOM 1754 C C . LEU A 1 244 ? 17.748 1.736 -4.104 1 93.91 244 LEU A C 1
ATOM 1756 O O . LEU A 1 244 ? 18.911 1.332 -4.172 1 93.91 244 LEU A O 1
ATOM 1760 N N . LEU A 1 245 ? 16.965 1.903 -5.195 1 94.07 245 LEU A N 1
ATOM 1761 C CA . LEU A 1 245 ? 17.515 1.71 -6.533 1 94.07 245 LEU A CA 1
ATOM 1762 C C . LEU A 1 245 ? 18.575 2.762 -6.841 1 94.07 245 LEU A C 1
ATOM 1764 O O . LEU A 1 245 ? 19.569 2.47 -7.511 1 94.07 245 LEU A O 1
ATOM 1768 N N . LYS A 1 246 ? 18.397 3.983 -6.32 1 91.6 246 LYS A N 1
ATOM 1769 C CA . LYS A 1 246 ? 19.417 5.018 -6.467 1 91.6 246 LYS A CA 1
ATOM 1770 C C . LYS A 1 246 ? 20.695 4.64 -5.723 1 91.6 246 LYS A C 1
ATOM 1772 O O . LYS A 1 246 ? 21.799 4.935 -6.185 1 91.6 246 LYS A O 1
ATOM 1777 N N . VAL A 1 247 ? 20.513 4.046 -4.576 1 90.51 247 VAL A N 1
ATOM 1778 C CA . VAL A 1 247 ? 21.654 3.583 -3.794 1 90.51 247 VAL A CA 1
ATOM 1779 C C . VAL A 1 247 ? 22.421 2.521 -4.579 1 90.51 247 VAL A C 1
ATOM 1781 O O . VAL A 1 247 ? 23.653 2.55 -4.635 1 90.51 247 VAL A O 1
ATOM 1784 N N . GLU A 1 248 ? 21.71 1.569 -5.154 1 89.9 248 GLU A N 1
ATOM 1785 C CA . GLU A 1 248 ? 22.34 0.502 -5.926 1 89.9 248 GLU A CA 1
ATOM 1786 C C . GLU A 1 248 ? 23.11 1.065 -7.118 1 89.9 248 GLU A C 1
ATOM 1788 O O . GLU A 1 248 ? 24.2 0.587 -7.44 1 89.9 248 GLU A O 1
ATOM 1793 N N . GLU A 1 249 ? 22.56 2.011 -7.771 1 89.52 249 GLU A N 1
ATOM 1794 C CA . GLU A 1 249 ? 23.187 2.625 -8.938 1 89.52 249 GLU A CA 1
ATOM 1795 C C . GLU A 1 249 ? 24.436 3.409 -8.545 1 89.52 249 GLU A C 1
ATOM 1797 O O . GLU A 1 249 ? 25.436 3.395 -9.266 1 89.52 249 GLU A O 1
ATOM 1802 N N . ALA A 1 250 ? 24.371 4.098 -7.422 1 87.18 250 ALA A N 1
ATOM 1803 C CA . ALA A 1 250 ? 25.454 4.984 -7.005 1 87.18 250 ALA A CA 1
ATOM 1804 C C . ALA A 1 250 ? 26.575 4.2 -6.328 1 87.18 250 ALA A C 1
ATOM 1806 O O . ALA A 1 250 ? 27.723 4.649 -6.294 1 87.18 250 ALA A O 1
ATOM 1807 N N . GLY A 1 251 ? 26.312 3.008 -5.86 1 81.04 251 GLY A N 1
ATOM 1808 C CA . GLY A 1 251 ? 27.302 2.217 -5.146 1 81.04 251 GLY A CA 1
ATOM 1809 C C . GLY A 1 251 ? 27.577 2.729 -3.745 1 81.04 251 GLY A C 1
ATOM 1810 O O . GLY A 1 251 ? 28.437 2.195 -3.041 1 81.04 251 GLY A O 1
ATOM 1811 N N . ASP A 1 252 ? 26.924 3.882 -3.378 1 72.98 252 ASP A N 1
ATOM 1812 C CA . ASP A 1 252 ? 27.089 4.467 -2.051 1 72.98 252 ASP A CA 1
ATOM 1813 C C . ASP A 1 252 ? 25.738 4.666 -1.367 1 72.98 252 ASP A C 1
ATOM 1815 O O . ASP A 1 252 ? 24.981 5.57 -1.728 1 72.98 252 ASP A O 1
ATOM 1819 N N . ASP A 1 253 ? 25.538 4.035 -0.244 1 74.41 253 ASP A N 1
ATOM 1820 C CA . ASP A 1 253 ? 24.221 3.968 0.382 1 74.41 253 ASP A CA 1
ATOM 1821 C C . ASP A 1 253 ? 23.964 5.195 1.253 1 74.41 253 ASP A C 1
ATOM 1823 O O . ASP A 1 253 ? 22.944 5.87 1.099 1 74.41 253 ASP A O 1
ATOM 1827 N N . VAL A 1 254 ? 24.934 5.588 2.033 1 76.27 254 VAL A N 1
ATOM 1828 C CA . VAL A 1 254 ? 24.702 6.588 3.07 1 76.27 254 VAL A CA 1
ATOM 1829 C C . VAL A 1 254 ? 24.539 7.966 2.432 1 76.27 254 VAL A C 1
ATOM 1831 O O . VAL A 1 254 ? 23.662 8.739 2.824 1 76.27 254 VAL A O 1
ATOM 1834 N N . GLU A 1 255 ? 25.301 8.231 1.483 1 81.61 255 GLU A N 1
ATOM 1835 C CA . GLU A 1 255 ? 25.245 9.546 0.852 1 81.61 255 GLU A CA 1
ATOM 1836 C C . GLU A 1 255 ? 23.924 9.748 0.115 1 81.61 255 GLU A C 1
ATOM 1838 O O . GLU A 1 255 ? 23.33 10.827 0.178 1 81.61 255 GLU A O 1
ATOM 1843 N N . VAL A 1 256 ? 23.498 8.755 -0.517 1 85.25 256 VAL A N 1
ATOM 1844 C CA . VAL A 1 256 ? 22.254 8.825 -1.276 1 85.25 256 VAL A CA 1
ATOM 1845 C C . VAL A 1 256 ? 21.071 8.953 -0.319 1 85.25 256 VAL A C 1
ATOM 1847 O O . VAL A 1 256 ? 20.163 9.755 -0.548 1 85.25 256 VAL A O 1
ATOM 1850 N N . LEU A 1 257 ? 21.158 8.246 0.75 1 88.16 257 LEU A N 1
ATOM 1851 C CA . LEU A 1 257 ? 20.051 8.218 1.7 1 88.16 257 LEU A CA 1
ATOM 1852 C C . LEU A 1 257 ? 19.992 9.513 2.505 1 88.16 257 LEU A C 1
ATOM 1854 O O . LEU A 1 257 ? 18.923 9.908 2.974 1 88.16 257 LEU A O 1
ATOM 1858 N N . ARG A 1 258 ? 21.079 10.209 2.682 1 85.41 258 ARG A N 1
ATOM 1859 C CA . ARG A 1 258 ? 21.147 11.456 3.438 1 85.41 258 ARG A CA 1
ATOM 1860 C C . ARG A 1 258 ? 20.562 12.614 2.636 1 85.41 258 ARG A C 1
ATOM 1862 O O . ARG A 1 258 ? 20.218 13.655 3.2 1 85.41 258 ARG A O 1
ATOM 1869 N N . ARG A 1 259 ? 20.365 12.455 1.484 1 76.86 259 ARG A N 1
ATOM 1870 C CA . ARG A 1 259 ? 19.865 13.519 0.621 1 76.86 259 ARG A CA 1
ATOM 1871 C C . ARG A 1 259 ? 18.34 13.532 0.595 1 76.86 259 ARG A C 1
ATOM 1873 O O . ARG A 1 259 ? 17.732 14.425 0.001 1 76.86 259 ARG A O 1
ATOM 1880 N N . SER A 1 260 ? 17.824 12.653 1.31 1 73.22 260 SER A N 1
ATOM 1881 C CA . SER A 1 260 ? 16.371 12.532 1.246 1 73.22 260 SER A CA 1
ATOM 1882 C C . SER A 1 260 ? 15.688 13.715 1.924 1 73.22 260 SER A C 1
ATOM 1884 O O . SER A 1 260 ? 16.201 14.256 2.905 1 73.22 260 SER A O 1
ATOM 1886 N N . LEU A 1 261 ? 14.52 13.984 1.439 1 74.26 261 LEU A N 1
ATOM 1887 C CA . LEU A 1 261 ? 13.729 15.109 1.925 1 74.26 261 LEU A CA 1
ATOM 1888 C C . LEU A 1 261 ? 12.73 14.654 2.984 1 74.26 261 LEU A C 1
ATOM 1890 O O . LEU A 1 261 ? 12.045 15.48 3.592 1 74.26 261 LEU A O 1
ATOM 1894 N N . ALA A 1 262 ? 12.715 13.437 3.293 1 82.67 262 ALA A N 1
ATOM 1895 C CA . ALA A 1 262 ? 11.848 12.888 4.333 1 82.67 262 ALA A CA 1
ATOM 1896 C C . ALA A 1 262 ? 12.643 12.027 5.311 1 82.67 262 ALA A C 1
ATOM 1898 O O . ALA A 1 262 ? 12.754 10.812 5.13 1 82.67 262 ALA A O 1
ATOM 1899 N N . PRO A 1 263 ? 13.152 12.615 6.351 1 91.7 263 PRO A N 1
ATOM 1900 C CA . PRO A 1 263 ? 14.013 11.877 7.277 1 91.7 263 PRO A CA 1
ATOM 1901 C C . PRO A 1 263 ? 13.236 10.896 8.152 1 91.7 263 PRO A C 1
ATOM 1903 O O . PRO A 1 263 ? 12.116 11.196 8.576 1 91.7 263 PRO A O 1
ATOM 1906 N N . ILE A 1 264 ? 13.887 9.814 8.509 1 95.24 264 ILE A N 1
ATOM 1907 C CA . ILE A 1 264 ? 13.24 8.715 9.218 1 95.24 264 ILE A CA 1
ATOM 1908 C C . ILE A 1 264 ? 12.808 9.179 10.607 1 95.24 264 ILE A C 1
ATOM 1910 O O . ILE A 1 264 ? 11.831 8.672 11.161 1 95.24 264 ILE A O 1
ATOM 1914 N N . ARG A 1 265 ? 13.466 10.204 11.205 1 93.25 265 ARG A N 1
ATOM 1915 C CA . ARG A 1 265 ? 13.09 10.722 12.516 1 93.25 265 ARG A CA 1
ATOM 1916 C C . ARG A 1 265 ? 11.668 11.272 12.501 1 93.25 265 ARG A C 1
ATOM 1918 O O . ARG A 1 265 ? 10.974 11.242 13.519 1 93.25 265 ARG A O 1
ATOM 1925 N N . THR A 1 266 ? 11.228 11.792 11.351 1 93.15 266 THR A N 1
ATOM 1926 C CA . THR A 1 266 ? 9.87 12.313 11.231 1 93.15 266 THR A CA 1
ATOM 1927 C C . THR A 1 266 ? 8.846 11.19 11.369 1 93.15 266 THR A C 1
ATOM 1929 O O . THR A 1 266 ? 7.786 11.38 11.97 1 93.15 266 THR A O 1
ATOM 1932 N N . LEU A 1 267 ? 9.171 10.039 10.833 1 95.15 267 LEU A N 1
ATOM 1933 C CA . LEU A 1 267 ? 8.289 8.888 10.991 1 95.15 267 LEU A CA 1
ATOM 1934 C C . LEU A 1 267 ? 8.24 8.437 12.447 1 95.15 267 LEU A C 1
ATOM 1936 O O . LEU A 1 267 ? 7.195 7.994 12.929 1 95.15 267 LEU A O 1
ATOM 1940 N N . GLY A 1 268 ? 9.449 8.483 13.054 1 95.18 268 GLY A N 1
ATOM 1941 C CA . GLY A 1 268 ? 9.48 8.161 14.472 1 95.18 268 GLY A CA 1
ATOM 1942 C C . GLY A 1 268 ? 8.589 9.06 15.308 1 95.18 268 GLY A C 1
ATOM 1943 O O . GLY A 1 268 ? 7.845 8.581 16.166 1 95.18 268 GLY A O 1
ATOM 1944 N N . LYS A 1 269 ? 8.653 10.289 15.08 1 94.08 269 LYS A N 1
ATOM 1945 C CA . LYS A 1 269 ? 7.803 11.261 15.762 1 94.08 269 LYS A CA 1
ATOM 1946 C C . LYS A 1 269 ? 6.326 10.971 15.511 1 94.08 269 LYS A C 1
ATOM 1948 O O . LYS A 1 269 ? 5.515 11.004 16.439 1 94.08 269 LYS A O 1
ATOM 1953 N N . ASP A 1 270 ? 5.94 10.751 14.253 1 96.18 270 ASP A N 1
ATOM 1954 C CA . ASP A 1 270 ? 4.553 10.458 13.906 1 96.18 270 ASP A CA 1
ATOM 1955 C C . ASP A 1 270 ? 4.076 9.177 14.586 1 96.18 270 ASP A C 1
ATOM 1957 O O . ASP A 1 270 ? 2.927 9.093 15.026 1 96.18 270 ASP A O 1
ATOM 1961 N N . ALA A 1 271 ? 4.996 8.189 14.638 1 96.32 271 ALA A N 1
ATOM 1962 C CA . ALA A 1 271 ? 4.656 6.93 15.297 1 96.32 271 ALA A CA 1
ATOM 1963 C C . ALA A 1 271 ? 4.338 7.152 16.773 1 96.32 271 ALA A C 1
ATOM 1965 O O . ALA A 1 271 ? 3.43 6.522 17.32 1 96.32 271 ALA A O 1
ATOM 1966 N N . ALA A 1 272 ? 5.08 8.005 17.386 1 94.56 272 ALA A N 1
ATOM 1967 C CA . ALA A 1 272 ? 4.857 8.295 18.8 1 94.56 272 ALA A CA 1
ATOM 1968 C C . ALA A 1 272 ? 3.505 8.969 19.016 1 94.56 272 ALA A C 1
ATOM 1970 O O . ALA A 1 272 ? 2.778 8.631 19.953 1 94.56 272 ALA A O 1
ATOM 1971 N N . ILE A 1 273 ? 3.14 9.914 18.187 1 95.66 273 ILE A N 1
ATOM 1972 C CA . ILE A 1 273 ? 1.854 10.599 18.267 1 95.66 273 ILE A CA 1
ATOM 1973 C C . ILE A 1 273 ? 0.722 9.598 18.05 1 95.66 273 ILE A C 1
ATOM 1975 O O . ILE A 1 273 ? -0.268 9.603 18.785 1 95.66 273 ILE A O 1
ATOM 1979 N N . LEU A 1 274 ? 0.91 8.778 17.061 1 96.16 274 LEU A N 1
ATOM 1980 C CA . LEU A 1 274 ? -0.086 7.769 16.719 1 96.16 274 LEU A CA 1
ATOM 1981 C C . LEU A 1 274 ? -0.279 6.785 17.868 1 96.16 274 LEU A C 1
ATOM 1983 O O . LEU A 1 274 ? -1.412 6.435 18.208 1 96.16 274 LEU A O 1
ATOM 1987 N N . ALA A 1 275 ? 0.814 6.308 18.421 1 93.08 275 ALA A N 1
ATOM 1988 C CA . ALA A 1 275 ? 0.74 5.351 19.522 1 93.08 275 ALA A CA 1
ATOM 1989 C C . ALA A 1 275 ? -0.05 5.924 20.695 1 93.08 275 ALA A C 1
ATOM 1991 O O . ALA A 1 275 ? -0.873 5.23 21.295 1 93.08 275 ALA A O 1
ATOM 1992 N N . ARG A 1 276 ? 0.18 7.12 21.006 1 92.36 276 ARG A N 1
ATOM 1993 C CA . ARG A 1 276 ? -0.531 7.779 22.097 1 92.36 276 ARG A CA 1
ATOM 1994 C C . ARG A 1 276 ? -2.018 7.909 21.782 1 92.36 276 ARG A C 1
ATOM 1996 O O . ARG A 1 276 ? -2.865 7.602 22.623 1 92.36 276 ARG A O 1
ATOM 2003 N N . ALA A 1 277 ? -2.325 8.354 20.591 1 92.07 277 ALA A N 1
ATOM 2004 C CA . ALA A 1 277 ? -3.719 8.524 20.189 1 92.07 277 ALA A CA 1
ATOM 2005 C C . ALA A 1 277 ? -4.452 7.186 20.169 1 92.07 277 ALA A C 1
ATOM 2007 O O . ALA A 1 277 ? -5.618 7.103 20.562 1 92.07 277 ALA A O 1
ATOM 2008 N N . ALA A 1 278 ? -3.753 6.18 19.635 1 89.95 278 ALA A N 1
ATOM 2009 C CA . ALA A 1 278 ? -4.334 4.841 19.594 1 89.95 278 ALA A CA 1
ATOM 2010 C C . ALA A 1 278 ? -4.627 4.327 21.001 1 89.95 278 ALA A C 1
ATOM 2012 O O . ALA A 1 278 ? -5.695 3.764 21.253 1 89.95 278 ALA A O 1
ATOM 2013 N N . ALA A 1 279 ? -3.715 4.507 21.897 1 86.09 279 ALA A N 1
ATOM 2014 C CA . ALA A 1 279 ? -3.898 4.087 23.284 1 86.09 279 ALA A CA 1
ATOM 2015 C C . ALA A 1 279 ? -5.096 4.79 23.916 1 86.09 279 ALA A C 1
ATOM 2017 O O . ALA A 1 279 ? -5.886 4.165 24.628 1 86.09 279 ALA A O 1
ATOM 2018 N N . GLU A 1 280 ? -5.219 6.039 23.656 1 87.42 280 GLU A N 1
ATOM 2019 C CA . GLU A 1 280 ? -6.313 6.839 24.198 1 87.42 280 GLU A CA 1
ATOM 2020 C C . GLU A 1 280 ? -7.661 6.367 23.66 1 87.42 280 GLU A C 1
ATOM 2022 O O . GLU A 1 280 ? -8.689 6.525 24.321 1 87.42 280 GLU A O 1
ATOM 2027 N N . SER A 1 281 ? -7.629 5.763 22.548 1 88.33 281 SER A N 1
ATOM 2028 C CA . SER A 1 281 ? -8.877 5.369 21.903 1 88.33 281 SER A CA 1
ATOM 2029 C C . SER A 1 281 ? -9.123 3.87 22.042 1 88.33 281 SER A C 1
ATOM 2031 O O . SER A 1 281 ? -10.08 3.337 21.477 1 88.33 281 SER A O 1
ATOM 2033 N N . GLY A 1 282 ? -8.164 3.109 22.633 1 84.78 282 GLY A N 1
ATOM 2034 C CA . GLY A 1 282 ? -8.303 1.675 22.83 1 84.78 282 GLY A CA 1
ATOM 2035 C C . GLY A 1 282 ? -8.049 0.872 21.568 1 84.78 282 GLY A C 1
ATOM 2036 O O . GLY A 1 282 ? -8.643 -0.19 21.372 1 84.78 282 GLY A O 1
ATOM 2037 N N . ALA A 1 283 ? -7.315 1.403 20.675 1 82.58 283 ALA A N 1
ATOM 2038 C CA . ALA A 1 283 ? -7.05 0.734 19.404 1 82.58 283 ALA A CA 1
ATOM 2039 C C . ALA A 1 283 ? -5.571 0.385 19.266 1 82.58 283 ALA A C 1
ATOM 2041 O O . ALA A 1 283 ? -4.895 0.869 18.356 1 82.58 283 ALA A O 1
ATOM 2042 N N . SER A 1 284 ? -5.154 -0.536 20.048 1 79.17 284 SER A N 1
ATOM 2043 C CA . SER A 1 284 ? -3.753 -0.929 19.94 1 79.17 284 SER A CA 1
ATOM 2044 C C . SER A 1 284 ? -3.503 -1.742 18.674 1 79.17 284 SER A C 1
ATOM 2046 O O . SER A 1 284 ? -4.345 -2.547 18.27 1 79.17 284 SER A O 1
ATOM 2048 N N . SER A 1 285 ? -2.392 -1.409 17.98 1 84.54 285 SER A N 1
ATOM 2049 C CA . SER A 1 285 ? -1.996 -2.071 16.741 1 84.54 285 SER A CA 1
ATOM 2050 C C . SER A 1 285 ? -0.686 -2.832 16.915 1 84.54 285 SER A C 1
ATOM 2052 O O . SER A 1 285 ? 0.363 -2.228 17.148 1 84.54 285 SER A O 1
ATOM 2054 N N . SER A 1 286 ? -0.766 -4.103 16.771 1 88.35 286 SER A N 1
ATOM 2055 C CA . SER A 1 286 ? 0.433 -4.928 16.87 1 88.35 286 SER A CA 1
ATOM 2056 C C . SER A 1 286 ? 1.423 -4.6 15.757 1 88.35 286 SER A C 1
ATOM 2058 O O . SER A 1 286 ? 2.637 -4.627 15.971 1 88.35 286 SER A O 1
ATOM 2060 N N . LEU A 1 287 ? 0.946 -4.295 14.582 1 95.76 287 LEU A N 1
ATOM 2061 C CA . LEU A 1 287 ? 1.832 -3.946 13.477 1 95.76 287 LEU A CA 1
ATOM 2062 C C . LEU A 1 287 ? 2.543 -2.624 13.748 1 95.76 287 LEU A C 1
ATOM 2064 O O . LEU A 1 287 ? 3.731 -2.481 13.451 1 95.76 287 LEU A O 1
ATOM 2068 N N . LEU A 1 288 ? 1.76 -1.664 14.283 1 95.02 288 LEU A N 1
ATOM 2069 C CA . LEU A 1 288 ? 2.366 -0.371 14.581 1 95.02 288 LEU A CA 1
ATOM 2070 C C . LEU A 1 288 ? 3.499 -0.521 15.59 1 95.02 288 LEU A C 1
ATOM 2072 O O . LEU A 1 288 ? 4.545 0.118 15.456 1 95.02 288 LEU A O 1
ATOM 2076 N N . GLU A 1 289 ? 3.275 -1.334 16.624 1 93.86 289 GLU A N 1
ATOM 2077 C CA . GLU A 1 289 ? 4.297 -1.544 17.645 1 93.86 289 GLU A CA 1
ATOM 2078 C C . GLU A 1 289 ? 5.579 -2.104 17.035 1 93.86 289 GLU A C 1
ATOM 2080 O O . GLU A 1 289 ? 6.676 -1.638 17.347 1 93.86 289 GLU A O 1
ATOM 2085 N N . SER A 1 290 ? 5.458 -3.075 16.21 1 94.83 290 SER A N 1
ATOM 2086 C CA . SER A 1 290 ? 6.605 -3.693 15.552 1 94.83 290 SER A CA 1
ATOM 2087 C C . SER A 1 290 ? 7.311 -2.705 14.629 1 94.83 290 SER A C 1
ATOM 2089 O O . SER A 1 290 ? 8.541 -2.639 14.606 1 94.83 290 SER A O 1
ATOM 2091 N N . ALA A 1 291 ? 6.561 -1.979 13.85 1 96.85 291 ALA A N 1
ATOM 2092 C CA . ALA A 1 291 ? 7.134 -1.008 12.921 1 96.85 291 ALA A CA 1
ATOM 2093 C C . ALA A 1 291 ? 7.868 0.1 13.671 1 96.85 291 ALA A C 1
ATOM 2095 O O . ALA A 1 291 ? 8.96 0.511 13.271 1 96.85 291 ALA A O 1
ATOM 2096 N N . GLN A 1 292 ? 7.244 0.575 14.753 1 96.17 292 GLN A N 1
ATOM 2097 C CA . GLN A 1 292 ? 7.86 1.624 15.558 1 96.17 292 GLN A CA 1
ATOM 2098 C C . GLN A 1 292 ? 9.196 1.164 16.134 1 96.17 292 GLN A C 1
ATOM 2100 O O . GLN A 1 292 ? 10.163 1.928 16.16 1 96.17 292 GLN A O 1
ATOM 2105 N N . ALA A 1 293 ? 9.237 -0.053 16.627 1 95.59 293 ALA A N 1
ATOM 2106 C CA . ALA A 1 293 ? 10.477 -0.592 17.18 1 95.59 293 ALA A CA 1
ATOM 2107 C C . ALA A 1 293 ? 11.592 -0.583 16.138 1 95.59 293 ALA A C 1
ATOM 2109 O O . ALA A 1 293 ? 12.735 -0.238 16.446 1 95.59 293 ALA A O 1
ATOM 2110 N N . GLN A 1 294 ? 11.273 -0.956 14.926 1 96.17 294 GLN A N 1
ATOM 2111 C CA . GLN A 1 294 ? 12.25 -0.98 13.843 1 96.17 294 GLN A CA 1
ATOM 2112 C C . GLN A 1 294 ? 12.719 0.429 13.493 1 96.17 294 GLN A C 1
ATOM 2114 O O . GLN A 1 294 ? 13.905 0.65 13.239 1 96.17 294 GLN A O 1
ATOM 2119 N N . ILE A 1 295 ? 11.829 1.375 13.431 1 97.03 295 ILE A N 1
ATOM 2120 C CA . ILE A 1 295 ? 12.153 2.763 13.124 1 97.03 295 ILE A CA 1
ATOM 2121 C C . ILE A 1 295 ? 13.047 3.339 14.22 1 97.03 295 ILE A C 1
ATOM 2123 O O . ILE A 1 295 ? 14.053 3.991 13.93 1 97.03 295 ILE A O 1
ATOM 2127 N N . ASP A 1 296 ? 12.685 3.042 15.459 1 96.66 296 ASP A N 1
ATOM 2128 C CA . ASP A 1 296 ? 13.483 3.522 16.583 1 96.66 296 ASP A CA 1
ATOM 2129 C C . ASP A 1 296 ? 14.904 2.966 16.525 1 96.66 296 ASP A C 1
ATOM 2131 O O . ASP A 1 296 ? 15.868 3.68 16.806 1 96.66 296 ASP A O 1
ATOM 2135 N N . GLU A 1 297 ? 14.993 1.732 16.186 1 95.6 297 GLU A N 1
ATOM 2136 C CA . GLU A 1 297 ? 16.31 1.12 16.04 1 95.6 297 GLU A CA 1
ATOM 2137 C C . GLU A 1 297 ? 17.122 1.811 14.948 1 95.6 297 GLU A C 1
ATOM 2139 O O . GLU A 1 297 ? 18.319 2.053 15.116 1 95.6 297 GLU A O 1
ATOM 2144 N N . THR A 1 298 ? 16.526 2.117 13.86 1 95.86 298 THR A N 1
ATOM 2145 C CA . THR A 1 298 ? 17.194 2.774 12.742 1 95.86 298 THR A CA 1
ATOM 2146 C C . THR A 1 298 ? 17.674 4.166 13.142 1 95.86 298 THR A C 1
ATOM 2148 O O . THR A 1 298 ? 18.792 4.563 12.806 1 95.86 298 THR A O 1
ATOM 2151 N N . VAL A 1 299 ? 16.844 4.892 13.895 1 95.39 299 VAL A N 1
ATOM 2152 C CA . VAL A 1 299 ? 17.199 6.221 14.381 1 95.39 299 VAL A CA 1
ATOM 2153 C C . VAL A 1 299 ? 18.386 6.123 15.336 1 95.39 299 VAL A C 1
ATOM 2155 O O . VAL A 1 299 ? 19.347 6.887 15.222 1 95.39 299 VAL A O 1
ATOM 2158 N N . ARG A 1 300 ? 18.401 5.144 16.2 1 95.29 300 ARG A N 1
ATOM 2159 C CA . ARG A 1 300 ? 19.455 4.96 17.193 1 95.29 300 ARG A CA 1
ATOM 2160 C C . ARG A 1 300 ? 20.759 4.526 16.532 1 95.29 300 ARG A C 1
ATOM 2162 O O . ARG A 1 300 ? 21.843 4.763 17.071 1 95.29 300 ARG A O 1
ATOM 2169 N N . SER A 1 301 ? 20.626 3.944 15.363 1 94.23 301 SER A N 1
ATOM 2170 C CA . SER A 1 301 ? 21.788 3.41 14.661 1 94.23 301 SER A CA 1
ATOM 2171 C C . SER A 1 301 ? 22.466 4.483 13.816 1 94.23 301 SER A C 1
ATOM 2173 O O . SER A 1 301 ? 23.284 4.173 12.948 1 94.23 301 SER A O 1
ATOM 2175 N N . GLY A 1 302 ? 22.033 5.791 13.926 1 91.87 302 GLY A N 1
ATOM 2176 C CA . GLY A 1 302 ? 22.741 6.898 13.304 1 91.87 302 GLY A CA 1
ATOM 2177 C C . GLY A 1 302 ? 22.108 7.355 12.003 1 91.87 302 GLY A C 1
ATOM 2178 O O . GLY A 1 302 ? 22.693 8.156 11.269 1 91.87 302 GLY A O 1
ATOM 2179 N N . TYR A 1 303 ? 20.828 6.95 11.727 1 93.53 303 TYR A N 1
ATOM 2180 C CA . TYR A 1 303 ? 20.237 7.266 10.431 1 93.53 303 TYR A CA 1
ATOM 2181 C C . TYR A 1 303 ? 19.115 8.287 10.578 1 93.53 303 TYR A C 1
ATOM 2183 O O . TYR A 1 303 ? 18.255 8.405 9.702 1 93.53 303 TYR A O 1
ATOM 2191 N N . SER A 1 304 ? 18.817 9.432 11.51 1 93.93 304 SER A N 1
ATOM 2192 C CA . SER A 1 304 ? 17.713 10.317 11.864 1 93.93 304 SER A CA 1
ATOM 2193 C C . SER A 1 304 ? 17.409 11.3 10.738 1 93.93 304 SER A C 1
ATOM 2195 O O . SER A 1 304 ? 16.25 11.652 10.509 1 93.93 304 SER A O 1
ATOM 2197 N N . ASP A 1 305 ? 18.669 11.338 10.1 1 92.19 305 ASP A N 1
ATOM 2198 C CA . ASP A 1 305 ? 18.499 12.372 9.084 1 92.19 305 ASP A CA 1
ATOM 2199 C C . ASP A 1 305 ? 18.469 11.767 7.683 1 92.19 305 ASP A C 1
ATOM 2201 O O . ASP A 1 305 ? 18.454 12.494 6.687 1 92.19 305 ASP A O 1
ATOM 2205 N N . CYS A 1 306 ? 18.456 10.39 7.645 1 93.97 306 CYS A N 1
ATOM 2206 C CA . CYS A 1 306 ? 18.435 9.693 6.364 1 93.97 306 CYS A CA 1
ATOM 2207 C C . CYS A 1 306 ? 17.006 9.373 5.941 1 93.97 306 CYS A C 1
ATOM 2209 O O . CYS A 1 306 ? 16.071 9.525 6.729 1 93.97 306 CYS A O 1
ATOM 2211 N N . SER A 1 307 ? 16.904 8.94 4.711 1 94.47 307 SER A N 1
ATOM 2212 C CA . SER A 1 307 ? 15.595 8.663 4.128 1 94.47 307 SER A CA 1
ATOM 2213 C C . SER A 1 307 ? 14.904 7.507 4.843 1 94.47 307 SER A C 1
ATOM 2215 O O . SER A 1 307 ? 15.544 6.757 5.583 1 94.47 307 SER A O 1
ATOM 2217 N N . PHE A 1 308 ? 13.59 7.329 4.559 1 95.74 308 PHE A N 1
ATOM 2218 C CA . PHE A 1 308 ? 12.801 6.217 5.075 1 95.74 308 PHE A CA 1
ATOM 2219 C C . PHE A 1 308 ? 13.426 4.883 4.683 1 95.74 308 PHE A C 1
ATOM 2221 O O . PHE A 1 308 ? 13.327 3.903 5.425 1 95.74 308 PHE A O 1
ATOM 2228 N N . ALA A 1 309 ? 14.128 4.814 3.589 1 95.56 309 ALA A N 1
ATOM 2229 C CA . ALA A 1 309 ? 14.708 3.593 3.036 1 95.56 309 ALA A CA 1
ATOM 2230 C C . ALA A 1 309 ? 15.861 3.092 3.902 1 95.56 309 ALA A C 1
ATOM 2232 O O . ALA A 1 309 ? 16.301 1.948 3.759 1 95.56 309 ALA A O 1
ATOM 2233 N N . SER A 1 310 ? 16.347 3.935 4.834 1 95.66 310 SER A N 1
ATOM 2234 C CA . SER A 1 310 ? 17.451 3.545 5.705 1 95.66 310 SER A CA 1
ATOM 2235 C C . SER A 1 310 ? 17.051 2.393 6.622 1 95.66 310 SER A C 1
ATOM 2237 O O . SER A 1 310 ? 17.912 1.7 7.167 1 95.66 310 SER A O 1
ATOM 2239 N N . VAL A 1 311 ? 15.797 2.196 6.793 1 95.7 311 VAL A N 1
ATOM 2240 C CA . VAL A 1 311 ? 15.298 1.066 7.571 1 95.7 311 VAL A CA 1
ATOM 2241 C C . VAL A 1 311 ? 15.799 -0.242 6.962 1 95.7 311 VAL A C 1
ATOM 2243 O O . VAL A 1 311 ? 16.103 -1.193 7.686 1 95.7 311 VAL A O 1
ATOM 2246 N N . ALA A 1 312 ? 15.869 -0.323 5.62 1 94.76 312 ALA A N 1
ATOM 2247 C CA . ALA A 1 312 ? 16.361 -1.521 4.945 1 94.76 312 ALA A CA 1
ATOM 2248 C C . ALA A 1 312 ? 17.793 -1.839 5.366 1 94.76 312 ALA A C 1
ATOM 2250 O O . ALA A 1 312 ? 18.166 -3.008 5.488 1 94.76 312 ALA A O 1
ATOM 2251 N N . THR A 1 313 ? 18.594 -0.767 5.605 1 91.96 313 THR A N 1
ATOM 2252 C CA . THR A 1 313 ? 19.981 -0.941 6.021 1 91.96 313 THR A CA 1
ATOM 2253 C C . THR A 1 313 ? 20.055 -1.616 7.387 1 91.96 313 THR A C 1
ATOM 2255 O O . THR A 1 313 ? 20.832 -2.553 7.581 1 91.96 313 THR A O 1
ATOM 2258 N N . THR A 1 314 ? 19.263 -1.188 8.28 1 92.65 314 THR A N 1
ATOM 2259 C CA . THR A 1 314 ? 19.295 -1.749 9.626 1 92.65 314 THR A CA 1
ATOM 2260 C C . THR A 1 314 ? 18.73 -3.166 9.635 1 92.65 314 THR A C 1
ATOM 2262 O O . THR A 1 314 ? 19.196 -4.022 10.39 1 92.65 314 THR A O 1
ATOM 2265 N N . ILE A 1 315 ? 17.725 -3.442 8.84 1 93.13 315 ILE A N 1
ATOM 2266 C CA . ILE A 1 315 ? 17.166 -4.785 8.731 1 93.13 315 ILE A CA 1
ATOM 2267 C C . ILE A 1 315 ? 18.22 -5.738 8.172 1 93.13 315 ILE A C 1
ATOM 2269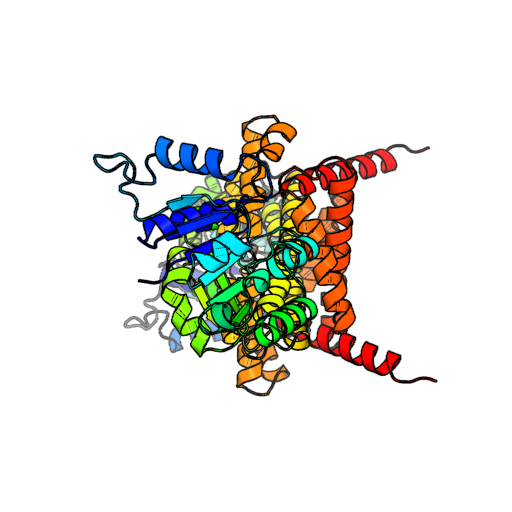 O O . ILE A 1 315 ? 18.371 -6.862 8.658 1 93.13 315 ILE A O 1
ATOM 2273 N N . GLU A 1 316 ? 18.934 -5.315 7.144 1 90.04 316 GLU A N 1
ATOM 2274 C CA . GLU A 1 316 ? 19.981 -6.137 6.546 1 90.04 316 GLU A CA 1
ATOM 2275 C C . GLU A 1 316 ? 21.082 -6.449 7.556 1 90.04 316 GLU A C 1
ATOM 2277 O O . GLU A 1 316 ? 21.624 -7.556 7.569 1 90.04 316 GLU A O 1
ATOM 2282 N N . GLU A 1 317 ? 21.415 -5.457 8.338 1 86.52 317 GLU A N 1
ATOM 2283 C CA . GLU A 1 317 ? 22.442 -5.641 9.359 1 86.52 317 GLU A CA 1
ATOM 2284 C C . GLU A 1 317 ? 21.99 -6.639 10.422 1 86.52 317 GLU A C 1
ATOM 2286 O O . GLU A 1 317 ? 22.797 -7.42 10.93 1 86.52 317 GLU A O 1
ATOM 2291 N N . GLU A 1 318 ? 20.764 -6.613 10.749 1 79.8 318 GLU A N 1
ATOM 2292 C CA . GLU A 1 318 ? 20.204 -7.532 11.735 1 79.8 318 GLU A CA 1
ATOM 2293 C C . GLU A 1 318 ? 20.215 -8.968 11.219 1 79.8 318 GLU A C 1
ATOM 2295 O O . GLU A 1 318 ? 20.476 -9.904 11.978 1 79.8 318 GLU A O 1
ATOM 2300 N N . PHE A 1 319 ? 19.895 -9.099 9.95 1 72.04 319 PHE A N 1
ATOM 2301 C CA . PHE A 1 319 ? 19.866 -10.433 9.361 1 72.04 319 PHE A CA 1
ATOM 2302 C C . PHE A 1 319 ? 21.274 -11.004 9.245 1 72.04 319 PHE A C 1
ATOM 2304 O O . PHE A 1 319 ? 21.475 -12.211 9.4 1 72.04 319 PHE A O 1
ATOM 2311 N N . CYS A 1 320 ? 22.237 -10.203 8.982 1 64.35 320 CYS A N 1
ATOM 2312 C CA . CYS A 1 320 ? 23.626 -10.639 8.885 1 64.35 320 CYS A CA 1
ATOM 2313 C C . CYS A 1 320 ? 24.161 -11.058 10.249 1 64.35 320 CYS A C 1
ATOM 2315 O O . CYS A 1 320 ? 24.889 -12.047 10.358 1 64.35 320 CYS A O 1
ATOM 2317 N N . GLU A 1 321 ? 23.782 -10.325 11.247 1 62.95 321 GLU A N 1
ATOM 2318 C CA . GLU A 1 321 ? 24.236 -10.665 12.592 1 62.95 321 GLU A CA 1
ATOM 2319 C C . GLU A 1 321 ? 23.62 -11.977 13.068 1 62.95 321 GLU A C 1
ATOM 2321 O O . GLU A 1 321 ? 24.283 -12.775 13.735 1 62.95 321 GLU A O 1
ATOM 2326 N N . ALA A 1 322 ? 22.472 -12.21 12.646 1 54.97 322 ALA A N 1
ATOM 2327 C CA . ALA A 1 322 ? 21.796 -13.443 13.041 1 54.97 322 ALA A CA 1
ATOM 2328 C C . ALA A 1 322 ? 22.425 -14.656 12.36 1 54.97 322 ALA A C 1
ATOM 2330 O O . ALA A 1 322 ? 22.576 -15.713 12.977 1 54.97 322 ALA A O 1
ATOM 2331 N N . VAL A 1 323 ? 22.814 -14.492 11.158 1 55.81 323 VAL A N 1
ATOM 2332 C CA . VAL A 1 323 ? 23.461 -15.575 10.426 1 55.81 323 VAL A CA 1
ATOM 2333 C C . VAL A 1 323 ? 24.849 -15.834 11.007 1 55.81 323 VAL A C 1
ATOM 2335 O O . VAL A 1 323 ? 25.275 -16.986 11.125 1 55.81 323 VAL A O 1
ATOM 2338 N N . ASP A 1 324 ? 25.569 -14.696 11.38 1 50.45 324 ASP A N 1
ATOM 2339 C CA . ASP A 1 324 ? 26.889 -14.836 11.985 1 50.45 324 ASP A CA 1
ATOM 2340 C C . ASP A 1 324 ? 26.792 -15.451 13.379 1 50.45 324 ASP A C 1
ATOM 2342 O O . ASP A 1 324 ? 27.669 -16.214 13.79 1 50.45 324 ASP A O 1
ATOM 2346 N N . LYS A 1 325 ? 25.833 -15.007 14.092 1 50.1 325 LYS A N 1
ATOM 2347 C CA . LYS A 1 325 ? 25.688 -15.574 15.429 1 50.1 325 LYS A CA 1
ATOM 2348 C C . LYS A 1 325 ? 25.301 -17.049 15.363 1 50.1 325 LYS A C 1
ATOM 2350 O O . LYS A 1 325 ? 25.565 -17.808 16.297 1 50.1 325 LYS A O 1
ATOM 2355 N N . GLU A 1 326 ? 24.577 -17.481 14.397 1 45.94 326 GLU A N 1
ATOM 2356 C CA . GLU A 1 326 ? 24.218 -18.885 14.218 1 45.94 326 GLU A CA 1
ATOM 2357 C C . GLU A 1 326 ? 25.385 -19.684 13.644 1 45.94 326 GLU A C 1
ATOM 2359 O O . GLU A 1 326 ? 25.41 -20.913 13.741 1 45.94 326 GLU A O 1
ATOM 2364 N N . GLY A 1 327 ? 26.182 -19.137 12.869 1 37.66 327 GLY A N 1
ATOM 2365 C CA . GLY A 1 327 ? 27.386 -19.802 12.396 1 37.66 327 GLY A CA 1
ATOM 2366 C C . GLY A 1 327 ? 28.442 -19.961 13.474 1 37.66 327 GLY A C 1
ATOM 2367 O O . GLY A 1 327 ? 29.462 -20.619 13.258 1 37.66 327 GLY A O 1
ATOM 2368 N N . ASP A 1 328 ? 28.652 -19.078 14.4 1 31.31 328 ASP A N 1
ATOM 2369 C CA . ASP A 1 328 ? 29.699 -19.344 15.382 1 31.31 328 ASP A CA 1
ATOM 2370 C C . ASP A 1 328 ? 29.223 -20.343 16.435 1 31.31 328 ASP A C 1
ATOM 2372 O O . ASP A 1 328 ? 28.357 -20.026 17.253 1 31.31 328 ASP A O 1
ATOM 2376 N N . PRO A 1 329 ? 29.367 -21.688 16.06 1 34.66 329 PRO A N 1
ATOM 2377 C CA . PRO A 1 329 ? 29.334 -22.636 17.176 1 34.66 329 PRO A CA 1
ATOM 2378 C C . PRO A 1 329 ? 30.294 -22.257 18.302 1 34.66 329 PRO A C 1
ATOM 2380 O O . PRO A 1 329 ? 31.482 -22.034 18.055 1 34.66 329 PRO A O 1
ATOM 2383 N N . ARG A 1 330 ? 29.975 -21.547 19.265 1 21.65 330 ARG A N 1
ATOM 2384 C CA . ARG A 1 330 ? 30.839 -21.706 20.43 1 21.65 330 ARG A CA 1
ATOM 2385 C C . ARG A 1 330 ? 30.869 -23.158 20.895 1 21.65 330 ARG A C 1
ATOM 2387 O O . ARG A 1 330 ? 29.842 -23.839 20.888 1 21.65 330 ARG A O 1
ATOM 2394 N N . MET B 1 1 ? -1.126 -22.053 -34.587 1 82.2 1 MET B N 1
ATOM 2395 C CA . MET B 1 1 ? -1.434 -21.461 -33.289 1 82.2 1 MET B CA 1
ATOM 2396 C C . MET B 1 1 ? -1.244 -22.477 -32.168 1 82.2 1 MET B C 1
ATOM 2398 O O . MET B 1 1 ? -1.499 -23.668 -32.354 1 82.2 1 MET B O 1
ATOM 2402 N N . LEU B 1 2 ? -0.745 -22.028 -30.946 1 93.83 2 LEU B N 1
ATOM 2403 C CA . LEU B 1 2 ? -0.483 -22.925 -29.826 1 93.83 2 LEU B CA 1
ATOM 2404 C C . LEU B 1 2 ? -1.782 -23.511 -29.283 1 93.83 2 LEU B C 1
ATOM 2406 O O . LEU B 1 2 ? -2.787 -22.805 -29.172 1 93.83 2 LEU B O 1
ATOM 2410 N N . ARG B 1 3 ? -1.78 -24.81 -29.11 1 97.17 3 ARG B N 1
ATOM 2411 C CA . ARG B 1 3 ? -2.84 -25.423 -28.316 1 97.17 3 ARG B CA 1
ATOM 2412 C C . ARG B 1 3 ? -2.556 -25.286 -26.824 1 97.17 3 ARG B C 1
ATOM 2414 O O . ARG B 1 3 ? -1.458 -25.606 -26.364 1 97.17 3 ARG B O 1
ATOM 2421 N N . VAL B 1 4 ? -3.6 -24.814 -26.123 1 98.18 4 VAL B N 1
ATOM 2422 C CA . VAL B 1 4 ? -3.353 -24.488 -24.723 1 98.18 4 VAL B CA 1
ATOM 2423 C C . VAL B 1 4 ? -4.197 -25.391 -23.825 1 98.18 4 VAL B C 1
ATOM 2425 O O . VAL B 1 4 ? -5.366 -25.65 -24.119 1 98.18 4 VAL B O 1
ATOM 2428 N N . GLY B 1 5 ? -3.586 -25.939 -22.806 1 98.27 5 GLY B N 1
ATOM 2429 C CA . GLY B 1 5 ? -4.281 -26.66 -21.752 1 98.27 5 GLY B CA 1
ATOM 2430 C C . GLY B 1 5 ? -4.311 -25.909 -20.435 1 98.27 5 GLY B C 1
ATOM 2431 O O . GLY B 1 5 ? -3.364 -25.194 -20.1 1 98.27 5 GLY B O 1
ATOM 2432 N N . VAL B 1 6 ? -5.427 -26.056 -19.664 1 98.47 6 VAL B N 1
ATOM 2433 C CA . VAL B 1 6 ? -5.515 -25.495 -18.32 1 98.47 6 VAL B CA 1
ATOM 2434 C C . VAL B 1 6 ? -5.953 -26.576 -17.335 1 98.47 6 VAL B C 1
ATOM 2436 O O . VAL B 1 6 ? -6.997 -27.207 -17.519 1 98.47 6 VAL B O 1
ATOM 2439 N N . VAL B 1 7 ? -5.099 -26.8 -16.387 1 98.51 7 VAL B N 1
ATOM 2440 C CA . VAL B 1 7 ? -5.399 -27.72 -15.295 1 98.51 7 VAL B CA 1
ATOM 2441 C C . VAL B 1 7 ? -5.641 -26.934 -14.008 1 98.51 7 VAL B C 1
ATOM 2443 O O . VAL B 1 7 ? -4.736 -26.268 -13.501 1 98.51 7 VAL B O 1
ATOM 2446 N N . GLY B 1 8 ? -6.787 -27.075 -13.411 1 97.95 8 GLY B N 1
ATOM 2447 C CA . GLY B 1 8 ? -7.222 -26.251 -12.294 1 97.95 8 GLY B CA 1
ATOM 2448 C C . GLY B 1 8 ? -8.104 -25.091 -12.717 1 97.95 8 GLY B C 1
ATOM 2449 O O . GLY B 1 8 ? -7.625 -24.128 -13.32 1 97.95 8 GLY B O 1
ATOM 2450 N N . LEU B 1 9 ? -9.388 -25.225 -12.359 1 96.91 9 LEU B N 1
ATOM 2451 C CA . LEU B 1 9 ? -10.367 -24.251 -12.83 1 96.91 9 LEU B CA 1
ATOM 2452 C C . LEU B 1 9 ? -11.105 -23.612 -11.659 1 96.91 9 LEU B C 1
ATOM 2454 O O . LEU B 1 9 ? -12.335 -23.531 -11.665 1 96.91 9 LEU B O 1
ATOM 2458 N N . GLY B 1 10 ? -10.272 -23.3 -10.662 1 91.93 10 GLY B N 1
ATOM 2459 C CA . GLY B 1 10 ? -10.813 -22.528 -9.555 1 91.93 10 GLY B CA 1
ATOM 2460 C C . GLY B 1 10 ? -11.053 -21.072 -9.904 1 91.93 10 GLY B C 1
ATOM 2461 O O . GLY B 1 10 ? -11.279 -20.736 -11.068 1 91.93 10 GLY B O 1
ATOM 2462 N N . ARG B 1 11 ? -11.022 -20.231 -8.93 1 87.47 11 ARG B N 1
ATOM 2463 C CA . ARG B 1 11 ? -11.332 -18.813 -9.083 1 87.47 11 ARG B CA 1
ATOM 2464 C C . ARG B 1 11 ? -10.388 -18.15 -10.08 1 87.47 11 ARG B C 1
ATOM 2466 O O . ARG B 1 11 ? -10.786 -17.239 -10.809 1 87.47 11 ARG B O 1
ATOM 2473 N N . MET B 1 12 ? -9.147 -18.55 -10.017 1 93.64 12 MET B N 1
ATOM 2474 C CA . MET B 1 12 ? -8.149 -17.949 -10.897 1 93.64 12 MET B CA 1
ATOM 2475 C C . MET B 1 12 ? -8.106 -18.666 -12.242 1 93.64 12 MET B C 1
ATOM 2477 O O . MET B 1 12 ? -8.22 -18.032 -13.292 1 93.64 12 MET B O 1
ATOM 2481 N N . GLY B 1 13 ? -8.058 -19.977 -12.21 1 96.49 13 GLY B N 1
ATOM 2482 C CA . GLY B 1 13 ? -7.902 -20.77 -13.42 1 96.49 13 GLY B CA 1
ATOM 2483 C C . GLY B 1 13 ? -9.05 -20.601 -14.396 1 96.49 13 GLY B C 1
ATOM 2484 O O . GLY B 1 13 ? -8.846 -20.614 -15.612 1 96.49 13 GLY B O 1
ATOM 2485 N N . SER B 1 14 ? -10.247 -20.471 -13.885 1 94.89 14 SER B N 1
ATOM 2486 C CA . SER B 1 14 ? -11.415 -20.337 -14.75 1 94.89 14 SER B CA 1
ATOM 2487 C C . SER B 1 14 ? -11.366 -19.038 -15.548 1 94.89 14 SER B C 1
ATOM 2489 O O . SER B 1 14 ? -11.672 -19.025 -16.742 1 94.89 14 SER B O 1
ATOM 2491 N N . GLY B 1 15 ? -11.003 -17.901 -14.878 1 94.6 15 GLY B N 1
ATOM 2492 C CA . GLY B 1 15 ? -10.865 -16.634 -15.577 1 94.6 15 GLY B CA 1
ATOM 2493 C C . GLY B 1 15 ? -9.746 -16.636 -16.601 1 94.6 15 GLY B C 1
ATOM 2494 O O . GLY B 1 15 ? -9.906 -16.111 -17.705 1 94.6 15 GLY B O 1
ATOM 2495 N N . MET B 1 16 ? -8.665 -17.254 -16.226 1 97.04 16 MET B N 1
ATOM 2496 C CA . MET B 1 16 ? -7.535 -17.377 -17.143 1 97.04 16 MET B CA 1
ATOM 2497 C C . MET B 1 16 ? -7.923 -18.178 -18.381 1 97.04 16 MET B C 1
ATOM 2499 O O . MET B 1 16 ? -7.646 -17.762 -19.507 1 97.04 16 MET B O 1
ATOM 2503 N N . ALA B 1 17 ? -8.582 -19.291 -18.169 1 96.34 17 ALA B N 1
ATOM 2504 C CA . ALA B 1 17 ? -9.022 -20.151 -19.265 1 96.34 17 ALA B CA 1
ATOM 2505 C C . ALA B 1 17 ? -9.965 -19.404 -20.204 1 96.34 17 ALA B C 1
ATOM 2507 O O . ALA B 1 17 ? -9.857 -19.522 -21.427 1 96.34 17 ALA B O 1
ATOM 2508 N N . LEU B 1 18 ? -10.845 -18.661 -19.647 1 93.75 18 LEU B N 1
ATOM 2509 C CA . LEU B 1 18 ? -11.789 -17.881 -20.44 1 93.75 18 LEU B CA 1
ATOM 2510 C C . LEU B 1 18 ? -11.056 -16.893 -21.341 1 93.75 18 LEU B C 1
ATOM 2512 O O . LEU B 1 18 ? -11.394 -16.752 -22.518 1 93.75 18 LEU B O 1
ATOM 2516 N N . ASN B 1 19 ? -10.085 -16.219 -20.808 1 95.29 19 ASN B N 1
ATOM 2517 C CA . ASN B 1 19 ? -9.344 -15.226 -21.578 1 95.29 19 ASN B CA 1
ATOM 2518 C C . ASN B 1 19 ? -8.519 -15.876 -22.685 1 95.29 19 ASN B C 1
ATOM 2520 O O . ASN B 1 19 ? -8.382 -15.316 -23.774 1 95.29 19 ASN B O 1
ATOM 2524 N N . VAL B 1 20 ? -7.991 -17.018 -22.424 1 95.53 20 VAL B N 1
ATOM 2525 C CA . VAL B 1 20 ? -7.251 -17.771 -23.431 1 95.53 20 VAL B CA 1
ATOM 2526 C C . VAL B 1 20 ? -8.187 -18.166 -24.571 1 95.53 20 VAL B C 1
ATOM 2528 O O . VAL B 1 20 ? -7.836 -18.032 -25.746 1 95.53 20 VAL B O 1
ATOM 2531 N N . ALA B 1 21 ? -9.332 -18.616 -24.213 1 92.8 21 ALA B N 1
ATOM 2532 C CA . ALA B 1 21 ? -10.333 -18.975 -25.215 1 92.8 21 ALA B CA 1
ATOM 2533 C C . ALA B 1 21 ? -10.741 -17.761 -26.043 1 92.8 21 ALA B C 1
ATOM 2535 O O . ALA B 1 21 ? -10.831 -17.84 -27.27 1 92.8 21 ALA B O 1
ATOM 2536 N N . LYS B 1 22 ? -10.964 -16.656 -25.389 1 91.13 22 LYS B N 1
ATOM 2537 C CA . LYS B 1 22 ? -11.376 -15.426 -26.06 1 91.13 22 LYS B CA 1
ATOM 2538 C C . LYS B 1 22 ? -10.303 -14.943 -27.031 1 91.13 22 LYS B C 1
ATOM 2540 O O . LYS B 1 22 ? -10.616 -14.343 -28.062 1 91.13 22 LYS B O 1
ATOM 2545 N N . ALA B 1 23 ? -9.093 -15.239 -26.66 1 93.17 23 ALA B N 1
ATOM 2546 C CA . ALA B 1 23 ? -7.975 -14.809 -27.495 1 93.17 23 ALA B CA 1
ATOM 2547 C C . ALA B 1 23 ? -7.829 -15.707 -28.72 1 93.17 23 ALA B C 1
ATOM 2549 O O . ALA B 1 23 ? -6.977 -15.463 -29.579 1 93.17 23 ALA B O 1
ATOM 2550 N N . GLY B 1 24 ? -8.549 -16.813 -28.776 1 90.73 24 GLY B N 1
ATOM 2551 C CA . GLY B 1 24 ? -8.626 -17.612 -29.989 1 90.73 24 GLY B CA 1
ATOM 2552 C C . GLY B 1 24 ? -7.794 -18.879 -29.922 1 90.73 24 GLY B C 1
ATOM 2553 O O . GLY B 1 24 ? -7.687 -19.61 -30.908 1 90.73 24 GLY B O 1
ATOM 2554 N N . PHE B 1 25 ? -7.242 -19.214 -28.803 1 94.32 25 PHE B N 1
ATOM 2555 C CA . PHE B 1 25 ? -6.444 -20.429 -28.682 1 94.32 25 PHE B CA 1
ATOM 2556 C C . PHE B 1 25 ? -7.34 -21.653 -28.539 1 94.32 25 PHE B C 1
ATOM 2558 O O . PHE B 1 25 ? -8.347 -21.613 -27.829 1 94.32 25 PHE B O 1
ATOM 2565 N N . PRO B 1 26 ? -6.996 -22.75 -29.323 1 94.84 26 PRO B N 1
ATOM 2566 C CA . PRO B 1 26 ? -7.627 -24.009 -28.922 1 94.84 26 PRO B CA 1
ATOM 2567 C C . PRO B 1 26 ? -7.353 -24.368 -27.463 1 94.84 26 PRO B C 1
ATOM 2569 O O . PRO B 1 26 ? -6.213 -24.269 -27.003 1 94.84 26 PRO B O 1
ATOM 2572 N N . LEU B 1 27 ? -8.438 -24.737 -26.762 1 95.72 27 LEU B N 1
ATOM 2573 C CA . LEU B 1 27 ? -8.314 -24.845 -25.312 1 95.72 27 LEU B CA 1
ATOM 2574 C C . LEU B 1 27 ? -8.782 -26.212 -24.826 1 95.72 27 LEU B C 1
ATOM 2576 O O . LEU B 1 27 ? -9.855 -26.68 -25.215 1 95.72 27 LEU B O 1
ATOM 2580 N N . ALA B 1 28 ? -7.972 -26.908 -24.077 1 96.57 28 ALA B N 1
ATOM 2581 C CA . ALA B 1 28 ? -8.33 -28.114 -23.335 1 96.57 28 ALA B CA 1
ATOM 2582 C C . ALA B 1 28 ? -8.318 -27.857 -21.831 1 96.57 28 ALA B C 1
ATOM 2584 O O . ALA B 1 28 ? -7.362 -27.288 -21.299 1 96.57 28 ALA B O 1
ATOM 2585 N N . ILE B 1 29 ? -9.417 -28.295 -21.116 1 97.12 29 ILE B N 1
ATOM 2586 C CA . ILE B 1 29 ? -9.486 -27.937 -19.703 1 97.12 29 ILE B CA 1
ATOM 2587 C C . ILE B 1 29 ? -9.776 -29.183 -18.869 1 97.12 29 ILE B C 1
ATOM 2589 O O . ILE B 1 29 ? -10.395 -30.133 -19.354 1 97.12 29 ILE B O 1
ATOM 2593 N N . TYR B 1 30 ? -9.295 -29.103 -17.589 1 97.58 30 TYR B N 1
ATOM 2594 C CA . TYR B 1 30 ? -9.546 -30.14 -16.594 1 97.58 30 TYR B CA 1
ATOM 2595 C C . TYR B 1 30 ? -9.558 -29.554 -15.187 1 97.58 30 TYR B C 1
ATOM 2597 O O . TYR B 1 30 ? -8.782 -28.646 -14.88 1 97.58 30 TYR B O 1
ATOM 2605 N N . ASP B 1 31 ? -10.444 -30.08 -14.393 1 97.89 31 ASP B N 1
ATOM 2606 C CA . ASP B 1 31 ? -10.448 -29.832 -12.954 1 97.89 31 ASP B CA 1
ATOM 2607 C C . ASP B 1 31 ? -10.72 -31.118 -12.177 1 97.89 31 ASP B C 1
ATOM 2609 O O . ASP B 1 31 ? -11.512 -31.956 -12.611 1 97.89 31 ASP B O 1
ATOM 2613 N N . ALA B 1 32 ? -10.105 -31.216 -11.044 1 95.55 32 ALA B N 1
ATOM 2614 C CA . ALA B 1 32 ? -10.251 -32.423 -10.236 1 95.55 32 ALA B CA 1
ATOM 2615 C C . ALA B 1 32 ? -11.643 -32.503 -9.615 1 95.55 32 ALA B C 1
ATOM 2617 O O . ALA B 1 32 ? -12.104 -33.585 -9.246 1 95.55 32 ALA B O 1
ATOM 2618 N N . GLU B 1 33 ? -12.253 -31.355 -9.405 1 93.85 33 GLU B N 1
ATOM 2619 C CA . GLU B 1 33 ? -13.614 -31.34 -8.876 1 93.85 33 GLU B CA 1
ATOM 2620 C C . GLU B 1 33 ? -14.62 -31.805 -9.925 1 93.85 33 GLU B C 1
ATOM 2622 O O . GLU B 1 33 ? -14.702 -31.229 -11.012 1 93.85 33 GLU B O 1
ATOM 2627 N N . GLU B 1 34 ? -15.403 -32.735 -9.533 1 91.14 34 GLU B N 1
ATOM 2628 C CA . GLU B 1 34 ? -16.377 -33.318 -10.451 1 91.14 34 GLU B CA 1
ATOM 2629 C C . GLU B 1 34 ? -17.396 -32.277 -10.907 1 91.14 34 GLU B C 1
ATOM 2631 O O . GLU B 1 34 ? -17.935 -31.528 -10.09 1 91.14 34 GLU B O 1
ATOM 2636 N N . GLY B 1 35 ? -17.528 -32.241 -12.202 1 91.85 35 GLY B N 1
ATOM 2637 C CA . GLY B 1 35 ? -18.577 -31.396 -12.749 1 91.85 35 GLY B CA 1
ATOM 2638 C C . GLY B 1 35 ? -18.125 -29.969 -12.996 1 91.85 35 GLY B C 1
ATOM 2639 O O . GLY B 1 35 ? -18.821 -29.199 -13.661 1 91.85 35 GLY B O 1
ATOM 2640 N N . ARG B 1 36 ? -16.982 -29.632 -12.569 1 93.07 36 ARG B N 1
ATOM 2641 C CA . ARG B 1 36 ? -16.505 -28.256 -12.661 1 93.07 36 ARG B CA 1
ATOM 2642 C C . ARG B 1 36 ? -16.347 -27.828 -14.116 1 93.07 36 ARG B C 1
ATOM 2644 O O . ARG B 1 36 ? -16.747 -26.724 -14.491 1 93.07 36 ARG B O 1
ATOM 2651 N N . THR B 1 37 ? -15.796 -28.652 -14.968 1 93.07 37 THR B N 1
ATOM 2652 C CA . THR B 1 37 ? -15.552 -28.303 -16.364 1 93.07 37 THR B CA 1
ATOM 2653 C C . THR B 1 37 ? -16.867 -28.054 -17.096 1 93.07 37 THR B C 1
ATOM 2655 O O . THR B 1 37 ? -16.982 -27.101 -17.87 1 93.07 37 THR B O 1
ATOM 2658 N N . GLN B 1 38 ? -17.826 -28.85 -16.798 1 90.79 38 GLN B N 1
ATOM 2659 C CA . GLN B 1 38 ? -19.131 -28.687 -17.429 1 90.79 38 GLN B CA 1
ATOM 2660 C C . GLN B 1 38 ? -19.821 -27.414 -16.948 1 90.79 38 GLN B C 1
ATOM 2662 O O . GLN B 1 38 ? -20.415 -26.684 -17.745 1 90.79 38 GLN B O 1
ATOM 2667 N N . GLU B 1 39 ? -19.75 -27.221 -15.722 1 90.51 39 GLU B N 1
ATOM 2668 C CA . GLU B 1 39 ? -20.346 -26.021 -15.141 1 90.51 39 GLU B CA 1
ATOM 2669 C C . GLU B 1 39 ? -19.75 -24.757 -15.755 1 90.51 39 GLU B C 1
ATOM 2671 O O . GLU B 1 39 ? -20.473 -23.802 -16.044 1 90.51 39 GLU B O 1
ATOM 2676 N N . LEU B 1 40 ? -18.509 -24.798 -15.857 1 89.74 40 LEU B N 1
ATOM 2677 C CA . LEU B 1 40 ? -17.81 -23.645 -16.414 1 89.74 40 LEU B CA 1
ATOM 2678 C C . LEU B 1 40 ? -18.218 -23.411 -17.865 1 89.74 40 LEU B C 1
ATOM 2680 O O . LEU B 1 40 ? -18.465 -22.273 -18.268 1 89.74 40 LEU B O 1
ATOM 2684 N N . ARG B 1 41 ? -18.222 -24.433 -18.642 1 86.54 41 ARG B N 1
ATOM 2685 C CA . ARG B 1 41 ? -18.633 -24.323 -20.038 1 86.54 41 ARG B CA 1
ATOM 2686 C C . ARG B 1 41 ? -20.033 -23.728 -20.152 1 86.54 41 ARG B C 1
ATOM 2688 O O . ARG B 1 41 ? -20.26 -22.81 -20.943 1 86.54 41 ARG B O 1
ATOM 2695 N N . GLU B 1 42 ? -20.876 -24.188 -19.369 1 85.61 42 GLU B N 1
ATOM 2696 C CA . GLU B 1 42 ? -22.254 -23.708 -19.393 1 85.61 42 GLU B CA 1
ATOM 2697 C C . GLU B 1 42 ? -22.333 -22.235 -18.999 1 85.61 42 GLU B C 1
ATOM 2699 O O . GLU B 1 42 ? -23.094 -21.468 -19.593 1 85.61 42 GLU B O 1
ATOM 2704 N N . GLY B 1 43 ? -21.536 -21.898 -18.054 1 85.03 43 GLY B N 1
ATOM 2705 C CA . GLY B 1 43 ? -21.497 -20.506 -17.635 1 85.03 43 GLY B CA 1
ATOM 2706 C C . GLY B 1 43 ? -20.968 -19.575 -18.709 1 85.03 43 GLY B C 1
ATOM 2707 O O . GLY B 1 43 ? -21.517 -18.493 -18.926 1 85.03 43 GLY B O 1
ATOM 2708 N N . TRP B 1 44 ? -19.916 -20.013 -19.339 1 82.39 44 TRP B N 1
ATOM 2709 C CA . TRP B 1 44 ? -19.29 -19.195 -20.372 1 82.39 44 TRP B CA 1
ATOM 2710 C C . TRP B 1 44 ? -20.232 -18.998 -21.555 1 82.39 44 TRP B C 1
ATOM 2712 O O . TRP B 1 44 ? -20.232 -17.939 -22.187 1 82.39 44 TRP B O 1
ATOM 2722 N N . VAL B 1 45 ? -20.975 -19.94 -21.768 1 74.06 45 VAL B N 1
ATOM 2723 C CA . VAL B 1 45 ? -21.944 -19.864 -22.857 1 74.06 45 VAL B CA 1
ATOM 2724 C C . VAL B 1 45 ? -23.102 -18.953 -22.456 1 74.06 45 VAL B C 1
ATOM 2726 O O . VAL B 1 45 ? -23.498 -18.07 -23.22 1 74.06 45 VAL B O 1
ATOM 2729 N N . LYS B 1 46 ? -23.572 -19.139 -21.316 1 73.9 46 LYS B N 1
ATOM 2730 C CA . LYS B 1 46 ? -24.706 -18.368 -20.815 1 73.9 46 LYS B CA 1
ATOM 2731 C C . LYS B 1 46 ? -24.378 -16.878 -20.765 1 73.9 46 LYS B C 1
ATOM 2733 O O . LYS B 1 46 ? -25.203 -16.043 -21.141 1 73.9 46 LYS B O 1
ATOM 2738 N N . ASP B 1 47 ? -23.178 -16.672 -20.369 1 72.96 47 ASP B N 1
ATOM 2739 C CA . ASP B 1 47 ? -22.793 -15.276 -20.184 1 72.96 47 ASP B CA 1
ATOM 2740 C C . ASP B 1 47 ? -22.26 -14.677 -21.483 1 72.96 47 ASP B C 1
ATOM 2742 O O . ASP B 1 47 ? -21.833 -13.521 -21.51 1 72.96 47 ASP B O 1
ATOM 2746 N N . LYS B 1 48 ? -22.336 -15.389 -22.66 1 64.69 48 LYS B N 1
ATOM 2747 C CA . LYS B 1 48 ? -22.008 -14.958 -24.016 1 64.69 48 LYS B CA 1
ATOM 2748 C C . LYS B 1 48 ? -20.548 -14.528 -24.118 1 64.69 48 LYS B C 1
ATOM 2750 O O . LYS B 1 48 ? -20.224 -13.574 -24.83 1 64.69 48 LYS B O 1
ATOM 2755 N N . HIS B 1 49 ? -19.824 -15.018 -23.202 1 71.31 49 HIS B N 1
ATOM 2756 C CA . HIS B 1 49 ? -18.402 -14.708 -23.29 1 71.31 49 HIS B CA 1
ATOM 2757 C C . HIS B 1 49 ? -17.756 -15.413 -24.478 1 71.31 49 HIS B C 1
ATOM 2759 O O . HIS B 1 49 ? -16.748 -14.944 -25.011 1 71.31 49 HIS B O 1
ATOM 2765 N N . LEU B 1 50 ? -18.275 -16.466 -24.894 1 63.34 50 LEU B N 1
ATOM 2766 C CA . LEU B 1 50 ? -17.775 -17.222 -26.036 1 63.34 50 LEU B CA 1
ATOM 2767 C C . LEU B 1 50 ? -18.866 -17.408 -27.085 1 63.34 50 LEU B C 1
ATOM 2769 O O . LEU B 1 50 ? -20.026 -17.649 -26.744 1 63.34 50 LEU B O 1
ATOM 2773 N N . PRO B 1 51 ? -18.644 -16.634 -28.428 1 54.72 51 PRO B N 1
ATOM 2774 C CA . PRO B 1 51 ? -19.686 -16.772 -29.448 1 54.72 51 PRO B CA 1
ATOM 2775 C C . PRO B 1 51 ? -20.127 -18.22 -29.649 1 54.72 51 PRO B C 1
ATOM 2777 O O . PRO B 1 51 ? -19.321 -19.141 -29.498 1 54.72 51 PRO B O 1
ATOM 2780 N N . THR B 1 52 ? -21.491 -18.285 -29.518 1 48.28 52 THR B N 1
ATOM 2781 C CA . THR B 1 52 ? -22.033 -19.57 -29.946 1 48.28 52 THR B CA 1
ATOM 2782 C C . THR B 1 52 ? -22.105 -19.647 -31.468 1 48.28 52 THR B C 1
ATOM 2784 O O . THR B 1 52 ? -22.684 -18.77 -32.113 1 48.28 52 THR B O 1
ATOM 2787 N N . GLY B 1 53 ? -21.009 -19.517 -32.269 1 41.23 53 GLY B N 1
ATOM 2788 C CA . GLY B 1 53 ? -21.199 -19.596 -33.709 1 41.23 53 GLY B CA 1
ATOM 2789 C C . GLY B 1 53 ? -22.357 -20.49 -34.11 1 41.23 53 GLY B C 1
ATOM 2790 O O . GLY B 1 53 ? -22.888 -21.236 -33.284 1 41.23 53 GLY B O 1
ATOM 2791 N N . PRO B 1 54 ? -22.971 -20.137 -35.403 1 35.88 54 PRO B N 1
ATOM 2792 C CA . PRO B 1 54 ? -23.777 -21.159 -36.074 1 35.88 54 PRO B CA 1
ATOM 2793 C C . PRO B 1 54 ? -23.105 -22.53 -36.083 1 35.88 54 PRO B C 1
ATOM 2795 O O . PRO B 1 54 ? -21.917 -22.637 -36.401 1 35.88 54 PRO B O 1
ATOM 2798 N N . GLY B 1 55 ? -23.493 -23.498 -35.502 1 36.01 55 GLY B N 1
ATOM 2799 C CA . GLY B 1 55 ? -23.152 -24.799 -34.949 1 36.01 55 GLY B CA 1
ATOM 2800 C C . GLY B 1 55 ? -22.598 -24.721 -33.539 1 36.01 55 GLY B C 1
ATOM 2801 O O . GLY B 1 55 ? -22.128 -25.723 -32.995 1 36.01 55 GLY B O 1
ATOM 2802 N N . GLY B 1 56 ? -22.969 -23.648 -32.835 1 37.95 56 GLY B N 1
ATOM 2803 C CA . GLY B 1 56 ? -22.758 -23.312 -31.436 1 37.95 56 GLY B CA 1
ATOM 2804 C C . GLY B 1 56 ? -21.301 -23.062 -31.095 1 37.95 56 GLY B C 1
ATOM 2805 O O . GLY B 1 56 ? -20.991 -22.514 -30.035 1 37.95 56 GLY B O 1
ATOM 2806 N N . LEU B 1 57 ? -20.399 -23.894 -31.364 1 39.53 57 LEU B N 1
ATOM 2807 C CA . LEU B 1 57 ? -19.004 -24.023 -30.959 1 39.53 57 LEU B CA 1
ATOM 2808 C C . LEU B 1 57 ? -18.145 -22.951 -31.622 1 39.53 57 LEU B C 1
ATOM 2810 O O . LEU B 1 57 ? -16.944 -23.148 -31.821 1 39.53 57 LEU B O 1
ATOM 2814 N N . SER B 1 58 ? -18.659 -21.96 -32.255 1 42.41 58 SER B N 1
ATOM 2815 C CA . SER B 1 58 ? -17.568 -21.338 -32.998 1 42.41 58 SER B CA 1
ATOM 2816 C C . SER B 1 58 ? -16.371 -21.06 -32.094 1 42.41 58 SER B C 1
ATOM 2818 O O . SER B 1 58 ? -15.451 -20.336 -32.48 1 42.41 58 SER B O 1
ATOM 2820 N N . THR B 1 59 ? -16.565 -20.748 -30.815 1 47.49 59 THR B N 1
ATOM 2821 C CA . THR B 1 59 ? -15.401 -20.518 -29.968 1 47.49 59 THR B CA 1
ATOM 2822 C C . THR B 1 59 ? -14.266 -21.468 -30.338 1 47.49 59 THR B C 1
ATOM 2824 O O . THR B 1 59 ? -14.509 -22.577 -30.818 1 47.49 59 THR B O 1
ATOM 2827 N N . PRO B 1 60 ? -13.128 -21.038 -30.506 1 54.5 60 PRO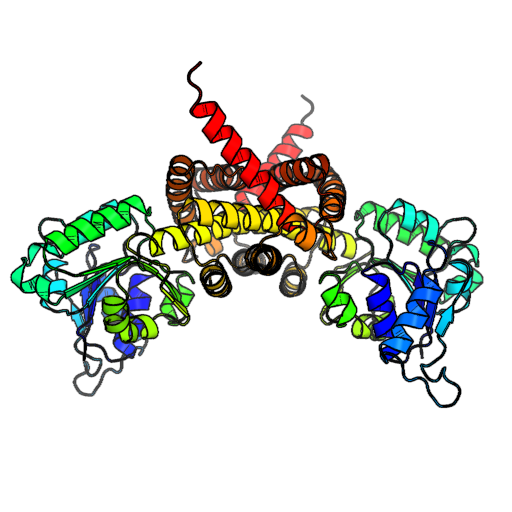 B N 1
ATOM 2828 C CA . PRO B 1 60 ? -12.033 -22.009 -30.564 1 54.5 60 PRO B CA 1
ATOM 2829 C C . PRO B 1 60 ? -12.351 -23.301 -29.815 1 54.5 60 PRO B C 1
ATOM 2831 O O . PRO B 1 60 ? -13.222 -23.315 -28.941 1 54.5 60 PRO B O 1
ATOM 2834 N N . HIS B 1 61 ? -11.893 -24.63 -30.292 1 78.62 61 HIS B N 1
ATOM 2835 C CA . HIS B 1 61 ? -11.853 -26.025 -29.869 1 78.62 61 HIS B CA 1
ATOM 2836 C C . HIS B 1 61 ? -11.628 -26.14 -28.365 1 78.62 61 HIS B C 1
ATOM 2838 O O . HIS B 1 61 ? -10.49 -26.067 -27.896 1 78.62 61 HIS B O 1
ATOM 2844 N N . LEU B 1 62 ? -12.799 -25.881 -27.651 1 88.55 62 LEU B N 1
ATOM 2845 C CA . LEU B 1 62 ? -12.761 -26.166 -26.221 1 88.55 62 LEU B CA 1
ATOM 2846 C C . LEU B 1 62 ? -12.992 -27.65 -25.957 1 88.55 62 LEU B C 1
ATOM 2848 O O . LEU B 1 62 ? -14.037 -28.194 -26.322 1 88.55 62 LEU B O 1
ATOM 2852 N N . HIS B 1 63 ? -12.113 -28.254 -25.386 1 92.9 63 HIS B N 1
ATOM 2853 C CA . HIS B 1 63 ? -12.182 -29.673 -25.054 1 92.9 63 HIS B CA 1
ATOM 2854 C C . HIS B 1 63 ? -12.193 -29.886 -23.544 1 92.9 63 HIS B C 1
ATOM 2856 O O . HIS B 1 63 ? -11.31 -29.393 -22.837 1 92.9 63 HIS B O 1
ATOM 2862 N N . LEU B 1 64 ? -13.23 -30.553 -23.124 1 95.04 64 LEU B N 1
ATOM 2863 C CA . LEU B 1 64 ? -13.283 -30.984 -21.731 1 95.04 64 LEU B CA 1
ATOM 2864 C C . LEU B 1 64 ? -12.665 -32.369 -21.567 1 95.04 64 LEU B C 1
ATOM 2866 O O . LEU B 1 64 ? -13.118 -33.333 -22.188 1 95.04 64 LEU B O 1
ATOM 2870 N N . LEU B 1 65 ? -11.668 -32.385 -20.756 1 96.24 65 LEU B N 1
ATOM 2871 C CA . LEU B 1 65 ? -10.931 -33.642 -20.682 1 96.24 65 LEU B CA 1
ATOM 2872 C C . LEU B 1 65 ? -11.031 -34.249 -19.287 1 96.24 65 LEU B C 1
ATOM 2874 O O . LEU B 1 65 ? -11.523 -33.604 -18.359 1 96.24 65 LEU B O 1
ATOM 2878 N N . GLU B 1 66 ? -10.536 -35.501 -19.089 1 95.07 66 GLU B N 1
ATOM 2879 C CA . GLU B 1 66 ? -10.856 -36.264 -17.886 1 95.07 66 GLU B CA 1
ATOM 2880 C C . GLU B 1 66 ? -9.64 -36.389 -16.972 1 95.07 66 GLU B C 1
ATOM 2882 O O . GLU B 1 66 ? -9.757 -36.847 -15.834 1 95.07 66 GLU B O 1
ATOM 2887 N N . SER B 1 67 ? -8.506 -36.009 -17.531 1 97.3 67 SER B N 1
ATOM 2888 C CA . SER B 1 67 ? -7.297 -36.071 -16.716 1 97.3 67 SER B CA 1
ATOM 2889 C C . SER B 1 67 ? -6.264 -35.05 -17.181 1 97.3 67 SER B C 1
ATOM 2891 O O . SER B 1 67 ? -6.315 -34.583 -18.321 1 97.3 67 SER B O 1
ATOM 2893 N N . PRO B 1 68 ? -5.269 -34.771 -16.285 1 98.55 68 PRO B N 1
ATOM 2894 C CA . PRO B 1 68 ? -4.18 -33.894 -16.718 1 98.55 68 PRO B CA 1
ATOM 2895 C C . PRO B 1 68 ? -3.385 -34.473 -17.887 1 98.55 68 PRO B C 1
ATOM 2897 O O . PRO B 1 68 ? -2.951 -33.73 -18.771 1 98.55 68 PRO B O 1
ATOM 2900 N N . ALA B 1 69 ? -3.192 -35.745 -17.921 1 98.31 69 ALA B N 1
ATOM 2901 C CA . ALA B 1 69 ? -2.483 -36.389 -19.023 1 98.31 69 ALA B CA 1
ATOM 2902 C C . ALA B 1 69 ? -3.194 -36.142 -20.351 1 98.31 69 ALA B C 1
ATOM 2904 O O . ALA B 1 69 ? -2.549 -35.86 -21.364 1 98.31 69 ALA B O 1
ATOM 2905 N N . ASP B 1 70 ? -4.521 -36.262 -20.322 1 97.92 70 ASP B N 1
ATOM 2906 C CA . ASP B 1 70 ? -5.306 -35.997 -21.523 1 97.92 70 ASP B CA 1
ATOM 2907 C C . ASP B 1 70 ? -5.133 -34.551 -21.984 1 97.92 70 ASP B C 1
ATOM 2909 O O . ASP B 1 70 ? -5.073 -34.28 -23.185 1 97.92 70 ASP B O 1
ATOM 2913 N N . VAL B 1 71 ? -5.071 -33.655 -21.027 1 98.12 71 VAL B N 1
ATOM 2914 C CA . VAL B 1 71 ? -4.869 -32.245 -21.343 1 98.12 71 VAL B CA 1
ATOM 2915 C C . VAL B 1 71 ? -3.507 -32.053 -22.005 1 98.12 71 VAL B C 1
ATOM 2917 O O . VAL B 1 71 ? -3.39 -31.339 -23.004 1 98.12 71 VAL B O 1
ATOM 2920 N N . MET B 1 72 ? -2.505 -32.679 -21.432 1 98.25 72 MET B N 1
ATOM 2921 C CA . MET B 1 72 ? -1.16 -32.526 -21.98 1 98.25 72 MET B CA 1
ATOM 2922 C C . MET B 1 72 ? -1.089 -33.065 -23.405 1 98.25 72 MET B C 1
ATOM 2924 O O . MET B 1 72 ? -0.431 -32.475 -24.264 1 98.25 72 MET B O 1
ATOM 2928 N N . LEU B 1 73 ? -1.77 -34.167 -23.692 1 97.27 73 LEU B N 1
ATOM 2929 C CA . LEU B 1 73 ? -1.799 -34.756 -25.026 1 97.27 73 LEU B CA 1
ATOM 2930 C C . LEU B 1 73 ? -2.429 -33.796 -26.031 1 97.27 73 LEU B C 1
ATOM 2932 O O . LEU B 1 73 ? -2.035 -33.768 -27.199 1 97.27 73 LEU B O 1
ATOM 2936 N N . ALA B 1 74 ? -3.28 -32.998 -25.543 1 96.48 74 ALA B N 1
ATOM 2937 C CA . ALA B 1 74 ? -4.07 -32.143 -26.426 1 96.48 74 ALA B CA 1
ATOM 2938 C C . ALA B 1 74 ? -3.496 -30.73 -26.48 1 96.48 74 ALA B C 1
ATOM 2940 O O . ALA B 1 74 ? -4.094 -29.833 -27.078 1 96.48 74 ALA B O 1
ATOM 2941 N N . SER B 1 75 ? -2.308 -30.485 -25.855 1 97.42 75 SER B N 1
ATOM 2942 C CA . SER B 1 75 ? -1.83 -29.111 -25.748 1 97.42 75 SER B CA 1
ATOM 2943 C C . SER B 1 75 ? -0.338 -29.019 -26.05 1 97.42 75 SER B C 1
ATOM 2945 O O . SER B 1 75 ? 0.375 -30.023 -25.992 1 97.42 75 SER B O 1
ATOM 2947 N N . ASP B 1 76 ? 0.104 -27.84 -26.417 1 98.16 76 ASP B N 1
ATOM 2948 C CA . ASP B 1 76 ? 1.516 -27.497 -26.553 1 98.16 76 ASP B CA 1
ATOM 2949 C C . ASP B 1 76 ? 2.043 -26.824 -25.287 1 98.16 76 ASP B C 1
ATOM 2951 O O . ASP B 1 76 ? 3.196 -27.029 -24.903 1 98.16 76 ASP B O 1
ATOM 2955 N N . VAL B 1 77 ? 1.22 -26.036 -24.696 1 98.54 77 VAL B N 1
ATOM 2956 C CA . VAL B 1 77 ? 1.474 -25.343 -23.437 1 98.54 77 VAL B CA 1
ATOM 2957 C C . VAL B 1 77 ? 0.37 -25.67 -22.435 1 98.54 77 VAL B C 1
ATOM 2959 O O . VAL B 1 77 ? -0.816 -25.533 -22.742 1 98.54 77 VAL B O 1
ATOM 2962 N N . CYS B 1 78 ? 0.78 -26.094 -21.3 1 98.75 78 CYS B N 1
ATOM 2963 C CA . CYS B 1 78 ? -0.205 -26.422 -20.276 1 98.75 78 CYS B CA 1
ATOM 2964 C C . CYS B 1 78 ? -0.045 -25.522 -19.056 1 98.75 78 CYS B C 1
ATOM 2966 O O . CYS B 1 78 ? 1.021 -25.491 -18.438 1 98.75 78 CYS B O 1
ATOM 2968 N N . LEU B 1 79 ? -1.097 -24.785 -18.707 1 98.83 79 LEU B N 1
ATOM 2969 C CA . LEU B 1 79 ? -1.148 -23.932 -17.525 1 98.83 79 LEU B CA 1
ATOM 2970 C C . LEU B 1 79 ? -1.691 -24.699 -16.324 1 98.83 79 LEU B C 1
ATOM 2972 O O . LEU B 1 79 ? -2.763 -25.304 -16.401 1 98.83 79 LEU B O 1
ATOM 2976 N N . VAL B 1 80 ? -0.935 -24.698 -15.274 1 98.78 80 VAL B N 1
ATOM 2977 C CA . VAL B 1 80 ? -1.367 -25.346 -14.04 1 98.78 80 VAL B CA 1
ATOM 2978 C C . VAL B 1 80 ? -1.685 -24.288 -12.986 1 98.78 80 VAL B C 1
ATOM 2980 O O . VAL B 1 80 ? -0.814 -23.505 -12.601 1 98.78 80 VAL B O 1
ATOM 2983 N N . CYS B 1 81 ? -2.882 -24.236 -12.536 1 98.05 81 CYS B N 1
ATOM 2984 C CA . CYS B 1 81 ? -3.339 -23.27 -11.543 1 98.05 81 CYS B CA 1
ATOM 2985 C C . CYS B 1 81 ? -4.12 -23.96 -10.431 1 98.05 81 CYS B C 1
ATOM 2987 O O . CYS B 1 81 ? -5.347 -24.053 -10.494 1 98.05 81 CYS B O 1
ATOM 2989 N N . VAL B 1 82 ? -3.36 -24.421 -9.409 1 96.58 82 VAL B N 1
ATOM 2990 C CA . VAL B 1 82 ? -3.96 -25.161 -8.303 1 96.58 82 VAL B CA 1
ATOM 2991 C C . VAL B 1 82 ? -3.573 -24.511 -6.976 1 96.58 82 VAL B C 1
ATOM 2993 O O . VAL B 1 82 ? -2.731 -23.611 -6.941 1 96.58 82 VAL B O 1
ATOM 2996 N N . HIS B 1 83 ? -4.112 -24.912 -5.863 1 92.35 83 HIS B N 1
ATOM 2997 C CA . HIS B 1 83 ? -4.101 -24.168 -4.608 1 92.35 83 HIS B CA 1
ATOM 2998 C C . HIS B 1 83 ? -2.856 -24.489 -3.788 1 92.35 83 HIS B C 1
ATOM 3000 O O . HIS B 1 83 ? -2.312 -23.615 -3.11 1 92.35 83 HIS B O 1
ATOM 3006 N N . THR B 1 84 ? -2.428 -25.756 -3.809 1 93.58 84 THR B N 1
ATOM 3007 C CA . THR B 1 84 ? -1.367 -26.162 -2.895 1 93.58 84 THR B CA 1
ATOM 3008 C C . THR B 1 84 ? -0.217 -26.815 -3.657 1 93.58 84 THR B C 1
ATOM 3010 O O . THR B 1 84 ? -0.392 -27.258 -4.794 1 93.58 84 THR B O 1
ATOM 3013 N N . GLU B 1 85 ? 0.887 -26.87 -2.986 1 95.26 85 GLU B N 1
ATOM 3014 C CA . GLU B 1 85 ? 2.031 -27.582 -3.548 1 95.26 85 GLU B CA 1
ATOM 3015 C C . GLU B 1 85 ? 1.703 -29.053 -3.788 1 95.26 85 GLU B C 1
ATOM 3017 O O . GLU B 1 85 ? 2.12 -29.631 -4.794 1 95.26 85 GLU B O 1
ATOM 3022 N N . GLN B 1 86 ? 0.954 -29.646 -2.927 1 95.17 86 GLN B N 1
ATOM 3023 C CA . GLN B 1 86 ? 0.545 -31.037 -3.09 1 95.17 86 GLN B CA 1
ATOM 3024 C C . GLN B 1 86 ? -0.304 -31.217 -4.345 1 95.17 86 GLN B C 1
ATOM 3026 O O . GLN B 1 86 ? -0.127 -32.186 -5.087 1 95.17 86 GLN B O 1
ATOM 3031 N N . GLN B 1 87 ? -1.18 -30.341 -4.557 1 96.33 87 GLN B N 1
ATOM 3032 C CA . GLN B 1 87 ? -2.014 -30.402 -5.752 1 96.33 87 GLN B CA 1
ATOM 3033 C C . GLN B 1 87 ? -1.177 -30.231 -7.017 1 96.33 87 GLN B C 1
ATOM 3035 O O . GLN B 1 87 ? -1.482 -30.824 -8.054 1 96.33 87 GLN B O 1
ATOM 3040 N N . SER B 1 88 ? -0.176 -29.414 -6.937 1 96.92 88 SER B N 1
ATOM 3041 C CA . SER B 1 88 ? 0.743 -29.275 -8.062 1 96.92 88 SER B CA 1
ATOM 3042 C C . SER B 1 88 ? 1.461 -30.588 -8.355 1 96.92 88 SER B C 1
ATOM 3044 O O . SER B 1 88 ? 1.601 -30.979 -9.515 1 96.92 88 SER B O 1
ATOM 3046 N N . VAL B 1 89 ? 1.934 -31.225 -7.321 1 96.91 89 VAL B N 1
ATOM 3047 C CA . VAL B 1 89 ? 2.602 -32.513 -7.477 1 96.91 89 VAL B CA 1
ATOM 3048 C C . VAL B 1 89 ? 1.651 -33.514 -8.129 1 96.91 89 VAL B C 1
ATOM 3050 O O . VAL B 1 89 ? 2.034 -34.231 -9.056 1 96.91 89 VAL B O 1
ATOM 3053 N N . GLU B 1 90 ? 0.442 -33.542 -7.653 1 96.77 90 GLU B N 1
ATOM 3054 C CA . GLU B 1 90 ? -0.551 -34.463 -8.197 1 96.77 90 GLU B CA 1
ATOM 3055 C C . GLU B 1 90 ? -0.837 -34.162 -9.665 1 96.77 90 GLU B C 1
ATOM 3057 O O . GLU B 1 90 ? -0.943 -35.079 -10.483 1 96.77 90 GLU B O 1
ATOM 3062 N N . ALA B 1 91 ? -0.982 -32.937 -10.013 1 97.65 91 ALA B N 1
ATOM 3063 C CA . ALA B 1 91 ? -1.27 -32.528 -11.385 1 97.65 91 ALA B CA 1
ATOM 3064 C C . ALA B 1 91 ? -0.11 -32.872 -12.315 1 97.65 91 ALA B C 1
ATOM 3066 O O . ALA B 1 91 ? -0.322 -33.271 -13.462 1 97.65 91 ALA B O 1
ATOM 3067 N N . LEU B 1 92 ? 1.085 -32.767 -11.839 1 97.02 92 LEU B N 1
ATOM 3068 C CA . LEU B 1 92 ? 2.272 -32.938 -12.67 1 97.02 92 LEU B CA 1
ATOM 3069 C C . LEU B 1 92 ? 2.696 -34.402 -12.716 1 97.02 92 LEU B C 1
ATOM 3071 O O . LEU B 1 92 ? 2.807 -34.987 -13.796 1 97.02 92 LEU B O 1
ATOM 3075 N N . ALA B 1 93 ? 2.837 -35.025 -11.524 1 94.68 93 ALA B N 1
ATOM 3076 C CA . ALA B 1 93 ? 3.553 -36.294 -11.434 1 94.68 93 ALA B CA 1
ATOM 3077 C C . ALA B 1 93 ? 2.646 -37.4 -10.902 1 94.68 93 ALA B C 1
ATOM 3079 O O . ALA B 1 93 ? 3.102 -38.516 -10.645 1 94.68 93 ALA B O 1
ATOM 3080 N N . GLY B 1 94 ? 1.48 -37.095 -10.645 1 94.42 94 GLY B N 1
ATOM 3081 C CA . GLY B 1 94 ? 0.558 -38.15 -10.256 1 94.42 94 GLY B CA 1
ATOM 3082 C C . GLY B 1 94 ? 0.384 -39.214 -11.323 1 94.42 94 GLY B C 1
ATOM 3083 O O . GLY B 1 94 ? 0.903 -39.079 -12.433 1 94.42 94 GLY B O 1
ATOM 3084 N N . GLU B 1 95 ? -0.406 -40.252 -11.055 1 94.21 95 GLU B N 1
ATOM 3085 C CA . GLU B 1 95 ? -0.617 -41.382 -11.955 1 94.21 95 GLU B CA 1
ATOM 3086 C C . GLU B 1 95 ? -1.178 -40.92 -13.298 1 94.21 95 GLU B C 1
ATOM 3088 O O . GLU B 1 95 ? -0.748 -41.394 -14.352 1 94.21 95 GLU B O 1
ATOM 3093 N N . ASP B 1 96 ? -2.095 -40.026 -13.331 1 96.39 96 ASP B N 1
ATOM 3094 C CA . ASP B 1 96 ? -2.676 -39.454 -14.542 1 96.39 96 ASP B CA 1
ATOM 3095 C C . ASP B 1 96 ? -2.271 -37.991 -14.707 1 96.39 96 ASP B C 1
ATOM 3097 O O . ASP B 1 96 ? -3.05 -37.179 -15.212 1 96.39 96 ASP B O 1
ATOM 3101 N N . GLY B 1 97 ? -1.047 -37.736 -14.173 1 98.05 97 GLY B N 1
ATOM 3102 C CA . GLY B 1 97 ? -0.551 -36.37 -14.243 1 98.05 97 GLY B CA 1
ATOM 3103 C C . GLY B 1 97 ? -0.003 -36.004 -15.609 1 98.05 97 GLY B C 1
ATOM 3104 O O . GLY B 1 97 ? 0.029 -36.839 -16.516 1 98.05 97 GLY B O 1
ATOM 3105 N N . LEU B 1 98 ? 0.408 -34.817 -15.78 1 98.36 98 LEU B N 1
ATOM 3106 C CA . LEU B 1 98 ? 0.877 -34.266 -17.046 1 98.36 98 LEU B CA 1
ATOM 3107 C C . LEU B 1 98 ? 2.073 -35.052 -17.572 1 98.36 98 LEU B C 1
ATOM 3109 O O . LEU B 1 98 ? 2.231 -35.213 -18.784 1 98.36 98 LEU B O 1
ATOM 3113 N N . LEU B 1 99 ? 2.917 -35.545 -16.709 1 97.62 99 LEU B N 1
ATOM 3114 C CA . LEU B 1 99 ? 4.156 -36.204 -17.107 1 97.62 99 LEU B CA 1
ATOM 3115 C C . LEU B 1 99 ? 3.9 -37.656 -17.494 1 97.62 99 LEU B C 1
ATOM 3117 O O . LEU B 1 99 ? 4.779 -38.32 -18.048 1 97.62 99 LEU B O 1
ATOM 3121 N N . ALA B 1 100 ? 2.738 -38.108 -17.223 1 97.11 100 ALA B N 1
ATOM 3122 C CA . ALA B 1 100 ? 2.401 -39.501 -17.504 1 97.11 100 ALA B CA 1
ATOM 3123 C C . ALA B 1 100 ? 2.361 -39.763 -19.007 1 97.11 100 ALA B C 1
ATOM 3125 O O . ALA B 1 100 ? 2.355 -40.917 -19.443 1 97.11 100 ALA B O 1
ATOM 3126 N N . VAL B 1 101 ? 2.38 -38.76 -19.868 1 96.53 101 VAL B N 1
ATOM 3127 C CA . VAL B 1 101 ? 2.265 -38.897 -21.316 1 96.53 101 VAL B CA 1
ATOM 3128 C C . VAL B 1 101 ? 3.578 -39.423 -21.891 1 96.53 101 VAL B C 1
ATOM 3130 O O . VAL B 1 101 ? 3.628 -39.855 -23.045 1 96.53 101 VAL B O 1
ATOM 3133 N N . GLY B 1 102 ? 4.668 -39.315 -21.125 1 94.77 102 GLY B N 1
ATOM 3134 C CA . GLY B 1 102 ? 5.948 -39.862 -21.545 1 94.77 102 GLY B CA 1
ATOM 3135 C C . GLY B 1 102 ? 6.856 -38.83 -22.188 1 94.77 102 GLY B C 1
ATOM 3136 O O . GLY B 1 102 ? 6.382 -37.822 -22.716 1 94.77 102 GLY B O 1
ATOM 3137 N N . SER B 1 103 ? 8.114 -39.126 -22.225 1 95.01 103 SER B N 1
ATOM 3138 C CA . SER B 1 103 ? 9.162 -38.183 -22.604 1 95.01 103 SER B CA 1
ATOM 3139 C C . SER B 1 103 ? 9.062 -37.81 -24.08 1 95.01 103 SER B C 1
ATOM 3141 O O . SER B 1 103 ? 9.356 -36.674 -24.459 1 95.01 103 SER B O 1
ATOM 3143 N N . LYS B 1 104 ? 8.712 -38.673 -24.864 1 95.19 104 LYS B N 1
ATOM 3144 C CA . LYS B 1 104 ? 8.617 -38.394 -26.294 1 95.19 104 LYS B CA 1
ATOM 3145 C C . LYS B 1 104 ? 7.569 -37.322 -26.577 1 95.19 104 LYS B C 1
ATOM 3147 O O . LYS B 1 104 ? 7.798 -36.421 -27.386 1 95.19 104 LYS B O 1
ATOM 3152 N N . VAL B 1 105 ? 6.485 -37.443 -25.929 1 95.63 105 VAL B N 1
ATOM 3153 C CA . VAL B 1 105 ? 5.404 -36.479 -26.106 1 95.63 105 VAL B CA 1
ATOM 3154 C C . VAL B 1 105 ? 5.794 -35.144 -25.476 1 95.63 105 VAL B C 1
ATOM 3156 O O . VAL B 1 105 ? 5.491 -34.081 -26.023 1 95.63 105 VAL B O 1
ATOM 3159 N N . MET B 1 106 ? 6.561 -35.192 -24.415 1 96.54 106 MET B N 1
ATOM 3160 C CA . MET B 1 106 ? 6.888 -34.01 -23.622 1 96.54 106 MET B CA 1
ATOM 3161 C C . MET B 1 106 ? 7.917 -33.142 -24.338 1 96.54 106 MET B C 1
ATOM 3163 O O . MET B 1 106 ? 8.055 -31.956 -24.032 1 96.54 106 MET B O 1
ATOM 3167 N N . ALA B 1 107 ? 8.693 -33.617 -25.237 1 94.06 107 ALA B N 1
ATOM 3168 C CA . ALA B 1 107 ? 9.848 -32.963 -25.846 1 94.06 107 ALA B CA 1
ATOM 3169 C C . ALA B 1 107 ? 9.475 -31.588 -26.392 1 94.06 107 ALA B C 1
ATOM 3171 O O . ALA B 1 107 ? 10.286 -30.659 -26.361 1 94.06 107 ALA B O 1
ATOM 3172 N N . ASP B 1 108 ? 8.255 -31.355 -26.835 1 90.94 108 ASP B N 1
ATOM 3173 C CA . ASP B 1 108 ? 7.887 -30.06 -27.399 1 90.94 108 ASP B CA 1
ATOM 3174 C C . ASP B 1 108 ? 6.801 -29.386 -26.563 1 90.94 108 ASP B C 1
ATOM 3176 O O . ASP B 1 108 ? 6.071 -28.526 -27.061 1 90.94 108 ASP B O 1
ATOM 3180 N N . LYS B 1 109 ? 6.757 -29.816 -25.292 1 97.85 109 LYS B N 1
ATOM 3181 C CA . LYS B 1 109 ? 5.695 -29.289 -24.44 1 97.85 109 LYS B CA 1
ATOM 3182 C C . LYS B 1 109 ? 6.26 -28.37 -23.361 1 97.85 109 LYS B C 1
ATOM 3184 O O . LYS B 1 109 ? 7.397 -28.549 -22.919 1 97.85 109 LYS B O 1
ATOM 3189 N N . ILE B 1 110 ? 5.543 -27.364 -22.992 1 98.69 110 ILE B N 1
ATOM 3190 C CA . ILE B 1 110 ? 5.908 -26.451 -21.914 1 98.69 110 ILE B CA 1
ATOM 3191 C C . ILE B 1 110 ? 4.829 -26.472 -20.833 1 98.69 110 ILE B C 1
ATOM 3193 O O . ILE B 1 110 ? 3.639 -26.357 -21.134 1 98.69 110 ILE B O 1
ATOM 3197 N N . ILE B 1 111 ? 5.241 -26.686 -19.622 1 98.82 111 ILE B N 1
ATOM 3198 C CA . ILE B 1 111 ? 4.35 -26.57 -18.473 1 98.82 111 ILE B CA 1
ATOM 3199 C C . ILE B 1 111 ? 4.6 -25.243 -17.76 1 98.82 111 ILE B C 1
ATOM 3201 O O . ILE B 1 111 ? 5.746 -24.89 -17.474 1 98.82 111 ILE B O 1
ATOM 3205 N N . VAL B 1 112 ? 3.544 -24.499 -17.539 1 98.84 112 VAL B N 1
ATOM 3206 C CA . VAL B 1 112 ? 3.599 -23.231 -16.819 1 98.84 112 VAL B CA 1
ATOM 3207 C C . VAL B 1 112 ? 2.836 -23.352 -15.502 1 98.84 112 VAL B C 1
ATOM 3209 O O . VAL B 1 112 ? 1.615 -23.525 -15.498 1 98.84 112 VAL B O 1
ATOM 3212 N N . ASP B 1 113 ? 3.508 -23.256 -14.421 1 98.65 113 ASP B N 1
ATOM 3213 C CA . ASP B 1 113 ? 2.886 -23.374 -13.105 1 98.65 113 ASP B CA 1
ATOM 3214 C C . ASP B 1 113 ? 2.569 -21.998 -12.523 1 98.65 113 ASP B C 1
ATOM 3216 O O . ASP B 1 113 ? 3.472 -21.188 -12.303 1 98.65 113 ASP B O 1
ATOM 3220 N N . HIS B 1 114 ? 1.314 -21.761 -12.176 1 98.44 114 HIS B N 1
ATOM 3221 C CA . HIS B 1 114 ? 0.871 -20.447 -11.723 1 98.44 114 HIS B CA 1
ATOM 3222 C C . HIS B 1 114 ? 0.61 -20.442 -10.22 1 98.44 114 HIS B C 1
ATOM 3224 O O . HIS B 1 114 ? 0.087 -19.464 -9.681 1 98.44 114 HIS B O 1
ATOM 3230 N N . GLY B 1 115 ? 0.923 -21.484 -9.557 1 95.57 115 GLY B N 1
ATOM 3231 C CA . GLY B 1 115 ? 0.636 -21.606 -8.137 1 95.57 115 GLY B CA 1
ATOM 3232 C C . GLY B 1 115 ? 1.567 -20.781 -7.268 1 95.57 115 GLY B C 1
ATOM 3233 O O . GLY B 1 115 ? 2.644 -20.377 -7.712 1 95.57 115 GLY B O 1
ATOM 3234 N N . THR B 1 116 ? 1.09 -20.471 -6.059 1 95.31 116 THR B N 1
ATOM 3235 C CA . THR B 1 116 ? 1.943 -19.88 -5.034 1 95.31 116 THR B CA 1
ATOM 3236 C C . THR B 1 116 ? 2.734 -20.958 -4.3 1 95.31 116 THR B C 1
ATOM 3238 O O . THR B 1 116 ? 2.167 -21.733 -3.526 1 95.31 116 THR B O 1
ATOM 3241 N N . VAL B 1 117 ? 4.024 -21.002 -4.544 1 96.61 117 VAL B N 1
ATOM 3242 C CA . VAL B 1 117 ? 4.883 -22.048 -4 1 96.61 117 VAL B CA 1
ATOM 3243 C C . VAL B 1 117 ? 6.225 -21.45 -3.583 1 96.61 117 VAL B C 1
ATOM 3245 O O . VAL B 1 117 ? 6.524 -20.297 -3.902 1 96.61 117 VAL B O 1
ATOM 3248 N N . SER B 1 118 ? 6.999 -22.199 -2.852 1 96.55 118 SER B N 1
ATOM 3249 C CA . SER B 1 118 ? 8.348 -21.769 -2.501 1 96.55 118 SER B CA 1
ATOM 3250 C C . SER B 1 118 ? 9.29 -21.872 -3.697 1 96.55 118 SER B C 1
ATOM 3252 O O . SER B 1 118 ? 9.055 -22.663 -4.612 1 96.55 118 SER B O 1
ATOM 3254 N N . PRO B 1 119 ? 10.335 -21.062 -3.681 1 96.93 119 PRO B N 1
ATOM 3255 C CA . PRO B 1 119 ? 11.327 -21.162 -4.754 1 96.93 119 PRO B CA 1
ATOM 3256 C C . PRO B 1 119 ? 11.941 -22.556 -4.86 1 96.93 119 PRO B C 1
ATOM 3258 O O . PRO B 1 119 ? 12.144 -23.062 -5.967 1 96.93 119 PRO B O 1
ATOM 3261 N N . SER B 1 120 ? 12.222 -23.155 -3.726 1 96.32 120 SER B N 1
ATOM 3262 C CA . SER B 1 120 ? 12.793 -24.498 -3.719 1 96.32 120 SER B CA 1
ATOM 3263 C C . SER B 1 120 ? 11.84 -25.506 -4.353 1 96.32 120 SER B C 1
ATOM 3265 O O . SER B 1 120 ? 12.268 -26.385 -5.105 1 96.32 120 SER B O 1
ATOM 3267 N N . PHE B 1 121 ? 10.596 -25.419 -4.048 1 96.75 121 PHE B N 1
ATOM 3268 C CA . PHE B 1 121 ? 9.598 -26.295 -4.65 1 96.75 121 PHE B CA 1
ATOM 3269 C C . PHE B 1 121 ? 9.542 -26.096 -6.159 1 96.75 121 PHE B C 1
ATOM 3271 O O . PHE B 1 121 ? 9.511 -27.067 -6.918 1 96.75 121 PHE B O 1
ATOM 3278 N N . ALA B 1 122 ? 9.495 -24.858 -6.624 1 97.84 122 ALA B N 1
ATOM 3279 C CA . ALA B 1 122 ? 9.452 -24.558 -8.053 1 97.84 122 ALA B CA 1
ATOM 3280 C C . ALA B 1 122 ? 10.653 -25.16 -8.776 1 97.84 122 ALA B C 1
ATOM 3282 O O . ALA B 1 122 ? 10.516 -25.7 -9.876 1 97.84 122 ALA B O 1
ATOM 3283 N N . ARG B 1 123 ? 11.822 -25.025 -8.192 1 97.96 123 ARG B N 1
ATOM 3284 C CA . ARG B 1 123 ? 13.027 -25.611 -8.771 1 97.96 123 ARG B CA 1
ATOM 3285 C C . ARG B 1 123 ? 12.911 -27.13 -8.855 1 97.96 123 ARG B C 1
ATOM 3287 O O . ARG B 1 123 ? 13.317 -27.734 -9.849 1 97.96 123 ARG B O 1
ATOM 3294 N N . SER B 1 124 ? 12.375 -27.715 -7.794 1 98 124 SER B N 1
ATOM 3295 C CA . SER B 1 124 ? 12.186 -29.162 -7.796 1 98 124 SER B CA 1
ATOM 3296 C C . SER B 1 124 ? 11.235 -29.593 -8.908 1 98 124 SER B C 1
ATOM 3298 O O . SER B 1 124 ? 11.468 -30.605 -9.573 1 98 124 SER B O 1
ATOM 3300 N N . MET B 1 125 ? 10.17 -28.903 -9.1 1 97.75 125 MET B N 1
ATOM 3301 C CA . MET B 1 125 ? 9.216 -29.214 -10.161 1 97.75 125 MET B CA 1
ATOM 3302 C C . MET B 1 125 ? 9.858 -29.051 -11.534 1 97.75 125 MET B C 1
ATOM 3304 O O . MET B 1 125 ? 9.613 -29.853 -12.438 1 97.75 125 MET B O 1
ATOM 3308 N N . SER B 1 126 ? 10.639 -27.971 -11.689 1 98.31 126 SER B N 1
ATOM 3309 C CA . SER B 1 126 ? 11.323 -27.765 -12.962 1 98.31 126 SER B CA 1
ATOM 3310 C C . SER B 1 126 ? 12.229 -28.943 -13.3 1 98.31 126 SER B C 1
ATOM 3312 O O . SER B 1 126 ? 12.259 -29.401 -14.444 1 98.31 126 SER B O 1
ATOM 3314 N N . LYS B 1 127 ? 12.95 -29.463 -12.328 1 98.17 127 LYS B N 1
ATOM 3315 C CA . LYS B 1 127 ? 13.825 -30.614 -12.533 1 98.17 127 LYS B CA 1
ATOM 3316 C C . LYS B 1 127 ? 13.027 -31.841 -12.966 1 98.17 127 LYS B C 1
ATOM 3318 O O . LYS B 1 127 ? 13.45 -32.579 -13.858 1 98.17 127 LYS B O 1
ATOM 3323 N N . ALA B 1 128 ? 11.929 -32.046 -12.317 1 97.61 128 ALA B N 1
ATOM 3324 C CA . ALA B 1 128 ? 11.08 -33.189 -12.646 1 97.61 128 ALA B CA 1
ATOM 3325 C C . ALA B 1 128 ? 10.579 -33.103 -14.085 1 97.61 128 ALA B C 1
ATOM 3327 O O . ALA B 1 128 ? 10.583 -34.1 -14.811 1 97.61 128 ALA B O 1
ATOM 3328 N N . VAL B 1 129 ? 10.15 -31.962 -14.532 1 98.29 129 VAL B N 1
ATOM 3329 C CA . VAL B 1 129 ? 9.591 -31.772 -15.867 1 98.29 129 VAL B CA 1
ATOM 3330 C C . VAL B 1 129 ? 10.689 -31.936 -16.915 1 98.29 129 VAL B C 1
ATOM 3332 O O . VAL B 1 129 ? 10.478 -32.575 -17.949 1 98.29 129 VAL B O 1
ATOM 3335 N N . ILE B 1 130 ? 11.849 -31.315 -16.621 1 97.53 130 ILE B N 1
ATOM 3336 C CA . ILE B 1 130 ? 12.975 -31.402 -17.544 1 97.53 130 ILE B CA 1
ATOM 3337 C C . ILE B 1 130 ? 13.42 -32.857 -17.68 1 97.53 130 ILE B C 1
ATOM 3339 O O . ILE B 1 130 ? 13.69 -33.329 -18.787 1 97.53 130 ILE B O 1
ATOM 3343 N N . LYS B 1 131 ? 13.463 -33.564 -16.56 1 97.03 131 LYS B N 1
ATOM 3344 C CA . LYS B 1 131 ? 13.792 -34.987 -16.585 1 97.03 131 LYS B CA 1
ATOM 3345 C C . LYS B 1 131 ? 12.781 -35.771 -17.416 1 97.03 131 LYS B C 1
ATOM 3347 O O . LYS B 1 131 ? 13.139 -36.745 -18.081 1 97.03 131 LYS B O 1
ATOM 3352 N N . GLY B 1 132 ? 11.578 -35.331 -17.392 1 96.28 132 GLY B N 1
ATOM 3353 C CA . GLY B 1 132 ? 10.524 -35.967 -18.166 1 96.28 132 GLY B CA 1
ATOM 3354 C C . GLY B 1 132 ? 10.546 -35.582 -19.633 1 96.28 132 GLY B C 1
ATOM 3355 O O . GLY B 1 132 ? 9.769 -36.111 -20.43 1 96.28 132 GLY B O 1
ATOM 3356 N N . GLY B 1 133 ? 11.38 -34.585 -20.006 1 96.9 133 GLY B N 1
ATOM 3357 C CA . GLY B 1 133 ? 11.588 -34.251 -21.406 1 96.9 133 GLY B CA 1
ATOM 3358 C C . GLY B 1 133 ? 10.969 -32.924 -21.801 1 96.9 133 GLY B C 1
ATOM 3359 O O . GLY B 1 133 ? 11.095 -32.491 -22.948 1 96.9 133 GLY B O 1
ATOM 3360 N N . GLY B 1 134 ? 10.303 -32.319 -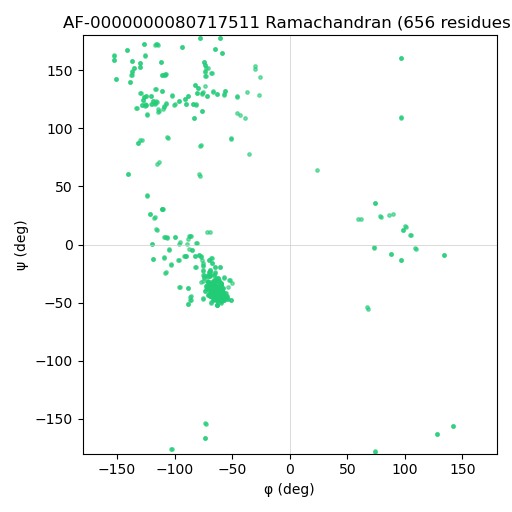20.905 1 97.91 134 GLY B N 1
ATOM 3361 C CA . GLY B 1 134 ? 9.596 -31.09 -21.226 1 97.91 134 GLY B CA 1
ATOM 3362 C C . GLY B 1 134 ? 10.314 -29.844 -20.74 1 97.91 134 GLY B C 1
ATOM 3363 O O . GLY B 1 134 ? 11.462 -29.916 -20.297 1 97.91 134 GLY B O 1
ATOM 3364 N N . ALA B 1 135 ? 9.682 -28.715 -20.926 1 98.58 135 ALA B N 1
ATOM 3365 C CA . ALA B 1 135 ? 10.139 -27.421 -20.427 1 98.58 135 ALA B CA 1
ATOM 3366 C C . ALA B 1 135 ? 9.209 -26.892 -19.339 1 98.58 135 ALA B C 1
ATOM 3368 O O . ALA B 1 135 ? 8.05 -27.303 -19.251 1 98.58 135 ALA B O 1
ATOM 3369 N N . PHE B 1 136 ? 9.77 -25.995 -18.489 1 98.64 136 PHE B N 1
ATOM 3370 C CA . PHE B 1 136 ? 9.02 -25.536 -17.326 1 98.64 136 PHE B CA 1
ATOM 3371 C C . PHE B 1 136 ? 9.202 -24.037 -17.122 1 98.64 136 PHE B C 1
ATOM 3373 O O . PHE B 1 136 ? 10.293 -23.504 -17.336 1 98.64 136 PHE B O 1
ATOM 3380 N N . LEU B 1 137 ? 8.118 -23.37 -16.756 1 98.82 137 LEU B N 1
ATOM 3381 C CA . LEU B 1 137 ? 8.135 -22.008 -16.234 1 98.82 137 LEU B CA 1
ATOM 3382 C C . LEU B 1 137 ? 7.377 -21.922 -14.914 1 98.82 137 LEU B C 1
ATOM 3384 O O . LEU B 1 137 ? 6.262 -22.437 -14.799 1 98.82 137 LEU B O 1
ATOM 3388 N N . ASP B 1 138 ? 7.997 -21.446 -13.865 1 98.71 138 ASP B N 1
ATOM 3389 C CA . ASP B 1 138 ? 7.191 -20.967 -12.746 1 98.71 138 ASP B CA 1
ATOM 3390 C C . ASP B 1 138 ? 6.734 -19.528 -12.974 1 98.71 138 ASP B C 1
ATOM 3392 O O . ASP B 1 138 ? 7.56 -18.623 -13.11 1 98.71 138 ASP B O 1
ATOM 3396 N N . ALA B 1 139 ? 5.409 -19.332 -12.988 1 98.71 139 ALA B N 1
ATOM 3397 C CA . ALA B 1 139 ? 4.829 -18.056 -13.401 1 98.71 139 ALA B CA 1
ATOM 3398 C C . ALA B 1 139 ? 3.639 -17.685 -12.522 1 98.71 139 ALA B C 1
ATOM 3400 O O . ALA B 1 139 ? 2.528 -17.488 -13.021 1 98.71 139 ALA B O 1
ATOM 3401 N N . PRO B 1 140 ? 3.906 -17.528 -11.23 1 98.41 140 PRO B N 1
ATOM 3402 C CA . PRO B 1 140 ? 2.794 -17.104 -10.375 1 98.41 140 PRO B CA 1
ATOM 3403 C C . PRO B 1 140 ? 2.195 -15.768 -10.806 1 98.41 140 PRO B C 1
ATOM 3405 O O . PRO B 1 140 ? 2.764 -15.076 -11.655 1 98.41 140 PRO B O 1
ATOM 3408 N N . ILE B 1 141 ? 1.003 -15.527 -10.259 1 98 141 ILE B N 1
ATOM 3409 C CA . ILE B 1 141 ? 0.217 -14.407 -10.766 1 98 141 ILE B CA 1
ATOM 3410 C C . ILE B 1 141 ? -0.258 -13.541 -9.602 1 98 141 ILE B C 1
ATOM 3412 O O . ILE B 1 141 ? -0.29 -13.994 -8.456 1 98 141 ILE B O 1
ATOM 3416 N N . SER B 1 142 ? -0.534 -12.291 -9.873 1 97.02 142 SER B N 1
ATOM 3417 C CA . SER B 1 142 ? -1.147 -11.334 -8.958 1 97.02 142 SER B CA 1
ATOM 3418 C C . SER B 1 142 ? -2.215 -10.504 -9.661 1 97.02 142 SER B C 1
ATOM 3420 O O . SER B 1 142 ? -2.084 -10.188 -10.845 1 97.02 142 SER B O 1
ATOM 3422 N N . GLY B 1 143 ? -3.261 -10.077 -8.922 1 93.61 143 GLY B N 1
ATOM 3423 C CA . GLY B 1 143 ? -4.358 -9.29 -9.462 1 93.61 143 GLY B CA 1
ATOM 3424 C C . GLY B 1 143 ? -5.723 -9.793 -9.03 1 93.61 143 GLY B C 1
ATOM 3425 O O . GLY B 1 143 ? -6.739 -9.142 -9.284 1 93.61 143 GLY B O 1
ATOM 3426 N N . GLY B 1 144 ? -5.742 -10.933 -8.409 1 90.74 144 GLY B N 1
ATOM 3427 C CA . GLY B 1 144 ? -6.961 -11.476 -7.831 1 90.74 144 GLY B CA 1
ATOM 3428 C C . GLY B 1 144 ? -7.928 -12.009 -8.872 1 90.74 144 GLY B C 1
ATOM 3429 O O . GLY B 1 144 ? -7.619 -12.023 -10.065 1 90.74 144 GLY B O 1
ATOM 3430 N N . PRO B 1 145 ? -9.043 -12.466 -8.395 1 90.1 145 PRO B N 1
ATOM 3431 C CA . PRO B 1 145 ? -10.049 -13.034 -9.295 1 90.1 145 PRO B CA 1
ATOM 3432 C C . PRO B 1 145 ? -10.521 -12.04 -10.355 1 90.1 145 PRO B C 1
ATOM 3434 O O . PRO B 1 145 ? -10.751 -12.422 -11.505 1 90.1 145 PRO B O 1
ATOM 3437 N N . GLN B 1 146 ? -10.659 -10.818 -9.985 1 89.26 146 GLN B N 1
ATOM 3438 C CA . GLN B 1 146 ? -11.061 -9.807 -10.956 1 89.26 146 GLN B CA 1
ATOM 3439 C C . GLN B 1 146 ? -10.014 -9.651 -12.055 1 89.26 146 GLN B C 1
ATOM 3441 O O . GLN B 1 146 ? -10.356 -9.54 -13.234 1 89.26 146 GLN B O 1
ATOM 3446 N N . GLY B 1 147 ? -8.763 -9.606 -11.633 1 93.07 147 GLY B N 1
ATOM 3447 C CA . GLY B 1 147 ? -7.703 -9.547 -12.626 1 93.07 147 GLY B CA 1
ATOM 3448 C C . GLY B 1 147 ? -7.687 -10.747 -13.554 1 93.07 147 GLY B C 1
ATOM 3449 O O . GLY B 1 147 ? -7.435 -10.609 -14.752 1 93.07 147 GLY B O 1
ATOM 3450 N N . ALA B 1 148 ? -7.949 -11.914 -13.035 1 94.25 148 ALA B N 1
ATOM 3451 C CA . ALA B 1 148 ? -8.006 -13.133 -13.837 1 94.25 148 ALA B CA 1
ATOM 3452 C C . ALA B 1 148 ? -9.14 -13.068 -14.855 1 94.25 148 ALA B C 1
ATOM 3454 O O . ALA B 1 148 ? -8.974 -13.479 -16.006 1 94.25 148 ALA B O 1
ATOM 3455 N N . LEU B 1 149 ? -10.255 -12.521 -14.425 1 92.28 149 LEU B N 1
ATOM 3456 C CA . LEU B 1 149 ? -11.429 -12.415 -15.285 1 92.28 149 LEU B CA 1
ATOM 3457 C C . LEU B 1 149 ? -11.207 -11.379 -16.382 1 92.28 149 LEU B C 1
ATOM 3459 O O . LEU B 1 149 ? -11.647 -11.569 -17.519 1 92.28 149 LEU B O 1
ATOM 3463 N N . GLU B 1 150 ? -10.519 -10.309 -16.048 1 94.64 150 GLU B N 1
ATOM 3464 C CA . GLU B 1 150 ? -10.375 -9.173 -16.954 1 94.64 150 GLU B CA 1
ATOM 3465 C C . GLU B 1 150 ? -9.128 -9.314 -17.822 1 94.64 150 GLU B C 1
ATOM 3467 O O . GLU B 1 150 ? -8.936 -8.551 -18.771 1 94.64 150 GLU B O 1
ATOM 3472 N N . GLY B 1 151 ? -8.321 -10.258 -17.504 1 96.54 151 GLY B N 1
ATOM 3473 C CA . GLY B 1 151 ? -7.103 -10.461 -18.273 1 96.54 151 GLY B CA 1
ATOM 3474 C C . GLY B 1 151 ? -6.038 -9.418 -17.991 1 96.54 151 GLY B C 1
ATOM 3475 O O . GLY B 1 151 ? -5.329 -8.985 -18.901 1 96.54 151 GLY B O 1
ATOM 3476 N N . THR B 1 152 ? -5.951 -8.964 -16.727 1 96.63 152 THR B N 1
ATOM 3477 C CA . THR B 1 152 ? -5.031 -7.885 -16.386 1 96.63 152 THR B CA 1
ATOM 3478 C C . THR B 1 152 ? -4.035 -8.34 -15.322 1 96.63 152 THR B C 1
ATOM 3480 O O . THR B 1 152 ? -3.464 -7.515 -14.606 1 96.63 152 THR B O 1
ATOM 3483 N N . LEU B 1 153 ? -3.755 -9.592 -15.25 1 97.73 153 LEU B N 1
ATOM 3484 C CA . LEU B 1 153 ? -2.892 -10.146 -14.213 1 97.73 153 LEU B CA 1
ATOM 3485 C C . LEU B 1 153 ? -1.453 -9.673 -14.394 1 97.73 153 LEU B C 1
ATOM 3487 O O . LEU B 1 153 ? -1.022 -9.398 -15.516 1 97.73 153 LEU B O 1
ATOM 3491 N N . SER B 1 154 ? -0.787 -9.536 -13.259 1 98 154 SER B N 1
ATOM 3492 C CA . SER B 1 154 ? 0.671 -9.494 -13.267 1 98 154 SER B CA 1
ATOM 3493 C C . SER B 1 154 ? 1.266 -10.895 -13.174 1 98 154 SER B C 1
ATOM 3495 O O . SER B 1 154 ? 0.907 -11.669 -12.285 1 98 154 SER B O 1
ATOM 3497 N N . ILE B 1 155 ? 2.166 -11.215 -14.092 1 98.61 155 ILE B N 1
ATOM 3498 C CA . ILE B 1 155 ? 2.723 -12.561 -14.163 1 98.61 155 ILE B CA 1
ATOM 3499 C C . ILE B 1 155 ? 4.237 -12.505 -13.976 1 98.61 155 ILE B C 1
ATOM 3501 O O . ILE B 1 155 ? 4.94 -11.844 -14.744 1 98.61 155 ILE B O 1
ATOM 3505 N N . MET B 1 156 ? 4.759 -13.182 -12.958 1 98.36 156 MET B N 1
ATOM 3506 C CA . MET B 1 156 ? 6.173 -13.27 -12.601 1 98.36 156 MET B CA 1
ATOM 3507 C C . MET B 1 156 ? 6.781 -14.573 -13.108 1 98.36 156 MET B C 1
ATOM 3509 O O . MET B 1 156 ? 6.405 -15.656 -12.655 1 98.36 156 MET B O 1
ATOM 3513 N N . VAL B 1 157 ? 7.801 -14.431 -13.948 1 98.6 157 VAL B N 1
ATOM 3514 C CA . VAL B 1 157 ? 8.168 -15.653 -14.655 1 98.6 157 VAL B CA 1
ATOM 3515 C C . VAL B 1 157 ? 9.606 -16.035 -14.314 1 98.6 157 VAL B C 1
ATOM 3517 O O . VAL B 1 157 ? 10.522 -15.222 -14.459 1 98.6 157 VAL B O 1
ATOM 3520 N N . GLY B 1 158 ? 9.792 -17.186 -13.836 1 98.64 158 GLY B N 1
ATOM 3521 C CA . GLY B 1 158 ? 11.093 -17.823 -13.703 1 98.64 158 GLY B CA 1
ATOM 3522 C C . GLY B 1 158 ? 11.304 -18.96 -14.685 1 98.64 158 GLY B C 1
ATOM 3523 O O . GLY B 1 158 ? 10.373 -19.713 -14.979 1 98.64 158 GLY B O 1
ATOM 3524 N N . GLY B 1 159 ? 12.528 -19.174 -15.151 1 98.58 159 GLY B N 1
ATOM 3525 C CA . GLY B 1 159 ? 12.857 -20.191 -16.137 1 98.58 159 GLY B CA 1
ATOM 3526 C C . GLY B 1 159 ? 13.634 -19.645 -17.32 1 98.58 159 GLY B C 1
ATOM 3527 O O . GLY B 1 159 ? 14.152 -18.528 -17.267 1 98.58 159 GLY B O 1
ATOM 3528 N N . LYS B 1 160 ? 13.688 -20.398 -18.434 1 98.27 160 LYS B N 1
ATOM 3529 C CA . LYS B 1 160 ? 14.478 -20.01 -19.599 1 98.27 160 LYS B CA 1
ATOM 3530 C C . LYS B 1 160 ? 13.723 -19.007 -20.466 1 98.27 160 LYS B C 1
ATOM 3532 O O . LYS B 1 160 ? 12.534 -19.186 -20.74 1 98.27 160 LYS B O 1
ATOM 3537 N N . GLY B 1 161 ? 14.423 -18.045 -20.901 1 97.88 161 GLY B N 1
ATOM 3538 C CA . GLY B 1 161 ? 13.848 -16.983 -21.712 1 97.88 161 GLY B CA 1
ATOM 3539 C C . GLY B 1 161 ? 13.228 -17.487 -23.002 1 97.88 161 GLY B C 1
ATOM 3540 O O . GLY B 1 161 ? 12.237 -16.93 -23.479 1 97.88 161 GLY B O 1
ATOM 3541 N N . GLU B 1 162 ? 13.776 -18.503 -23.563 1 97.92 162 GLU B N 1
ATOM 3542 C CA . GLU B 1 162 ? 13.268 -19.039 -24.822 1 97.92 162 GLU B CA 1
ATOM 3543 C C . GLU B 1 162 ? 11.861 -19.607 -24.653 1 97.92 162 GLU B C 1
ATOM 3545 O O . GLU B 1 162 ? 11.023 -19.48 -25.548 1 97.92 162 GLU B O 1
ATOM 3550 N N . HIS B 1 163 ? 11.649 -20.274 -23.583 1 98.27 163 HIS B N 1
ATOM 3551 C CA . HIS B 1 163 ? 10.322 -20.824 -23.33 1 98.27 163 HIS B CA 1
ATOM 3552 C C . HIS B 1 163 ? 9.316 -19.718 -23.029 1 98.27 163 HIS B C 1
ATOM 3554 O O . HIS B 1 163 ? 8.146 -19.818 -23.406 1 98.27 163 HIS B O 1
ATOM 3560 N N . LEU B 1 164 ? 9.788 -18.68 -22.304 1 98.55 164 LEU B N 1
ATOM 3561 C CA . LEU B 1 164 ? 8.919 -17.528 -22.091 1 98.55 164 LEU B CA 1
ATOM 3562 C C . LEU B 1 164 ? 8.505 -16.907 -23.421 1 98.55 164 LEU B C 1
ATOM 3564 O O . LEU B 1 164 ? 7.336 -16.563 -23.613 1 98.55 164 LEU B O 1
ATOM 3568 N N . LYS B 1 165 ? 9.405 -16.727 -24.316 1 98.12 165 LYS B N 1
ATOM 3569 C CA . LYS B 1 165 ? 9.1 -16.17 -25.631 1 98.12 165 LYS B CA 1
ATOM 3570 C C . LYS B 1 165 ? 8.02 -16.985 -26.336 1 98.12 165 LYS B C 1
ATOM 3572 O O . LYS B 1 165 ? 7.111 -16.422 -26.95 1 98.12 165 LYS B O 1
ATOM 3577 N N . THR B 1 166 ? 8.119 -18.268 -26.234 1 97.9 166 THR B N 1
ATOM 3578 C CA . THR B 1 166 ? 7.146 -19.16 -26.854 1 97.9 166 THR B CA 1
ATOM 3579 C C . THR B 1 166 ? 5.768 -18.98 -26.224 1 97.9 166 THR B C 1
ATOM 3581 O O . THR B 1 166 ? 4.754 -18.989 -26.924 1 97.9 166 THR B O 1
ATOM 3584 N N . CYS B 1 167 ? 5.71 -18.759 -24.944 1 98.32 167 CYS B N 1
ATOM 3585 C CA . CYS B 1 167 ? 4.458 -18.73 -24.197 1 98.32 167 CYS B CA 1
ATOM 3586 C C . CYS B 1 167 ? 3.877 -17.321 -24.163 1 98.32 167 CYS B C 1
ATOM 3588 O O . CYS B 1 167 ? 2.751 -17.121 -23.705 1 98.32 167 CYS B O 1
ATOM 3590 N N . LEU B 1 168 ? 4.567 -16.303 -24.579 1 98.29 168 LEU B N 1
ATOM 3591 C CA . LEU B 1 168 ? 4.228 -14.898 -24.381 1 98.29 168 LEU B CA 1
ATOM 3592 C C . LEU B 1 168 ? 2.833 -14.595 -24.918 1 98.29 168 LEU B C 1
ATOM 3594 O O . LEU B 1 168 ? 2.036 -13.932 -24.249 1 98.29 168 LEU B O 1
ATOM 3598 N N . PRO B 1 169 ? 2.447 -15.083 -26.14 1 98.03 169 PRO B N 1
ATOM 3599 C CA . PRO B 1 169 ? 1.097 -14.782 -26.622 1 98.03 169 PRO B CA 1
ATOM 3600 C C . PRO B 1 169 ? 0.007 -15.311 -25.693 1 98.03 169 PRO B C 1
ATOM 3602 O O . PRO B 1 169 ? -1.04 -14.678 -25.54 1 98.03 169 PRO B O 1
ATOM 3605 N N . VAL B 1 170 ? 0.267 -16.46 -25.082 1 98.22 170 VAL B N 1
ATOM 3606 C CA . VAL B 1 170 ? -0.7 -17.053 -24.163 1 98.22 170 VAL B CA 1
ATOM 3607 C C . VAL B 1 170 ? -0.769 -16.227 -22.881 1 98.22 170 VAL B C 1
ATOM 3609 O O . VAL B 1 170 ? -1.858 -15.927 -22.386 1 98.22 170 VAL B O 1
ATOM 3612 N N . LEU B 1 171 ? 0.393 -15.82 -22.367 1 98.69 171 LEU B N 1
ATOM 3613 C CA . LEU B 1 171 ? 0.451 -15.049 -21.13 1 98.69 171 LEU B CA 1
ATOM 3614 C C . LEU B 1 171 ? -0.163 -13.666 -21.322 1 98.69 171 LEU B C 1
ATOM 3616 O O . LEU B 1 171 ? -0.825 -13.146 -20.421 1 98.69 171 LEU B O 1
ATOM 3620 N N . GLU B 1 172 ? -0.014 -13.071 -22.456 1 98.22 172 GLU B N 1
ATOM 3621 C CA . GLU B 1 172 ? -0.547 -11.747 -22.763 1 98.22 172 GLU B CA 1
ATOM 3622 C C . GLU B 1 172 ? -2.071 -11.771 -22.846 1 98.22 172 GLU B C 1
ATOM 3624 O O . GLU B 1 172 ? -2.724 -10.741 -22.662 1 98.22 172 GLU B O 1
ATOM 3629 N N . ALA B 1 173 ? -2.652 -12.923 -23.118 1 97.11 173 ALA B N 1
ATOM 3630 C CA . ALA B 1 173 ? -4.106 -13.057 -23.149 1 97.11 173 ALA B CA 1
ATOM 3631 C C . ALA B 1 173 ? -4.699 -12.928 -21.749 1 97.11 173 ALA B C 1
ATOM 3633 O O . ALA B 1 173 ? -5.868 -12.568 -21.593 1 97.11 173 ALA B O 1
ATOM 3634 N N . MET B 1 174 ? -3.878 -13.167 -20.724 1 97.35 174 MET B N 1
ATOM 3635 C CA . MET B 1 174 ? -4.42 -13.22 -19.369 1 97.35 174 MET B CA 1
ATOM 3636 C C . MET B 1 174 ? -3.799 -12.139 -18.492 1 97.35 174 MET B C 1
ATOM 3638 O O . MET B 1 174 ? -4.245 -11.916 -17.365 1 97.35 174 MET B O 1
ATOM 3642 N N . GLY B 1 175 ? -2.727 -11.535 -18.985 1 97.2 175 GLY B N 1
ATOM 3643 C CA . GLY B 1 175 ? -2.004 -10.594 -18.145 1 97.2 175 GLY B CA 1
ATOM 3644 C C . GLY B 1 175 ? -1.635 -9.312 -18.867 1 97.2 175 GLY B C 1
ATOM 3645 O O . GLY B 1 175 ? -1.455 -9.309 -20.087 1 97.2 175 GLY B O 1
ATOM 3646 N N . SER B 1 176 ? -1.517 -8.21 -18.081 1 94.66 176 SER B N 1
ATOM 3647 C CA . SER B 1 176 ? -1.142 -6.916 -18.643 1 94.66 176 SER B CA 1
ATOM 3648 C C . SER B 1 176 ? 0.317 -6.586 -18.345 1 94.66 176 SER B C 1
ATOM 3650 O O . SER B 1 176 ? 0.907 -5.719 -18.992 1 94.66 176 SER B O 1
ATOM 3652 N N . ARG B 1 177 ? 0.871 -7.295 -17.35 1 96.04 177 ARG B N 1
ATOM 3653 C CA . ARG B 1 177 ? 2.285 -7.149 -17.02 1 96.04 177 ARG B CA 1
ATOM 3654 C C . ARG B 1 177 ? 2.958 -8.51 -16.873 1 96.04 177 ARG B C 1
ATOM 3656 O O . ARG B 1 177 ? 2.579 -9.305 -16.011 1 96.04 177 ARG B O 1
ATOM 3663 N N . ILE B 1 178 ? 3.917 -8.784 -17.712 1 97.84 178 ILE B N 1
ATOM 3664 C CA . ILE B 1 178 ? 4.666 -10.036 -17.714 1 97.84 178 ILE B CA 1
ATOM 3665 C C . ILE B 1 178 ? 6.16 -9.743 -17.599 1 97.84 178 ILE B C 1
ATOM 3667 O O . ILE B 1 178 ? 6.726 -9.033 -18.433 1 97.84 178 ILE B O 1
ATOM 3671 N N . GLU B 1 179 ? 6.815 -10.237 -16.571 1 97.48 179 GLU B N 1
ATOM 3672 C CA . GLU B 1 179 ? 8.231 -9.936 -16.38 1 97.48 179 GLU B CA 1
ATOM 3673 C C . GLU B 1 179 ? 9.039 -11.21 -16.15 1 97.48 179 GLU B C 1
ATOM 3675 O O . GLU B 1 179 ? 8.644 -12.068 -15.359 1 97.48 179 GLU B O 1
ATOM 3680 N N . HIS B 1 180 ? 10.142 -11.342 -16.909 1 98.16 180 HIS B N 1
ATOM 3681 C CA . HIS B 1 180 ? 11.112 -12.403 -16.657 1 98.16 180 HIS B CA 1
ATOM 3682 C C . HIS B 1 180 ? 11.978 -12.08 -15.444 1 98.16 180 HIS B C 1
ATOM 3684 O O . HIS B 1 180 ? 12.816 -11.178 -15.497 1 98.16 180 HIS B O 1
ATOM 3690 N N . MET B 1 181 ? 11.872 -12.853 -14.387 1 97.94 181 MET B N 1
ATOM 3691 C CA . MET B 1 181 ? 12.504 -12.524 -13.112 1 97.94 181 MET B CA 1
ATOM 3692 C C . MET B 1 181 ? 13.843 -13.239 -12.968 1 97.94 181 MET B C 1
ATOM 3694 O O . MET B 1 181 ? 14.621 -12.933 -12.063 1 97.94 181 MET B O 1
ATOM 3698 N N . GLY B 1 182 ? 14.114 -14.215 -13.819 1 97.86 182 GLY B N 1
ATOM 3699 C CA . GLY B 1 182 ? 15.347 -14.982 -13.737 1 97.86 182 GLY B CA 1
ATOM 3700 C C . GLY B 1 182 ? 15.155 -16.455 -14.047 1 97.86 182 GLY B C 1
ATOM 3701 O O . GLY B 1 182 ? 14.254 -16.823 -14.803 1 97.86 182 GLY B O 1
ATOM 3702 N N . GLY B 1 183 ? 16.088 -17.322 -13.526 1 98.02 183 GLY B N 1
ATOM 3703 C CA . GLY B 1 183 ? 16.021 -18.756 -13.757 1 98.02 183 GLY B CA 1
ATOM 3704 C C . GLY B 1 183 ? 14.919 -19.437 -12.968 1 98.02 183 GLY B C 1
ATOM 3705 O O . GLY B 1 183 ? 14.031 -18.772 -12.43 1 98.02 183 GLY B O 1
ATOM 3706 N N . TYR B 1 184 ? 14.959 -20.745 -12.907 1 98.43 184 TYR B N 1
ATOM 3707 C CA . TYR B 1 184 ? 13.942 -21.53 -12.217 1 98.43 184 TYR B CA 1
ATOM 3708 C C . TYR B 1 184 ? 13.827 -21.111 -10.757 1 98.43 184 TYR B C 1
ATOM 3710 O O . TYR B 1 184 ? 14.834 -21.017 -10.05 1 98.43 184 TYR B O 1
ATOM 3718 N N . GLY B 1 185 ? 12.603 -20.839 -10.33 1 98.12 185 GLY B N 1
ATOM 3719 C CA . GLY B 1 185 ? 12.359 -20.448 -8.951 1 98.12 185 GLY B CA 1
ATOM 3720 C C . GLY B 1 185 ? 12.27 -18.945 -8.764 1 98.12 185 GLY B C 1
ATOM 3721 O O . GLY B 1 185 ? 11.756 -18.47 -7.749 1 98.12 185 GLY B O 1
ATOM 3722 N N . ALA B 1 186 ? 12.671 -18.184 -9.738 1 98.39 186 ALA B N 1
ATOM 3723 C CA . ALA B 1 186 ? 12.696 -16.731 -9.597 1 98.39 186 ALA B CA 1
ATOM 3724 C C . ALA B 1 186 ? 11.283 -16.154 -9.622 1 98.39 186 ALA B C 1
ATOM 3726 O O . ALA B 1 186 ? 11.001 -15.158 -8.951 1 98.39 186 ALA B O 1
ATOM 3727 N N . GLY B 1 187 ? 10.399 -16.736 -10.415 1 98.5 187 GLY B N 1
ATOM 3728 C CA . GLY B 1 187 ? 9.005 -16.325 -10.364 1 98.5 187 GLY B CA 1
ATOM 3729 C C . GLY B 1 187 ? 8.37 -16.539 -9.003 1 98.5 187 GLY B C 1
ATOM 3730 O O . GLY B 1 187 ? 7.691 -15.652 -8.482 1 98.5 187 GLY B O 1
ATOM 3731 N N . ALA B 1 188 ? 8.66 -17.701 -8.461 1 98.3 188 ALA B N 1
ATOM 3732 C CA . ALA B 1 188 ? 8.156 -18.025 -7.129 1 98.3 188 ALA B CA 1
ATOM 3733 C C . ALA B 1 188 ? 8.714 -17.065 -6.083 1 98.3 188 ALA B C 1
ATOM 3735 O O . ALA B 1 188 ? 7.994 -16.638 -5.177 1 98.3 188 ALA B O 1
ATOM 3736 N N . ALA B 1 189 ? 9.952 -16.743 -6.197 1 98.02 189 ALA B N 1
ATOM 3737 C CA . ALA B 1 189 ? 10.572 -15.801 -5.268 1 98.02 189 ALA B CA 1
ATOM 3738 C C . ALA B 1 189 ? 9.893 -14.436 -5.336 1 98.02 189 ALA B C 1
ATOM 3740 O O . ALA B 1 189 ? 9.571 -13.844 -4.304 1 98.02 189 ALA B O 1
ATOM 3741 N N . ALA B 1 190 ? 9.677 -13.97 -6.535 1 98.43 190 ALA B N 1
ATOM 3742 C CA . ALA B 1 190 ? 9.025 -12.677 -6.726 1 98.43 190 ALA B CA 1
ATOM 3743 C C . ALA B 1 190 ? 7.609 -12.688 -6.156 1 98.43 190 ALA B C 1
ATOM 3745 O O . ALA B 1 190 ? 7.164 -11.702 -5.564 1 98.43 190 ALA B O 1
ATOM 3746 N N . LYS B 1 191 ? 6.917 -13.785 -6.325 1 98.38 191 LYS B N 1
ATOM 3747 C CA . LYS B 1 191 ? 5.569 -13.923 -5.781 1 98.38 191 LYS B CA 1
ATOM 3748 C C . LYS B 1 191 ? 5.578 -13.828 -4.258 1 98.38 191 LYS B C 1
ATOM 3750 O O . LYS B 1 191 ? 4.686 -13.219 -3.663 1 98.38 191 LYS B O 1
ATOM 3755 N N . LEU B 1 192 ? 6.53 -14.469 -3.682 1 97.78 192 LEU B N 1
ATOM 3756 C CA . LEU B 1 192 ? 6.591 -14.441 -2.225 1 97.78 192 LEU B CA 1
ATOM 3757 C C . LEU B 1 192 ? 6.851 -13.026 -1.718 1 97.78 192 LEU B C 1
ATOM 3759 O O . LEU B 1 192 ? 6.319 -12.627 -0.68 1 97.78 192 LEU B O 1
ATOM 3763 N N . VAL B 1 193 ? 7.696 -12.26 -2.403 1 98.03 193 VAL B N 1
ATOM 3764 C CA . VAL B 1 193 ? 7.903 -10.859 -2.049 1 98.03 193 VAL B CA 1
ATOM 3765 C C . VAL B 1 193 ? 6.585 -10.097 -2.167 1 98.03 193 VAL B C 1
ATOM 3767 O O . VAL B 1 193 ? 6.234 -9.311 -1.283 1 98.03 193 VAL B O 1
ATOM 3770 N N . ASN B 1 194 ? 5.866 -10.315 -3.237 1 98.44 194 ASN B N 1
ATOM 3771 C CA . ASN B 1 194 ? 4.545 -9.722 -3.41 1 98.44 194 ASN B CA 1
ATOM 3772 C C . ASN B 1 194 ? 3.608 -10.095 -2.265 1 98.44 194 ASN B C 1
ATOM 3774 O O . ASN B 1 194 ? 2.896 -9.239 -1.736 1 98.44 194 ASN B O 1
ATOM 3778 N N . GLN B 1 195 ? 3.625 -11.343 -1.904 1 97.95 195 GLN B N 1
ATOM 3779 C CA . GLN B 1 195 ? 2.709 -11.818 -0.873 1 97.95 195 GLN B CA 1
ATOM 3780 C C . GLN B 1 195 ? 3.09 -11.264 0.498 1 97.95 195 GLN B C 1
ATOM 3782 O O . GLN B 1 195 ? 2.221 -11.026 1.339 1 97.95 195 GLN B O 1
ATOM 3787 N N . HIS B 1 196 ? 4.389 -11.103 0.74 1 98.09 196 HIS B N 1
ATOM 3788 C CA . HIS B 1 196 ? 4.82 -10.408 1.948 1 98.09 196 HIS B CA 1
ATOM 3789 C C . HIS B 1 196 ? 4.109 -9.067 2.096 1 98.09 196 HIS B C 1
ATOM 3791 O O . HIS B 1 196 ? 3.586 -8.752 3.168 1 98.09 196 HIS B O 1
ATOM 3797 N N . LEU B 1 197 ? 4.079 -8.332 1.057 1 98.59 197 LEU B N 1
ATOM 3798 C CA . LEU B 1 197 ? 3.455 -7.014 1.042 1 98.59 197 LEU B CA 1
ATOM 3799 C C . LEU B 1 197 ? 1.938 -7.129 1.142 1 98.59 197 LEU B C 1
ATOM 3801 O O . LEU B 1 197 ? 1.302 -6.386 1.892 1 98.59 197 LEU B O 1
ATOM 3805 N N . VAL B 1 198 ? 1.323 -8.063 0.441 1 98.52 198 VAL B N 1
ATOM 3806 C CA . VAL B 1 198 ? -0.125 -8.246 0.458 1 98.52 198 VAL B CA 1
ATOM 3807 C C . VAL B 1 198 ? -0.59 -8.551 1.88 1 98.52 198 VAL B C 1
ATOM 3809 O O . VAL B 1 198 ? -1.545 -7.944 2.37 1 98.52 198 VAL B O 1
ATOM 3812 N N . ILE B 1 199 ? 0.109 -9.442 2.515 1 98.28 199 ILE B N 1
ATOM 3813 C CA . ILE B 1 199 ? -0.268 -9.906 3.846 1 98.28 199 ILE B CA 1
ATOM 3814 C C . ILE B 1 199 ? -0.199 -8.745 4.836 1 98.28 199 ILE B C 1
ATOM 3816 O O . ILE B 1 199 ? -1.175 -8.457 5.533 1 98.28 199 ILE B O 1
ATOM 3820 N N . ILE B 1 200 ? 0.898 -8.076 4.866 1 98.36 200 ILE B N 1
ATOM 3821 C CA . ILE B 1 200 ? 1.116 -7.012 5.84 1 98.36 200 ILE B CA 1
ATOM 3822 C C . ILE B 1 200 ? 0.185 -5.839 5.54 1 98.36 200 ILE B C 1
ATOM 3824 O O . ILE B 1 200 ? -0.446 -5.291 6.447 1 98.36 200 ILE B O 1
ATOM 3828 N N . ASN B 1 201 ? 0.054 -5.434 4.283 1 98.63 201 ASN B N 1
ATOM 3829 C CA . ASN B 1 201 ? -0.788 -4.301 3.911 1 98.63 201 ASN B CA 1
ATOM 3830 C C . ASN B 1 201 ? -2.264 -4.591 4.171 1 98.63 201 ASN B C 1
ATOM 3832 O O . ASN B 1 201 ? -3.04 -3.677 4.453 1 98.63 201 ASN B O 1
ATOM 3836 N N . THR B 1 202 ? -2.69 -5.851 4.067 1 98.23 202 THR B N 1
ATOM 3837 C CA . THR B 1 202 ? -4.065 -6.222 4.382 1 98.23 202 THR B CA 1
ATOM 3838 C C . THR B 1 202 ? -4.37 -5.964 5.855 1 98.23 202 THR B C 1
ATOM 3840 O O . THR B 1 202 ? -5.358 -5.304 6.184 1 98.23 202 THR B O 1
ATOM 3843 N N . VAL B 1 203 ? -3.536 -6.49 6.702 1 98.12 203 VAL B N 1
ATOM 3844 C CA . VAL B 1 203 ? -3.767 -6.329 8.133 1 98.12 203 VAL B CA 1
ATOM 3845 C C . VAL B 1 203 ? -3.667 -4.853 8.51 1 98.12 203 VAL B C 1
ATOM 3847 O O . VAL B 1 203 ? -4.466 -4.353 9.305 1 98.12 203 VAL B O 1
ATOM 3850 N N . ALA B 1 204 ? -2.682 -4.16 7.913 1 98.3 204 ALA B N 1
ATOM 3851 C CA . ALA B 1 204 ? -2.529 -2.73 8.165 1 98.3 204 ALA B CA 1
ATOM 3852 C C . ALA B 1 204 ? -3.796 -1.968 7.787 1 98.3 204 ALA B C 1
ATOM 3854 O O . ALA B 1 204 ? -4.227 -1.068 8.513 1 98.3 204 ALA B O 1
ATOM 3855 N N . ALA B 1 205 ? -4.367 -2.297 6.635 1 98.07 205 ALA B N 1
ATOM 3856 C CA . ALA B 1 205 ? -5.595 -1.653 6.177 1 98.07 205 ALA B CA 1
ATOM 3857 C C . ALA B 1 205 ? -6.745 -1.914 7.144 1 98.07 205 ALA B C 1
ATOM 3859 O O . ALA B 1 205 ? -7.541 -1.016 7.429 1 98.07 205 ALA B O 1
ATOM 3860 N N . CYS B 1 206 ? -6.869 -3.103 7.631 1 96.98 206 CYS B N 1
ATOM 3861 C CA . CYS B 1 206 ? -7.916 -3.453 8.584 1 96.98 206 CYS B CA 1
ATOM 3862 C C . CYS B 1 206 ? -7.747 -2.682 9.888 1 96.98 206 CYS B C 1
ATOM 3864 O O . CYS B 1 206 ? -8.719 -2.157 10.434 1 96.98 206 CYS B O 1
ATOM 3866 N N . GLU B 1 207 ? -6.508 -2.64 10.379 1 96.52 207 GLU B N 1
ATOM 3867 C CA . GLU B 1 207 ? -6.237 -1.86 11.583 1 96.52 207 GLU B CA 1
ATOM 3868 C C . GLU B 1 207 ? -6.586 -0.389 11.378 1 96.52 207 GLU B C 1
ATOM 3870 O O . GLU B 1 207 ? -7.127 0.257 12.278 1 96.52 207 GLU B O 1
ATOM 3875 N N . ALA B 1 208 ? -6.208 0.123 10.195 1 96.75 208 ALA B N 1
ATOM 3876 C CA . ALA B 1 208 ? -6.482 1.522 9.877 1 96.75 208 ALA B CA 1
ATOM 3877 C C . ALA B 1 208 ? -7.979 1.813 9.925 1 96.75 208 ALA B C 1
ATOM 3879 O O . ALA B 1 208 ? -8.399 2.865 10.412 1 96.75 208 ALA B O 1
ATOM 3880 N N . TYR B 1 209 ? -8.762 0.908 9.398 1 96.61 209 TYR B N 1
ATOM 3881 C CA . TYR B 1 209 ? -10.213 1.047 9.421 1 96.61 209 TYR B CA 1
ATOM 3882 C C . TYR B 1 209 ? -10.731 1.121 10.852 1 96.61 209 TYR B C 1
ATOM 3884 O O . TYR B 1 209 ? -11.537 1.994 11.183 1 96.61 209 TYR B O 1
ATOM 3892 N N . VAL B 1 210 ? -10.294 0.187 11.663 1 95.49 210 VAL B N 1
ATOM 3893 C CA . VAL B 1 210 ? -10.748 0.139 13.049 1 95.49 210 VAL B CA 1
ATOM 3894 C C . VAL B 1 210 ? -10.285 1.393 13.787 1 95.49 210 VAL B C 1
ATOM 3896 O O . VAL B 1 210 ? -11.047 1.985 14.555 1 95.49 210 VAL B O 1
ATOM 3899 N N . LEU B 1 211 ? -9.048 1.779 13.555 1 95.74 211 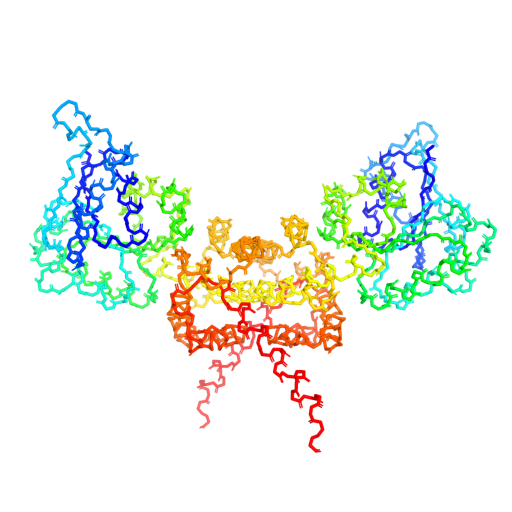LEU B N 1
ATOM 3900 C CA . LEU B 1 211 ? -8.511 2.995 14.156 1 95.74 211 LEU B CA 1
ATOM 3901 C C . LEU B 1 211 ? -9.351 4.208 13.773 1 95.74 211 LEU B C 1
ATOM 3903 O O . LEU B 1 211 ? -9.65 5.054 14.619 1 95.74 211 LEU B O 1
ATOM 3907 N N . ALA B 1 212 ? -9.667 4.34 12.481 1 96.77 212 ALA B N 1
ATOM 3908 C CA . ALA B 1 212 ? -10.472 5.458 11.997 1 96.77 212 ALA B CA 1
ATOM 3909 C C . ALA B 1 212 ? -11.795 5.55 12.753 1 96.77 212 ALA B C 1
ATOM 3911 O O . ALA B 1 212 ? -12.197 6.634 13.183 1 96.77 212 ALA B O 1
ATOM 3912 N N . ARG B 1 213 ? -12.426 4.441 12.934 1 94.7 213 ARG B N 1
ATOM 3913 C CA . ARG B 1 213 ? -13.692 4.397 13.658 1 94.7 213 ARG B CA 1
ATOM 3914 C C . ARG B 1 213 ? -13.505 4.812 15.113 1 94.7 213 ARG B C 1
ATOM 3916 O O . ARG B 1 213 ? -14.305 5.581 15.653 1 94.7 213 ARG B O 1
ATOM 3923 N N . ARG B 1 214 ? -12.5 4.36 15.677 1 94.33 214 ARG B N 1
ATOM 3924 C CA . ARG B 1 214 ? -12.249 4.635 17.088 1 94.33 214 ARG B CA 1
ATOM 3925 C C . ARG B 1 214 ? -11.87 6.096 17.303 1 94.33 214 ARG B C 1
ATOM 3927 O O . ARG B 1 214 ? -12.117 6.656 18.373 1 94.33 214 ARG B O 1
ATOM 3934 N N . LEU B 1 215 ? -11.296 6.713 16.301 1 95.18 215 LEU B N 1
ATOM 3935 C CA . LEU B 1 215 ? -10.91 8.117 16.39 1 95.18 215 LEU B CA 1
ATOM 3936 C C . LEU B 1 215 ? -12.082 9.027 16.039 1 95.18 215 LEU B C 1
ATOM 3938 O O . LEU B 1 215 ? -11.935 10.25 16.001 1 95.18 215 LEU B O 1
ATOM 3942 N N . GLY B 1 216 ? -13.203 8.453 15.634 1 94.27 216 GLY B N 1
ATOM 3943 C CA . GLY B 1 216 ? -14.442 9.201 15.491 1 94.27 216 GLY B CA 1
ATOM 3944 C C . GLY B 1 216 ? -14.718 9.629 14.062 1 94.27 216 GLY B C 1
ATOM 3945 O O . GLY B 1 216 ? -15.59 10.465 13.816 1 94.27 216 GLY B O 1
ATOM 3946 N N . LEU B 1 217 ? -13.983 9.074 13.127 1 96.4 217 LEU B N 1
ATOM 3947 C CA . LEU B 1 217 ? -14.275 9.378 11.73 1 96.4 217 LEU B CA 1
ATOM 3948 C C . LEU B 1 217 ? -15.51 8.62 11.255 1 96.4 217 LEU B C 1
ATOM 3950 O O . LEU B 1 217 ? -15.607 7.404 11.439 1 96.4 217 LEU B O 1
ATOM 3954 N N . SER B 1 218 ? -16.44 9.332 10.638 1 90.9 218 SER B N 1
ATOM 3955 C CA . SER B 1 218 ? -17.741 8.73 10.368 1 90.9 218 SER B CA 1
ATOM 3956 C C . SER B 1 218 ? -17.919 8.441 8.881 1 90.9 218 SER B C 1
ATOM 3958 O O . SER B 1 218 ? -18.734 7.599 8.5 1 90.9 218 SER B O 1
ATOM 3960 N N . ASP B 1 219 ? -17.259 9.106 8.044 1 94.19 219 ASP B N 1
ATOM 3961 C CA . ASP B 1 219 ? -17.435 8.944 6.604 1 94.19 219 ASP B CA 1
ATOM 3962 C C . ASP B 1 219 ? -16.265 8.178 5.99 1 94.19 219 ASP B C 1
ATOM 3964 O O . ASP B 1 219 ? -15.34 8.782 5.444 1 94.19 219 ASP B O 1
ATOM 3968 N N . MET B 1 220 ? -16.442 6.9 5.922 1 94.59 220 MET B N 1
ATOM 3969 C CA . MET B 1 220 ? -15.361 6.038 5.45 1 94.59 220 MET B CA 1
ATOM 3970 C C . MET B 1 220 ? -15.186 6.162 3.941 1 94.59 220 MET B C 1
ATOM 3972 O O . MET B 1 220 ? -14.093 5.936 3.418 1 94.59 220 MET B O 1
ATOM 3976 N N . GLY B 1 221 ? -16.237 6.474 3.245 1 94.97 221 GLY B N 1
ATOM 3977 C CA . GLY B 1 221 ? -16.113 6.728 1.819 1 94.97 221 GLY B CA 1
ATOM 3978 C C . GLY B 1 221 ? -15.193 7.89 1.497 1 94.97 221 GLY B C 1
ATOM 3979 O O . GLY B 1 221 ? -14.34 7.788 0.614 1 94.97 221 GLY B O 1
ATOM 3980 N N . LYS B 1 222 ? -15.341 8.982 2.26 1 94.76 222 LYS B N 1
ATOM 3981 C CA . LYS B 1 222 ? -14.476 10.146 2.092 1 94.76 222 LYS B CA 1
ATOM 3982 C C . LYS B 1 222 ? -13.037 9.823 2.483 1 94.76 222 LYS B C 1
ATOM 3984 O O . LYS B 1 222 ? -12.094 10.277 1.832 1 94.76 222 LYS B O 1
ATOM 3989 N N . LEU B 1 223 ? -12.957 9.077 3.513 1 96.17 223 LEU B N 1
ATOM 3990 C CA . LEU B 1 223 ? -11.622 8.696 3.959 1 96.17 223 LEU B CA 1
ATOM 3991 C C . LEU B 1 223 ? -10.913 7.859 2.901 1 96.17 223 LEU B C 1
ATOM 3993 O O . LEU B 1 223 ? -9.737 8.088 2.607 1 96.17 223 LEU B O 1
ATOM 3997 N N . LYS B 1 224 ? -11.606 6.861 2.395 1 96.37 224 LYS B N 1
ATOM 3998 C CA . LYS B 1 2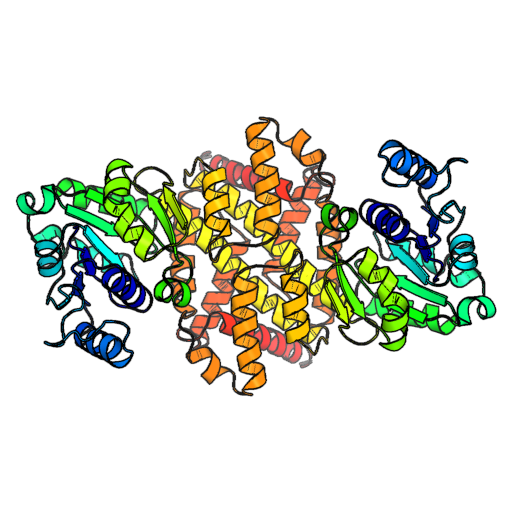24 ? -11.033 6.014 1.353 1 96.37 224 LYS B CA 1
ATOM 3999 C C . LYS B 1 224 ? -10.567 6.847 0.162 1 96.37 224 LYS B C 1
ATOM 4001 O O . LYS B 1 224 ? -9.48 6.62 -0.374 1 96.37 224 LYS B O 1
ATOM 4006 N N . ALA B 1 225 ? -11.384 7.755 -0.269 1 94.6 225 ALA B N 1
ATOM 4007 C CA . ALA B 1 225 ? -11.045 8.607 -1.406 1 94.6 225 ALA B CA 1
ATOM 4008 C C . ALA B 1 225 ? -9.792 9.431 -1.12 1 94.6 225 ALA B C 1
ATOM 4010 O O . ALA B 1 225 ? -8.912 9.551 -1.975 1 94.6 225 ALA B O 1
ATOM 4011 N N . LEU B 1 226 ? -9.724 9.964 0.028 1 95.24 226 LEU B N 1
ATOM 4012 C CA . LEU B 1 226 ? -8.588 10.79 0.423 1 95.24 226 LEU B CA 1
ATOM 4013 C C . LEU B 1 226 ? -7.313 9.957 0.506 1 95.24 226 LEU B C 1
ATOM 4015 O O . LEU B 1 226 ? -6.268 10.361 -0.007 1 95.24 226 LEU B O 1
ATOM 4019 N N . LEU B 1 227 ? -7.397 8.789 1.154 1 96.55 227 LEU B N 1
ATOM 4020 C CA . LEU B 1 227 ? -6.236 7.919 1.309 1 96.55 227 LEU B CA 1
ATOM 4021 C C . LEU B 1 227 ? -5.754 7.409 -0.045 1 96.55 227 LEU B C 1
ATOM 4023 O O . LEU B 1 227 ? -4.56 7.165 -0.232 1 96.55 227 LEU B O 1
ATOM 4027 N N . GLY B 1 228 ? -6.703 7.292 -0.97 1 95.52 228 GLY B N 1
ATOM 4028 C CA . GLY B 1 228 ? -6.367 6.865 -2.319 1 95.52 228 GLY B CA 1
ATOM 4029 C C . GLY B 1 228 ? -5.403 7.805 -3.018 1 95.52 228 GLY B C 1
ATOM 4030 O O . GLY B 1 228 ? -4.699 7.401 -3.946 1 95.52 228 GLY B O 1
ATOM 4031 N N . ALA B 1 229 ? -5.281 9.023 -2.552 1 94.4 229 ALA B N 1
ATOM 4032 C CA . ALA B 1 229 ? -4.405 10.034 -3.139 1 94.4 229 ALA B CA 1
ATOM 4033 C C . ALA B 1 229 ? -3.3 10.435 -2.165 1 94.4 229 ALA B C 1
ATOM 4035 O O . ALA B 1 229 ? -2.648 11.466 -2.346 1 94.4 229 ALA B O 1
ATOM 4036 N N . SER B 1 230 ? -3.126 9.676 -1.136 1 96.89 230 SER B N 1
ATOM 4037 C CA . SER B 1 230 ? -2.174 10.001 -0.079 1 96.89 230 SER B CA 1
ATOM 4038 C C . SER B 1 230 ? -1.045 8.978 -0.019 1 96.89 230 SER B C 1
ATOM 4040 O O . SER B 1 230 ? -1.078 7.966 -0.722 1 96.89 230 SER B O 1
ATOM 4042 N N . TRP B 1 231 ? -0.048 9.238 0.779 1 97.16 231 TRP B N 1
ATOM 4043 C CA . TRP B 1 231 ? 1.084 8.331 0.939 1 97.16 231 TRP B CA 1
ATOM 4044 C C . TRP B 1 231 ? 0.653 7.04 1.627 1 97.16 231 TRP B C 1
ATOM 4046 O O . TRP B 1 231 ? 1.363 6.033 1.571 1 97.16 231 TRP B O 1
ATOM 4056 N N . GLY B 1 232 ? -0.513 7.031 2.255 1 97.88 232 GLY B N 1
ATOM 4057 C CA . GLY B 1 232 ? -1.003 5.847 2.942 1 97.88 232 GLY B CA 1
ATOM 4058 C C . GLY B 1 232 ? -1.642 4.837 2.007 1 97.88 232 GLY B C 1
ATOM 4059 O O . GLY B 1 232 ? -2.021 3.743 2.431 1 97.88 232 GLY B O 1
ATOM 4060 N N . HIS B 1 233 ? -1.662 5.111 0.75 1 98.3 233 HIS B N 1
ATOM 4061 C CA . HIS B 1 233 ? -2.387 4.287 -0.21 1 98.3 233 HIS B CA 1
ATOM 4062 C C . HIS B 1 233 ? -1.67 2.963 -0.453 1 98.3 233 HIS B C 1
ATOM 4064 O O . HIS B 1 233 ? -0.44 2.925 -0.538 1 98.3 233 HIS B O 1
ATOM 4070 N N . SER B 1 234 ? -2.452 1.939 -0.662 1 98.56 234 SER B N 1
ATOM 4071 C CA . SER B 1 234 ? -2.017 0.643 -1.172 1 98.56 234 SER B CA 1
ATOM 4072 C C . SER B 1 234 ? -3.148 -0.069 -1.907 1 98.56 234 SER B C 1
ATOM 4074 O O . SER B 1 234 ? -4.32 0.268 -1.73 1 98.56 234 SER B O 1
ATOM 4076 N N . GLN B 1 235 ? -2.793 -0.978 -2.744 1 97.66 235 GLN B N 1
ATOM 4077 C CA . GLN B 1 235 ? -3.813 -1.765 -3.43 1 97.66 235 GLN B CA 1
ATOM 4078 C C . GLN B 1 235 ? -4.684 -2.524 -2.433 1 97.66 235 GLN B C 1
ATOM 4080 O O . GLN B 1 235 ? -5.899 -2.623 -2.613 1 97.66 235 GLN B O 1
ATOM 4085 N N . MET B 1 236 ? -4.104 -3.038 -1.387 1 97.72 236 MET B N 1
ATOM 4086 C CA . MET B 1 236 ? -4.868 -3.803 -0.406 1 97.72 236 MET B CA 1
ATOM 4087 C C . MET B 1 236 ? -5.777 -2.89 0.408 1 97.72 236 MET B C 1
ATOM 4089 O O . MET B 1 236 ? -6.845 -3.31 0.857 1 97.72 236 MET B O 1
ATOM 4093 N N . LEU B 1 237 ? -5.341 -1.664 0.616 1 98.32 237 LEU B N 1
ATOM 4094 C CA . LEU B 1 237 ? -6.247 -0.698 1.226 1 98.32 237 LEU B CA 1
ATOM 4095 C C . LEU B 1 237 ? -7.526 -0.559 0.407 1 98.32 237 LEU B C 1
ATOM 4097 O O . LEU B 1 237 ? -8.628 -0.567 0.961 1 98.32 237 LEU B O 1
ATOM 4101 N N . ASP B 1 238 ? -7.366 -0.405 -0.883 1 96.77 238 ASP B N 1
ATOM 4102 C CA . ASP B 1 238 ? -8.519 -0.276 -1.769 1 96.77 238 ASP B CA 1
ATOM 4103 C C . ASP B 1 238 ? -9.431 -1.495 -1.664 1 96.77 238 ASP B C 1
ATOM 4105 O O . ASP B 1 238 ? -10.653 -1.357 -1.58 1 96.77 238 ASP B O 1
ATOM 4109 N N . GLN B 1 239 ? -8.838 -2.676 -1.655 1 94.19 239 GLN B N 1
ATOM 4110 C CA . GLN B 1 239 ? -9.615 -3.91 -1.614 1 94.19 239 GLN B CA 1
ATOM 4111 C C . GLN B 1 239 ? -10.359 -4.047 -0.288 1 94.19 239 GLN B C 1
ATOM 4113 O O . GLN B 1 239 ? -11.563 -4.313 -0.271 1 94.19 239 GLN B O 1
ATOM 4118 N N . VAL B 1 240 ? -9.677 -3.83 0.775 1 95.39 240 VAL B N 1
ATOM 4119 C CA . VAL B 1 240 ? -10.215 -4.035 2.115 1 95.39 240 VAL B CA 1
ATOM 4120 C C . VAL B 1 240 ? -11.298 -2.997 2.402 1 95.39 240 VAL B C 1
ATOM 4122 O O . VAL B 1 240 ? -12.403 -3.344 2.825 1 95.39 240 VAL B O 1
ATOM 4125 N N . LEU B 1 241 ? -11 -1.715 2.16 1 96.2 241 LEU B N 1
ATOM 4126 C CA . LEU B 1 241 ? -11.999 -0.684 2.418 1 96.2 241 LEU B CA 1
ATOM 4127 C C . LEU B 1 241 ? -13.196 -0.842 1.486 1 96.2 241 LEU B C 1
ATOM 4129 O O . LEU B 1 241 ? -14.331 -0.554 1.873 1 96.2 241 LEU B O 1
ATOM 4133 N N . GLY B 1 242 ? -12.941 -1.249 0.236 1 93.3 242 GLY B N 1
ATOM 4134 C CA . GLY B 1 242 ? -14.045 -1.543 -0.664 1 93.3 242 GLY B CA 1
ATOM 4135 C C . GLY B 1 242 ? -15.031 -2.544 -0.092 1 93.3 242 GLY B C 1
ATOM 4136 O O . GLY B 1 242 ? -16.242 -2.319 -0.126 1 93.3 242 GLY B O 1
ATOM 4137 N N . ASP B 1 243 ? -14.531 -3.623 0.456 1 92.93 243 ASP B N 1
ATOM 4138 C CA . ASP B 1 243 ? -15.376 -4.657 1.046 1 92.93 243 ASP B CA 1
ATOM 4139 C C . ASP B 1 243 ? -16.069 -4.146 2.307 1 92.93 243 ASP B C 1
ATOM 4141 O O . ASP B 1 243 ? -17.249 -4.425 2.53 1 92.93 243 ASP B O 1
ATOM 4145 N N . LEU B 1 244 ? -15.383 -3.429 3.138 1 94.05 244 LEU B N 1
ATOM 4146 C CA . LEU B 1 244 ? -15.93 -2.967 4.409 1 94.05 244 LEU B CA 1
ATOM 4147 C C . LEU B 1 244 ? -17.018 -1.923 4.185 1 94.05 244 LEU B C 1
ATOM 4149 O O . LEU B 1 244 ? -17.98 -1.848 4.954 1 94.05 244 LEU B O 1
ATOM 4153 N N . LEU B 1 245 ? -16.852 -1.085 3.137 1 94.28 245 LEU B N 1
ATOM 4154 C CA . LEU B 1 245 ? -17.883 -0.108 2.804 1 94.28 245 LEU B CA 1
ATOM 4155 C C . LEU B 1 245 ? -19.163 -0.802 2.35 1 94.28 245 LEU B C 1
ATOM 4157 O O . LEU B 1 245 ? -20.265 -0.333 2.643 1 94.28 245 LEU B O 1
ATOM 4161 N N . LYS B 1 246 ? -19.032 -1.948 1.666 1 91.89 246 LYS B N 1
ATOM 4162 C CA . LYS B 1 246 ? -20.202 -2.737 1.293 1 91.89 246 LYS B CA 1
ATOM 4163 C C . LYS B 1 246 ? -20.909 -3.29 2.527 1 91.89 246 LYS B C 1
ATOM 4165 O O . LYS B 1 246 ? -22.138 -3.381 2.556 1 91.89 246 LYS B O 1
ATOM 4170 N N . VAL B 1 247 ? -20.114 -3.691 3.488 1 90.72 247 VAL B N 1
ATOM 4171 C CA . VAL B 1 247 ? -20.669 -4.185 4.744 1 90.72 247 VAL B CA 1
ATOM 4172 C C . VAL B 1 247 ? -21.466 -3.077 5.429 1 90.72 247 VAL B C 1
ATOM 4174 O O . VAL B 1 247 ? -22.571 -3.312 5.921 1 90.72 247 VAL B O 1
ATOM 4177 N N . GLU B 1 248 ? -20.906 -1.877 5.494 1 90.2 248 GLU B N 1
ATOM 4178 C CA . GLU B 1 248 ? -21.574 -0.744 6.128 1 90.2 248 GLU B CA 1
ATOM 4179 C C . GLU B 1 248 ? -22.89 -0.417 5.429 1 90.2 248 GLU B C 1
ATOM 4181 O O . GLU B 1 248 ? -23.884 -0.097 6.083 1 90.2 248 GLU B O 1
ATOM 4186 N N . GLU B 1 249 ? -22.895 -0.457 4.147 1 89.88 249 GLU B N 1
ATOM 4187 C CA . GLU B 1 249 ? -24.086 -0.151 3.36 1 89.88 249 GLU B CA 1
ATOM 4188 C C . GLU B 1 249 ? -25.165 -1.212 3.556 1 89.88 249 GLU B C 1
ATOM 4190 O O . GLU B 1 249 ? -26.353 -0.892 3.622 1 89.88 249 GLU B O 1
ATOM 4195 N N . ALA B 1 250 ? -24.753 -2.469 3.632 1 87.65 250 ALA B N 1
ATOM 4196 C CA . ALA B 1 250 ? -25.698 -3.582 3.692 1 87.65 250 ALA B CA 1
ATOM 4197 C C . ALA B 1 250 ? -26.213 -3.787 5.114 1 87.65 250 ALA B C 1
ATOM 4199 O O . ALA B 1 250 ? -27.29 -4.353 5.315 1 87.65 250 ALA B O 1
ATOM 4200 N N . GLY B 1 251 ? -25.525 -3.278 6.108 1 81.43 251 GLY B N 1
ATOM 4201 C CA . GLY B 1 251 ? -25.909 -3.485 7.495 1 81.43 251 GLY B CA 1
ATOM 4202 C C . GLY B 1 251 ? -25.637 -4.895 7.985 1 81.43 251 GLY B C 1
ATOM 4203 O O . GLY B 1 251 ? -25.993 -5.246 9.112 1 81.43 251 GLY B O 1
ATOM 4204 N N . ASP B 1 252 ? -25.13 -5.77 7.056 1 73.44 252 ASP B N 1
ATOM 4205 C CA . ASP B 1 252 ? -24.807 -7.15 7.406 1 73.44 252 ASP B CA 1
ATOM 4206 C C . ASP B 1 252 ? -23.362 -7.485 7.041 1 73.44 252 ASP B C 1
ATOM 4208 O O . ASP B 1 252 ? -23.03 -7.619 5.862 1 73.44 252 ASP B O 1
ATOM 4212 N N . ASP B 1 253 ? -22.582 -7.871 8.014 1 74.86 253 ASP B N 1
ATOM 4213 C CA . ASP B 1 253 ? -21.141 -8.001 7.824 1 74.86 253 ASP B CA 1
ATOM 4214 C C . ASP B 1 253 ? -20.78 -9.381 7.279 1 74.86 253 ASP B C 1
ATOM 4216 O O . ASP B 1 253 ? -20.106 -9.493 6.253 1 74.86 253 ASP B O 1
ATOM 4220 N N . VAL B 1 254 ? -21.36 -10.412 7.841 1 76.71 254 VAL B N 1
ATOM 4221 C CA . VAL B 1 254 ? -20.897 -11.767 7.561 1 76.71 254 VAL B CA 1
ATOM 4222 C C . VAL B 1 254 ? -21.319 -12.178 6.152 1 76.71 254 VAL B C 1
ATOM 4224 O O . VAL B 1 254 ? -20.536 -12.778 5.412 1 76.71 254 VAL B O 1
ATOM 4227 N N . GLU B 1 255 ? -22.455 -11.832 5.777 1 81.72 255 GLU B N 1
ATOM 4228 C CA . GLU B 1 255 ? -22.954 -12.228 4.464 1 81.72 255 GLU B CA 1
ATOM 4229 C C . GLU B 1 255 ? -22.172 -11.544 3.346 1 81.72 255 GLU B C 1
ATOM 4231 O O . GLU B 1 255 ? -21.847 -12.17 2.336 1 81.72 255 GLU B O 1
ATOM 4236 N N . VAL B 1 256 ? -21.897 -10.334 3.552 1 85.62 256 VAL B N 1
ATOM 4237 C CA . VAL B 1 256 ? -21.162 -9.565 2.553 1 85.62 256 VAL B CA 1
ATOM 4238 C C . VAL B 1 256 ? -19.73 -10.085 2.451 1 85.62 256 VAL B C 1
ATOM 4240 O O . VAL B 1 256 ? -19.199 -10.247 1.35 1 85.62 256 VAL B O 1
ATOM 4243 N N . LEU B 1 257 ? -19.176 -10.414 3.566 1 88.52 257 LEU B N 1
ATOM 4244 C CA . LEU B 1 257 ? -17.784 -10.848 3.607 1 88.52 257 LEU B CA 1
ATOM 4245 C C . LEU B 1 257 ? -17.642 -12.268 3.069 1 88.52 257 LEU B C 1
ATOM 4247 O O . LEU B 1 257 ? -16.583 -12.64 2.558 1 88.52 257 LEU B O 1
ATOM 4251 N N . ARG B 1 258 ? -18.646 -13.052 3.143 1 85.82 258 ARG B N 1
ATOM 4252 C CA . ARG B 1 258 ? -18.628 -14.428 2.657 1 85.82 258 ARG B CA 1
ATOM 4253 C C . ARG B 1 258 ? -18.703 -14.473 1.135 1 85.82 258 ARG B C 1
ATOM 4255 O O . ARG B 1 258 ? -18.345 -15.48 0.52 1 85.82 258 ARG B O 1
ATOM 4262 N N . ARG B 1 259 ? -19.04 -13.518 0.546 1 77.26 259 ARG B N 1
ATOM 4263 C CA . ARG B 1 259 ? -19.217 -13.483 -0.902 1 77.26 259 ARG B CA 1
ATOM 4264 C C . ARG B 1 259 ? -17.905 -13.154 -1.606 1 77.26 259 ARG B C 1
ATOM 4266 O O . ARG B 1 259 ? -17.813 -13.242 -2.832 1 77.26 259 ARG B O 1
ATOM 4273 N N . SER B 1 260 ? -16.955 -12.909 -0.839 1 73.19 260 SER B N 1
ATOM 4274 C CA . SER B 1 260 ? -15.702 -12.486 -1.457 1 73.19 260 SER B CA 1
ATOM 4275 C C . SER B 1 260 ? -15.006 -13.652 -2.15 1 73.19 260 SER B C 1
ATOM 4277 O O . SER B 1 260 ? -15.113 -14.798 -1.706 1 73.19 260 SER B O 1
ATOM 4279 N N . LEU B 1 261 ? -14.266 -13.295 -3.133 1 74.22 261 LEU B N 1
ATOM 4280 C CA . LEU B 1 261 ? -13.603 -14.272 -3.991 1 74.22 261 LEU B CA 1
ATOM 4281 C C . LEU B 1 261 ? -12.172 -14.521 -3.527 1 74.22 261 LEU B C 1
ATOM 4283 O O . LEU B 1 261 ? -11.473 -15.37 -4.084 1 74.22 261 LEU B O 1
ATOM 4287 N N . ALA B 1 262 ? -11.793 -13.913 -2.502 1 82.59 262 ALA B N 1
ATOM 4288 C CA . ALA B 1 262 ? -10.464 -14.115 -1.931 1 82.59 262 ALA B CA 1
ATOM 4289 C C . ALA B 1 262 ? -10.549 -14.427 -0.44 1 82.59 262 ALA B C 1
ATOM 4291 O O . ALA B 1 262 ? -10.484 -13.521 0.395 1 82.59 262 ALA B O 1
ATOM 4292 N N . PRO B 1 263 ? -10.652 -15.677 -0.098 1 91.6 263 PRO B N 1
ATOM 4293 C CA . PRO B 1 263 ? -10.843 -16.045 1.307 1 91.6 263 PRO B CA 1
ATOM 4294 C C . PRO B 1 263 ? -9.576 -15.87 2.14 1 91.6 263 PRO B C 1
ATOM 4296 O O . PRO B 1 263 ? -8.473 -16.138 1.656 1 91.6 263 PRO B O 1
ATOM 4299 N N . ILE B 1 264 ? -9.76 -15.549 3.391 1 95.22 264 ILE B N 1
ATOM 4300 C CA . ILE B 1 264 ? -8.655 -15.204 4.279 1 95.22 264 ILE B CA 1
ATOM 4301 C C . ILE B 1 264 ? -7.763 -16.425 4.491 1 95.22 264 ILE B C 1
ATOM 4303 O O . ILE B 1 264 ? -6.558 -16.29 4.718 1 95.22 264 ILE B O 1
ATOM 4307 N N . ARG B 1 265 ? -8.284 -17.662 4.359 1 93.12 265 ARG B N 1
ATOM 4308 C CA . ARG B 1 265 ? -7.486 -18.873 4.52 1 93.12 265 ARG B CA 1
ATOM 4309 C C . ARG B 1 265 ? -6.365 -18.931 3.488 1 93.12 265 ARG B C 1
ATOM 4311 O O . ARG B 1 265 ? -5.303 -19.5 3.749 1 93.12 265 ARG B O 1
ATOM 4318 N N . THR B 1 266 ? -6.601 -18.364 2.298 1 92.98 266 THR B N 1
ATOM 4319 C CA . THR B 1 266 ? -5.577 -18.342 1.26 1 92.98 266 THR B CA 1
ATOM 4320 C C . THR B 1 266 ? -4.391 -17.482 1.687 1 92.98 266 THR B C 1
ATOM 4322 O O . THR B 1 266 ? -3.24 -17.817 1.402 1 92.98 266 THR B O 1
ATOM 4325 N N . LEU B 1 267 ? -4.677 -16.403 2.37 1 95.07 267 LEU B N 1
ATOM 4326 C CA . LEU B 1 267 ? -3.601 -15.57 2.894 1 95.07 267 LEU B CA 1
ATOM 4327 C C . LEU B 1 267 ? -2.818 -16.308 3.975 1 95.07 267 LEU B C 1
ATOM 4329 O O . LEU B 1 267 ? -1.602 -16.143 4.088 1 95.07 267 LEU B O 1
ATOM 4333 N N . GLY B 1 268 ? -3.604 -17.033 4.808 1 95.13 268 GLY B N 1
ATOM 4334 C CA . GLY B 1 268 ? -2.938 -17.846 5.812 1 95.13 268 GLY B CA 1
ATOM 4335 C C . GLY B 1 268 ? -1.976 -18.858 5.219 1 95.13 268 GLY B C 1
ATOM 4336 O O . GLY B 1 268 ? -0.849 -19.005 5.695 1 95.13 268 GLY B O 1
ATOM 4337 N N . LYS B 1 269 ? -2.385 -19.518 4.234 1 93.95 269 LYS B N 1
ATOM 4338 C CA . LYS B 1 269 ? -1.542 -20.474 3.523 1 93.95 269 LYS B CA 1
ATOM 4339 C C . LYS B 1 269 ? -0.302 -19.793 2.949 1 93.95 269 LYS B C 1
ATOM 4341 O O . LYS B 1 269 ? 0.809 -20.314 3.066 1 93.95 269 LYS B O 1
ATOM 4346 N N . ASP B 1 270 ? -0.48 -18.664 2.262 1 96.17 270 ASP B N 1
ATOM 4347 C CA . ASP B 1 270 ? 0.638 -17.93 1.677 1 96.17 270 ASP B CA 1
ATOM 4348 C C . ASP B 1 270 ? 1.619 -17.474 2.755 1 96.17 270 ASP B C 1
ATOM 4350 O O . ASP B 1 270 ? 2.834 -17.497 2.546 1 96.17 270 ASP B O 1
ATOM 4354 N N . ALA B 1 271 ? 1.039 -17.048 3.906 1 96.26 271 ALA B N 1
ATOM 4355 C CA . ALA B 1 271 ? 1.885 -16.619 5.016 1 96.26 271 ALA B CA 1
ATOM 4356 C C . ALA B 1 271 ? 2.77 -17.763 5.504 1 96.26 271 ALA B C 1
ATOM 4358 O O . ALA B 1 271 ? 3.935 -17.55 5.848 1 96.26 271 ALA B O 1
ATOM 4359 N N . ALA B 1 272 ? 2.222 -18.921 5.545 1 94.53 272 ALA B N 1
ATOM 4360 C CA . ALA B 1 272 ? 2.982 -20.085 5.995 1 94.53 272 ALA B CA 1
ATOM 4361 C C . ALA B 1 272 ? 4.119 -20.404 5.028 1 94.53 272 ALA B C 1
ATOM 4363 O O . ALA B 1 272 ? 5.237 -20.705 5.452 1 94.53 272 ALA B O 1
ATOM 4364 N N . ILE B 1 273 ? 3.875 -20.353 3.743 1 95.58 273 ILE B N 1
ATOM 4365 C CA . ILE B 1 273 ? 4.891 -20.597 2.725 1 95.58 273 ILE B CA 1
ATOM 4366 C C . ILE B 1 273 ? 5.99 -19.543 2.831 1 95.58 273 ILE B C 1
ATOM 4368 O O . ILE B 1 273 ? 7.179 -19.869 2.782 1 95.58 273 ILE B O 1
ATOM 4372 N N . LEU B 1 274 ? 5.561 -18.335 2.971 1 96.07 274 LEU B N 1
ATOM 4373 C CA . LEU B 1 274 ? 6.488 -17.214 3.075 1 96.07 274 LEU B CA 1
ATOM 4374 C C . LEU B 1 274 ? 7.366 -17.347 4.315 1 96.07 274 LEU B C 1
ATOM 4376 O O . LEU B 1 274 ? 8.577 -17.125 4.25 1 96.07 274 LEU B O 1
ATOM 4380 N N . ALA B 1 275 ? 6.75 -17.661 5.438 1 92.91 275 ALA B N 1
ATOM 4381 C CA . ALA B 1 275 ? 7.497 -17.805 6.685 1 92.91 275 ALA B CA 1
ATOM 4382 C C . ALA B 1 275 ? 8.586 -18.866 6.553 1 92.91 275 ALA B C 1
ATOM 4384 O O . ALA B 1 275 ? 9.714 -18.667 7.011 1 92.91 275 ALA B O 1
ATOM 4385 N N . ARG B 1 276 ? 8.274 -19.918 5.954 1 92.27 276 ARG B N 1
ATOM 4386 C CA . ARG B 1 276 ? 9.241 -20.992 5.75 1 92.27 276 ARG B CA 1
ATOM 4387 C C . ARG B 1 276 ? 10.373 -20.542 4.833 1 92.27 276 ARG B C 1
ATOM 4389 O O . ARG B 1 276 ? 11.548 -20.77 5.129 1 92.27 276 ARG B O 1
ATOM 4396 N N . ALA B 1 277 ? 10.025 -19.921 3.743 1 92.01 277 ALA B N 1
ATOM 4397 C CA . ALA B 1 277 ? 11.029 -19.455 2.789 1 92.01 277 ALA B CA 1
ATOM 4398 C C . ALA B 1 277 ? 11.937 -18.403 3.419 1 92.01 277 ALA B C 1
ATOM 4400 O O . ALA B 1 277 ? 13.146 -18.392 3.176 1 92.01 277 ALA B O 1
ATOM 4401 N N . ALA B 1 278 ? 11.295 -17.496 4.171 1 89.75 278 ALA B N 1
ATOM 4402 C CA . ALA B 1 278 ? 12.062 -16.46 4.858 1 89.75 278 ALA B CA 1
ATOM 4403 C C . ALA B 1 278 ? 13.043 -17.072 5.853 1 89.75 278 ALA B C 1
ATOM 4405 O O . ALA B 1 278 ? 14.206 -16.666 5.919 1 89.75 278 ALA B O 1
ATOM 4406 N N . ALA B 1 279 ? 12.608 -18.023 6.608 1 85.76 279 ALA B N 1
ATOM 4407 C CA . ALA B 1 279 ? 13.466 -18.705 7.573 1 85.76 279 ALA B CA 1
ATOM 4408 C C . ALA B 1 279 ? 14.643 -19.383 6.878 1 85.76 279 ALA B C 1
ATOM 4410 O O . ALA B 1 279 ? 15.777 -19.319 7.359 1 85.76 279 ALA B O 1
ATOM 4411 N N . GLU B 1 280 ? 14.368 -19.996 5.784 1 87.31 280 GLU B N 1
ATOM 4412 C CA . GLU B 1 280 ? 15.396 -20.695 5.018 1 87.31 280 GLU B CA 1
ATOM 4413 C C . GLU B 1 280 ? 16.435 -19.72 4.471 1 87.31 280 GLU B C 1
ATOM 4415 O O . GLU B 1 280 ? 17.59 -20.092 4.257 1 87.31 280 GLU B O 1
ATOM 4420 N N . SER B 1 281 ? 16.05 -18.529 4.329 1 88.15 281 SER B N 1
ATOM 4421 C CA . SER B 1 281 ? 16.941 -17.548 3.718 1 88.15 281 SER B CA 1
ATOM 4422 C C . SER B 1 281 ? 17.532 -16.61 4.765 1 88.15 281 SER B C 1
ATOM 4424 O O . SER B 1 281 ? 18.227 -15.65 4.425 1 88.15 281 SER B O 1
ATOM 4426 N N . GLY B 1 282 ? 17.115 -16.725 6.052 1 84.68 282 GLY B N 1
ATOM 4427 C CA . GLY B 1 282 ? 17.628 -15.894 7.13 1 84.68 282 GLY B CA 1
ATOM 4428 C C . GLY B 1 282 ? 17.01 -14.509 7.161 1 84.68 282 GLY B C 1
ATOM 4429 O O . GLY B 1 282 ? 17.654 -13.546 7.581 1 84.68 282 GLY B O 1
ATOM 4430 N N . ALA B 1 283 ? 15.871 -14.366 6.617 1 82.32 283 ALA B N 1
ATOM 4431 C CA . ALA B 1 283 ? 15.213 -13.064 6.548 1 82.32 283 ALA B CA 1
ATOM 4432 C C . ALA B 1 283 ? 13.942 -13.047 7.392 1 82.32 283 ALA B C 1
ATOM 4434 O O . ALA B 1 283 ? 12.84 -12.881 6.863 1 82.32 283 ALA B O 1
ATOM 4435 N N . SER B 1 284 ? 14.107 -13.067 8.65 1 78.91 284 SER B N 1
ATOM 4436 C CA . SER B 1 284 ? 12.924 -13.035 9.505 1 78.91 284 SER B CA 1
ATOM 4437 C C . SER B 1 284 ? 12.314 -11.638 9.553 1 78.91 284 SER B C 1
ATOM 4439 O O . SER B 1 284 ? 13.036 -10.642 9.631 1 78.91 284 SER B O 1
ATOM 4441 N N . SER B 1 285 ? 10.983 -11.579 9.339 1 83.43 285 SER B N 1
ATOM 4442 C CA . SER B 1 285 ? 10.227 -10.331 9.332 1 83.43 285 SER B CA 1
ATOM 4443 C C . SER B 1 285 ? 9.321 -10.227 10.554 1 83.43 285 SER B C 1
ATOM 4445 O O . SER B 1 285 ? 8.383 -11.012 10.706 1 83.43 285 SER B O 1
ATOM 4447 N N . SER B 1 286 ? 9.587 -9.265 11.366 1 88.01 286 SER B N 1
ATOM 4448 C CA . SER B 1 286 ? 8.756 -9.04 12.544 1 88.01 286 SER B CA 1
ATOM 4449 C C . SER B 1 286 ? 7.332 -8.661 12.151 1 88.01 286 SER B C 1
ATOM 4451 O O . SER B 1 286 ? 6.373 -9.05 12.821 1 88.01 286 SER B O 1
ATOM 4453 N N . LEU B 1 287 ? 7.162 -7.916 11.092 1 95.59 287 LEU B N 1
ATOM 4454 C CA . LEU B 1 287 ? 5.827 -7.534 10.644 1 95.59 287 LEU B CA 1
ATOM 4455 C C . LEU B 1 287 ? 5.053 -8.75 10.145 1 95.59 287 LEU B C 1
ATOM 4457 O O . LEU B 1 287 ? 3.855 -8.88 10.41 1 95.59 287 LEU B O 1
ATOM 4461 N N . LEU B 1 288 ? 5.772 -9.6 9.394 1 94.83 288 LEU B N 1
ATOM 4462 C CA . LEU B 1 288 ? 5.107 -10.795 8.885 1 94.83 288 LEU B CA 1
ATOM 4463 C C . LEU B 1 288 ? 4.595 -11.661 10.031 1 94.83 288 LEU B C 1
ATOM 4465 O O . LEU B 1 288 ? 3.489 -12.203 9.959 1 94.83 288 LEU B O 1
ATOM 4469 N N . GLU B 1 289 ? 5.419 -11.827 11.067 1 93.66 289 GLU B N 1
ATOM 4470 C CA . GLU B 1 289 ? 5.02 -12.64 12.212 1 93.66 289 GLU B CA 1
ATOM 4471 C C . GLU B 1 289 ? 3.749 -12.097 12.859 1 93.66 289 GLU B C 1
ATOM 4473 O O . GLU B 1 289 ? 2.833 -12.859 13.174 1 93.66 289 GLU B O 1
ATOM 4478 N N . SER B 1 290 ? 3.691 -10.835 13.07 1 94.84 290 SER B N 1
ATOM 4479 C CA . SER B 1 290 ? 2.529 -10.191 13.674 1 94.84 290 SER B CA 1
ATOM 4480 C C . SER B 1 290 ? 1.299 -10.323 12.782 1 94.84 290 SER B C 1
ATOM 4482 O O . SER B 1 290 ? 0.202 -10.608 13.266 1 94.84 290 SER B O 1
ATOM 4484 N N . ALA B 1 291 ? 1.453 -10.081 11.511 1 96.83 291 ALA B N 1
ATOM 4485 C CA . ALA B 1 291 ? 0.339 -10.171 10.57 1 96.83 291 ALA B CA 1
ATOM 4486 C C . ALA B 1 291 ? -0.201 -11.597 10.494 1 96.83 291 ALA B C 1
ATOM 4488 O O . ALA B 1 291 ? -1.416 -11.806 10.47 1 96.83 291 ALA B O 1
ATOM 4489 N N . GLN B 1 292 ? 0.725 -12.559 10.453 1 96.16 292 GLN B N 1
ATOM 4490 C CA . GLN B 1 292 ? 0.324 -13.961 10.397 1 96.16 292 GLN B CA 1
ATOM 4491 C C . GLN B 1 292 ? -0.493 -14.349 11.626 1 96.16 292 GLN B C 1
ATOM 4493 O O . GLN B 1 292 ? -1.483 -15.075 11.516 1 96.16 292 GLN B O 1
ATOM 4498 N N . ALA B 1 293 ? -0.054 -13.905 12.785 1 95.67 293 ALA B N 1
ATOM 4499 C CA . ALA B 1 293 ? -0.78 -14.207 14.016 1 95.67 293 ALA B CA 1
ATOM 4500 C C . ALA B 1 293 ? -2.215 -13.694 13.945 1 95.67 293 ALA B C 1
ATOM 4502 O O . ALA B 1 293 ? -3.148 -14.383 14.366 1 95.67 293 ALA B O 1
ATOM 4503 N N . GLN B 1 294 ? -2.401 -12.511 13.43 1 96.29 294 GLN B N 1
ATOM 4504 C CA . GLN B 1 294 ? -3.728 -11.919 13.301 1 96.29 294 GLN B CA 1
ATOM 4505 C C . GLN B 1 294 ? -4.582 -12.696 12.303 1 96.29 294 GLN B C 1
ATOM 4507 O O . GLN B 1 294 ? -5.775 -12.907 12.531 1 96.29 294 GLN B O 1
ATOM 4512 N N . ILE B 1 295 ? -4.033 -13.089 11.197 1 97.05 295 ILE B N 1
ATOM 4513 C CA . ILE B 1 295 ? -4.738 -13.854 10.174 1 97.05 295 ILE B CA 1
ATOM 4514 C C . ILE B 1 295 ? -5.154 -15.211 10.739 1 97.05 295 ILE B C 1
ATOM 4516 O O . ILE B 1 295 ? -6.295 -15.641 10.559 1 97.05 295 ILE B O 1
ATOM 4520 N N . ASP B 1 296 ? -4.217 -15.834 11.451 1 96.66 296 ASP B N 1
ATOM 4521 C CA . ASP B 1 296 ? -4.517 -17.127 12.058 1 96.66 296 ASP B CA 1
ATOM 4522 C C . ASP B 1 296 ? -5.668 -17.012 13.055 1 96.66 296 ASP B C 1
ATOM 4524 O O . ASP B 1 296 ? -6.535 -17.885 13.113 1 96.66 296 ASP B O 1
ATOM 4528 N N . GLU B 1 297 ? -5.642 -15.969 13.809 1 95.72 297 GLU B N 1
ATOM 4529 C CA . GLU B 1 297 ? -6.729 -15.733 14.755 1 95.72 297 GLU B CA 1
ATOM 4530 C C . GLU B 1 297 ? -8.063 -15.568 14.034 1 95.72 297 GLU B C 1
ATOM 4532 O O . GLU B 1 297 ? -9.085 -16.095 14.479 1 95.72 297 GLU B O 1
ATOM 4537 N N . THR B 1 298 ? -8.083 -14.861 12.961 1 95.94 298 THR B N 1
ATOM 4538 C CA . THR B 1 298 ? -9.297 -14.627 12.187 1 95.94 298 THR B CA 1
ATOM 4539 C C . THR B 1 298 ? -9.83 -15.935 11.609 1 95.94 298 THR B C 1
ATOM 4541 O O . THR B 1 298 ? -11.036 -16.187 11.639 1 95.94 298 THR B O 1
ATOM 4544 N N . VAL B 1 299 ? -8.929 -16.787 11.118 1 95.3 299 VAL B N 1
ATOM 4545 C CA . VAL B 1 299 ? -9.302 -18.089 10.575 1 95.3 299 VAL B CA 1
ATOM 4546 C C . VAL B 1 299 ? -9.898 -18.958 11.68 1 95.3 299 VAL B C 1
ATOM 4548 O O . VAL B 1 299 ? -10.947 -19.579 11.493 1 95.3 299 VAL B O 1
ATOM 4551 N N . ARG B 1 300 ? -9.325 -18.942 12.863 1 95.28 300 ARG B N 1
ATOM 4552 C CA . ARG B 1 300 ? -9.768 -19.755 13.991 1 95.28 300 ARG B CA 1
ATOM 4553 C C . ARG B 1 300 ? -11.107 -19.261 14.528 1 95.28 300 ARG B C 1
ATOM 4555 O O . ARG B 1 300 ? -11.865 -20.031 15.123 1 95.28 300 ARG B O 1
ATOM 4562 N N . SER B 1 301 ? -11.382 -17.995 14.269 1 94.26 301 SER B N 1
ATOM 4563 C CA . SER B 1 301 ? -12.594 -17.376 14.795 1 94.26 301 SER B CA 1
ATOM 4564 C C . SER B 1 301 ? -13.783 -17.617 13.871 1 94.26 301 SER B C 1
ATOM 4566 O O . SER B 1 301 ? -14.818 -16.959 13.999 1 94.26 301 SER B O 1
ATOM 4568 N N . GLY B 1 302 ? -13.624 -18.476 12.781 1 91.83 302 GLY B N 1
ATOM 4569 C CA . GLY B 1 302 ? -14.748 -18.906 11.966 1 91.83 302 GLY B CA 1
ATOM 4570 C C . GLY B 1 302 ? -14.867 -18.14 10.662 1 91.83 302 GLY B C 1
ATOM 4571 O O . GLY B 1 302 ? -15.866 -18.266 9.951 1 91.83 302 GLY B O 1
ATOM 4572 N N . TYR B 1 303 ? -13.801 -17.403 10.247 1 93.58 303 TYR B N 1
ATOM 4573 C CA . TYR B 1 303 ? -13.925 -16.559 9.064 1 93.58 303 TYR B CA 1
ATOM 4574 C C . TYR B 1 303 ? -13.095 -17.11 7.911 1 93.58 303 TYR B C 1
ATOM 4576 O O . TYR B 1 303 ? -12.751 -16.378 6.98 1 93.58 303 TYR B O 1
ATOM 4584 N N . SER B 1 304 ? -12.672 -18.47 7.479 1 93.91 304 SER B N 1
ATOM 4585 C CA . SER B 1 304 ? -11.737 -19.085 6.543 1 93.91 304 SER B CA 1
ATOM 4586 C C . SER B 1 304 ? -12.172 -18.861 5.099 1 93.91 304 SER B C 1
ATOM 4588 O O . SER B 1 304 ? -11.334 -18.684 4.212 1 93.91 304 SER B O 1
ATOM 4590 N N . ASP B 1 305 ? -13.553 -18.698 5.252 1 92.29 305 ASP B N 1
ATOM 4591 C CA . ASP B 1 305 ? -14.067 -18.614 3.889 1 92.29 305 ASP B CA 1
ATOM 4592 C C . ASP B 1 305 ? -14.526 -17.195 3.561 1 92.29 305 ASP B C 1
ATOM 4594 O O . ASP B 1 305 ? -15.094 -16.951 2.494 1 92.29 305 ASP B O 1
ATOM 4598 N N . CYS B 1 306 ? -14.245 -16.258 4.528 1 94.03 306 CYS B N 1
ATOM 4599 C CA . CYS B 1 306 ? -14.644 -14.868 4.337 1 94.03 306 CYS B CA 1
ATOM 4600 C C . CYS B 1 306 ? -13.515 -14.059 3.711 1 94.03 306 CYS B C 1
ATOM 4602 O O . CYS B 1 306 ? -12.382 -14.535 3.615 1 94.03 306 CYS B O 1
ATOM 4604 N N . SER B 1 307 ? -13.876 -12.866 3.317 1 94.59 307 SER B N 1
ATOM 4605 C CA . SER B 1 307 ? -12.93 -11.995 2.626 1 94.59 307 SER B CA 1
ATOM 4606 C C . SER B 1 307 ? -11.772 -11.603 3.537 1 94.59 307 SER B C 1
ATOM 4608 O O . SER B 1 307 ? -11.85 -11.771 4.756 1 94.59 307 SER B O 1
ATOM 4610 N N . PHE B 1 308 ? -10.712 -11.004 2.945 1 95.79 308 PHE B N 1
ATOM 4611 C CA . PHE B 1 308 ? -9.565 -10.476 3.676 1 95.79 308 PHE B CA 1
ATOM 4612 C C . PHE B 1 308 ? -10.007 -9.44 4.702 1 95.79 308 PHE B C 1
ATOM 4614 O O . PHE B 1 308 ? -9.391 -9.305 5.761 1 95.79 308 PHE B O 1
ATOM 4621 N N . ALA B 1 309 ? -11.089 -8.749 4.473 1 95.62 309 ALA B N 1
ATOM 4622 C CA . ALA B 1 309 ? -11.587 -7.662 5.312 1 95.62 309 ALA B CA 1
ATOM 4623 C C . ALA B 1 309 ? -12.109 -8.192 6.644 1 95.62 309 ALA B C 1
ATOM 4625 O O . ALA B 1 309 ? -12.32 -7.424 7.585 1 95.62 309 ALA B O 1
ATOM 4626 N N . SER B 1 310 ? -12.293 -9.521 6.751 1 95.76 310 SER B N 1
ATOM 4627 C CA . SER B 1 310 ? -12.793 -10.12 7.984 1 95.76 310 SER B CA 1
ATOM 4628 C C . SER B 1 310 ? -11.802 -9.938 9.129 1 95.76 310 SER B C 1
ATOM 4630 O O . SER B 1 310 ? -12.171 -10.047 10.3 1 95.76 310 SER B O 1
ATOM 4632 N N . VAL B 1 311 ? -10.586 -9.672 8.81 1 95.84 311 VAL B N 1
ATOM 4633 C CA . VAL B 1 311 ? -9.574 -9.38 9.82 1 95.84 311 VAL B CA 1
ATOM 4634 C C . VAL B 1 311 ? -10.01 -8.182 10.66 1 95.84 311 VAL B C 1
ATOM 4636 O O . VAL B 1 311 ? -9.764 -8.14 11.867 1 95.84 311 VAL B O 1
ATOM 4639 N N . ALA B 1 312 ? -10.647 -7.176 10.034 1 95 312 ALA B N 1
ATOM 4640 C CA . ALA B 1 312 ? -11.127 -5.999 10.755 1 95 312 ALA B CA 1
ATOM 4641 C C . ALA B 1 312 ? -12.128 -6.39 11.838 1 95 312 ALA B C 1
ATOM 4643 O O . ALA B 1 312 ? -12.156 -5.785 12.913 1 95 312 ALA B O 1
ATOM 4644 N N . THR B 1 313 ? -12.95 -7.433 11.546 1 92.09 313 THR B N 1
ATOM 4645 C CA . THR B 1 313 ? -13.943 -7.906 12.504 1 92.09 313 THR B CA 1
ATOM 4646 C C . THR B 1 313 ? -13.267 -8.467 13.752 1 92.09 313 THR B C 1
ATOM 4648 O O . THR B 1 313 ? -13.666 -8.152 14.875 1 92.09 313 THR B O 1
ATOM 4651 N N . THR B 1 314 ? -12.272 -9.225 13.563 1 92.82 314 THR B N 1
ATOM 4652 C CA . THR B 1 314 ? -11.588 -9.838 14.696 1 92.82 314 THR B CA 1
ATOM 4653 C C . THR B 1 314 ? -10.8 -8.793 15.482 1 92.82 314 THR B C 1
ATOM 4655 O O . THR B 1 314 ? -10.703 -8.874 16.708 1 92.82 314 THR B O 1
ATOM 4658 N N . ILE B 1 315 ? -10.219 -7.827 14.818 1 93.2 315 ILE B N 1
ATOM 4659 C CA . ILE B 1 315 ? -9.502 -6.748 15.49 1 93.2 315 ILE B CA 1
ATOM 4660 C C . ILE B 1 315 ? -10.473 -5.936 16.344 1 93.2 315 ILE B C 1
ATOM 4662 O O . ILE B 1 315 ? -10.162 -5.585 17.484 1 93.2 315 ILE B O 1
ATOM 4666 N N . GLU B 1 316 ? -11.628 -5.621 15.807 1 90.22 316 GLU B N 1
ATOM 4667 C CA . GLU B 1 316 ? -12.637 -4.865 16.542 1 90.22 316 GLU B CA 1
ATOM 4668 C C . GLU B 1 316 ? -13.096 -5.621 17.786 1 90.22 316 GLU B C 1
ATOM 4670 O O . GLU B 1 316 ? -13.334 -5.017 18.834 1 9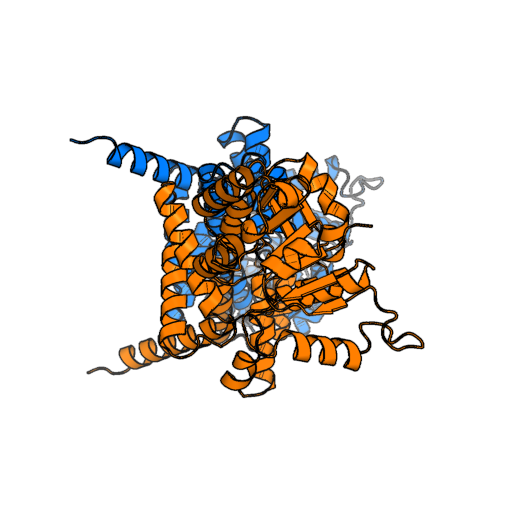0.22 316 GLU B O 1
ATOM 4675 N N . GLU B 1 317 ? -13.257 -6.916 17.622 1 86.59 317 GLU B N 1
ATOM 4676 C CA . GLU B 1 317 ? -13.674 -7.75 18.746 1 86.59 317 GLU B CA 1
ATOM 4677 C C . GLU B 1 317 ? -12.612 -7.77 19.841 1 86.59 317 GLU B C 1
ATOM 4679 O O . GLU B 1 317 ? -12.939 -7.797 21.03 1 86.59 317 GLU B O 1
ATOM 4684 N N . GLU B 1 318 ? -11.413 -7.774 19.465 1 79.79 318 GLU B N 1
ATOM 4685 C CA . GLU B 1 318 ? -10.307 -7.764 20.418 1 79.79 318 GLU B CA 1
ATOM 4686 C C . GLU B 1 318 ? -10.264 -6.454 21.2 1 79.79 318 GLU B C 1
ATOM 4688 O O . GLU B 1 318 ? -9.962 -6.449 22.395 1 79.79 318 GLU B O 1
ATOM 4693 N N . PHE B 1 319 ? -10.561 -5.4 20.481 1 72.65 319 PHE B N 1
ATOM 4694 C CA . PHE B 1 319 ? -10.542 -4.097 21.135 1 72.65 319 PHE B CA 1
ATOM 4695 C C . PHE B 1 319 ? -11.715 -3.957 22.098 1 72.65 319 PHE B C 1
ATOM 4697 O O . PHE B 1 319 ? -11.582 -3.352 23.163 1 72.65 319 PHE B O 1
ATOM 4704 N N . CYS B 1 320 ? -12.807 -4.476 21.77 1 64.97 320 CYS B N 1
ATOM 4705 C CA . CYS B 1 320 ? -13.981 -4.424 22.634 1 64.97 320 CYS B CA 1
ATOM 4706 C C . CYS B 1 320 ? -13.771 -5.26 23.89 1 64.97 320 CYS B C 1
ATOM 4708 O O . CYS B 1 320 ? -14.174 -4.858 24.983 1 64.97 320 CYS B O 1
ATOM 4710 N N . GLU B 1 321 ? -13.153 -6.365 23.717 1 63.72 321 GLU B N 1
ATOM 4711 C CA . GLU B 1 321 ? -12.895 -7.222 24.87 1 63.72 321 GLU B CA 1
ATOM 4712 C C . GLU B 1 321 ? -11.889 -6.579 25.821 1 63.72 321 GLU B C 1
ATOM 4714 O O . GLU B 1 321 ? -12.027 -6.684 27.042 1 63.72 321 GLU B O 1
ATOM 4719 N N . ALA B 1 322 ? -11.013 -5.851 25.286 1 55.22 322 ALA B N 1
ATOM 4720 C CA . ALA B 1 322 ? -10.002 -5.194 26.111 1 55.22 322 ALA B CA 1
ATOM 4721 C C . ALA B 1 322 ? -10.609 -4.045 26.911 1 55.22 322 ALA B C 1
ATOM 4723 O O . ALA B 1 322 ? -10.265 -3.842 28.078 1 55.22 322 ALA B O 1
ATOM 4724 N N . VAL B 1 323 ? -11.486 -3.355 26.312 1 56.57 323 VAL B N 1
ATOM 4725 C CA . VAL B 1 323 ? -12.155 -2.253 26.995 1 56.57 323 VAL B CA 1
ATOM 4726 C C . VAL B 1 323 ? -13.068 -2.8 28.089 1 56.57 323 VAL B C 1
ATOM 4728 O O . VAL B 1 323 ? -13.158 -2.224 29.176 1 56.57 323 VAL B O 1
ATOM 4731 N N . ASP B 1 324 ? -13.773 -3.962 27.76 1 51.21 324 ASP B N 1
ATOM 4732 C CA . ASP B 1 324 ? -14.639 -4.592 28.753 1 51.21 324 ASP B CA 1
ATOM 4733 C C . ASP B 1 324 ? -13.822 -5.173 29.904 1 51.21 324 ASP B C 1
ATOM 4735 O O . ASP B 1 324 ? -14.26 -5.152 31.057 1 51.21 324 ASP B O 1
ATOM 4739 N N . LYS B 1 325 ? -12.748 -5.766 29.558 1 50.25 325 LYS B N 1
ATOM 4740 C CA . LYS B 1 325 ? -11.919 -6.331 30.619 1 50.25 325 LYS B CA 1
ATOM 4741 C C . LYS B 1 325 ? -11.311 -5.231 31.486 1 50.25 325 LYS B C 1
ATOM 4743 O O . LYS B 1 325 ? -11.006 -5.455 32.659 1 50.25 325 LYS B O 1
ATOM 4748 N N . GLU B 1 326 ? -10.979 -4.101 30.949 1 45.69 326 GLU B N 1
ATOM 4749 C CA . GLU B 1 326 ? -10.463 -2.972 31.717 1 45.69 326 GLU B CA 1
ATOM 4750 C C . GLU B 1 326 ? -11.577 -2.277 32.494 1 45.69 326 GLU B C 1
ATOM 4752 O O . GLU B 1 326 ? -11.313 -1.558 33.46 1 45.69 326 GLU B O 1
ATOM 4757 N N . GLY B 1 327 ? -12.73 -2.257 32.026 1 37.84 327 GLY B N 1
ATOM 4758 C CA . GLY B 1 327 ? -13.865 -1.739 32.773 1 37.84 327 GLY B CA 1
ATOM 4759 C C . GLY B 1 327 ? -14.292 -2.644 33.914 1 37.84 327 GLY B C 1
ATOM 4760 O O . GLY B 1 327 ? -15.151 -2.276 34.717 1 37.84 327 GLY B O 1
ATOM 4761 N N . ASP B 1 328 ? -14.24 -3.952 33.868 1 31.84 328 ASP B N 1
ATOM 4762 C CA . ASP B 1 328 ? -14.673 -4.721 35.031 1 31.84 328 ASP B CA 1
ATOM 4763 C C . ASP B 1 328 ? -13.605 -4.714 36.122 1 31.84 328 ASP B C 1
ATOM 4765 O O . ASP B 1 328 ? -12.54 -5.314 35.959 1 31.84 328 ASP B O 1
ATOM 4769 N N . PRO B 1 329 ? -13.659 -3.612 36.967 1 34.62 329 PRO B N 1
ATOM 4770 C CA . PRO B 1 329 ? -12.96 -3.79 38.242 1 34.62 329 PRO B CA 1
ATOM 4771 C C . PRO B 1 329 ? -13.365 -5.075 38.962 1 34.62 329 PRO B C 1
ATOM 4773 O O . PRO B 1 329 ? -14.556 -5.324 39.165 1 34.62 329 PRO B O 1
ATOM 4776 N N . ARG B 1 330 ? -12.783 -6.147 38.822 1 21.8 330 ARG B N 1
ATOM 4777 C CA . ARG B 1 330 ? -12.992 -7.093 39.914 1 21.8 330 ARG B CA 1
ATOM 4778 C C . ARG B 1 330 ? -12.582 -6.485 41.251 1 21.8 330 ARG B C 1
ATOM 4780 O O . ARG B 1 330 ? -11.57 -5.786 41.337 1 21.8 330 ARG B O 1
#

pLDDT: mean 90.98, std 13.52, range [21.65, 98.84]

Radius of gyration: 28.28 Å; Cα contacts (8 Å, |Δi|>4): 1385; chains: 2; bounding box: 57×88×76 Å

Solvent-accessible surface area (backbone atoms only — not comparable to full-atom values): 32064 Å² total; per-residue (Å²): 134,67,27,33,14,37,39,28,58,52,70,49,28,42,20,32,50,49,26,36,38,68,69,57,29,35,30,24,38,28,44,90,54,85,63,46,58,59,51,48,52,52,47,38,47,73,69,58,67,38,58,60,30,97,87,51,58,49,39,54,61,72,40,83,46,91,34,42,22,55,24,43,73,63,26,38,35,34,40,36,33,47,84,42,64,66,51,46,47,43,46,38,69,28,89,56,2,38,59,58,63,38,41,79,66,22,57,75,25,37,40,35,37,36,38,78,49,43,32,68,56,42,36,51,52,38,51,53,36,43,74,40,35,25,41,50,32,33,34,16,67,33,43,58,46,66,16,19,57,68,20,46,14,21,35,31,27,5,24,55,66,69,60,47,63,71,43,40,71,62,50,52,33,26,21,72,41,78,46,82,52,39,50,65,16,30,4,24,35,53,44,43,35,35,47,54,32,34,51,40,40,38,50,45,35,28,51,34,52,52,43,35,48,56,64,66,52,78,55,63,70,59,48,51,58,50,35,67,59,23,49,35,24,31,49,33,35,52,54,34,52,54,53,50,52,52,20,65,73,66,74,42,56,66,68,54,31,47,66,38,87,52,30,35,44,58,53,46,52,49,45,53,48,41,51,52,51,25,58,76,50,54,45,82,50,70,55,54,55,48,35,43,53,51,47,49,49,26,39,73,72,73,37,41,59,14,18,62,46,48,46,31,56,49,51,52,52,53,35,52,48,51,53,51,58,67,63,55,76,123,133,68,28,32,14,38,38,28,59,49,70,48,28,42,22,34,50,50,27,35,38,67,68,55,30,35,30,24,38,28,43,91,54,84,63,47,58,59,54,49,52,52,48,38,48,72,67,59,68,40,59,59,30,97,88,48,57,56,36,43,61,69,40,84,44,91,35,43,24,57,24,43,74,63,26,38,35,34,37,35,32,46,82,43,65,66,50,46,48,42,46,38,70,28,88,56,3,39,58,59,63,38,42,79,66,22,57,76,26,35,40,35,37,36,39,79,49,45,33,70,56,42,36,52,52,40,51,53,36,42,74,40,35,26,41,50,31,32,35,16,67,33,44,60,48,65,17,18,58,69,22,47,14,19,33,32,26,5,26,56,67,69,60,49,63,71,43,41,72,62,51,52,33,26,21,71,41,77,45,82,53,40,51,66,16,29,4,24,36,54,44,43,37,36,46,54,33,35,50,40,40,38,49,45,35,27,50,34,53,52,40,34,50,54,65,65,53,77,55,62,69,60,48,51,57,49,35,66,58,24,48,36,23,32,48,33,35,55,55,33,50,55,52,50,53,52,19,66,74,65,75,40,57,67,68,55,31,47,66,38,88,52,30,35,42,59,54,48,53,51,45,53,48,40,52,52,52,26,57,74,51,51,44,80,50,70,53,54,55,50,36,46,53,51,46,50,49,26,40,73,72,74,39,39,60,16,18,63,46,50,47,31,55,48,51,48,51,52,35,51,50,49,53,51,59,69,62,53,77,124

Foldseek 3Di:
DFAEEEEDCALQRLLLQLLLLLLQHAYEYDYPDPPPLVVSVVVCLVVCSADLPPVGPPSHHYHYDYALCVRLLRGQEYEYEDQDLVVVCCQDPNCRHNLVVAQVSQQRHEYEYAYQFALVSQVVSQVVSVVRNHGYKDWHWDDASVLSNVLAIAIEIAADPVVCVVCVSSNSSRHPHYDDQYHGSRRNVVVLVVLLCLLLLLLVLLVVVLVCVVVPNDCLVVVLVVCCPPPNDDPNNCVLSVQVVVCVVVVHNQVSQLPDRAFLLSSLVSLVNSCVNCVVVVNDDPSSVVSNVLSVVLVVVPRRRTHSNSSSVVVNVVVVVVVVVVPPPD/DFAEEEEDCALQRLLLQLLLQLLQHAYEYDYPDPPPLVVSVVVCVVVCSAQLPPVGPPGHNYHYDYALCVRLLRGQEYEYEDQDLVVVCCQDPNCRHNLVVAQVSQQRHEYEYAYQFALVSQVVSQVVSVVRNHGYKDWHWDDASVLSNVLAIAIEIAADPVVCVVCVSSNSSRHDHYDDQYHGSRRNVVVLVVLLCLLLLLLVLLVVVLVCVVVPNDCLVVVLVVCCPDPNDDPNNCVLSVQVVVCVVVVHNQVSQLPDRAFLLSSLVSLVNSCVNCVVVVNDDPSSVVSNVLSVVLVVVPRRRTHSNSSSVVVNVVVVVVVVVVPPPD